Protein AF-0000000085033805 (afdb_homodimer)

InterPro domains:
  IPR002587 Myo-inositol-1-phosphate synthase [PIRSF015578] (3-345)
  IPR013021 Myo-inositol-1-phosphate synthase, GAPDH-like [PF01658] (187-290)
  IPR036291 NAD(P)-binding domain superfamily [SSF51735] (3-347)
  IPR052199 Myo-inositol 1-phosphate synthase [PTHR43125] (3-349)

Structure (mmCIF, N/CA/C/O backbone):
data_AF-0000000085033805-model_v1
#
loop_
_entity.id
_entity.type
_entity.pdbx_description
1 polymer 'Myo-inositol-1-phosphate synthase'
#
loop_
_atom_site.group_PDB
_atom_site.id
_atom_site.type_symbol
_atom_site.label_atom_id
_atom_site.label_alt_id
_atom_site.label_comp_id
_atom_site.label_asym_id
_atom_site.label_entity_id
_atom_site.label_seq_id
_atom_site.pdbx_PDB_ins_code
_atom_site.Cartn_x
_atom_site.Cartn_y
_atom_site.Cartn_z
_atom_site.occupancy
_atom_site.B_iso_or_equiv
_atom_site.auth_seq_id
_atom_site.auth_comp_id
_atom_site.auth_asym_id
_atom_site.auth_atom_id
_atom_site.pdbx_PDB_model_num
ATOM 1 N N . MET A 1 1 ? 18.859 -31.297 -1.291 1 84.75 1 MET A N 1
ATOM 2 C CA . MET A 1 1 ? 17.797 -32.062 -1.932 1 84.75 1 MET A CA 1
ATOM 3 C C . MET A 1 1 ? 16.859 -31.172 -2.734 1 84.75 1 MET A C 1
ATOM 5 O O . MET A 1 1 ? 16.625 -30.031 -2.357 1 84.75 1 MET A O 1
ATOM 9 N N . PRO A 1 2 ? 16.422 -31.609 -3.971 1 95.62 2 PRO A N 1
ATOM 10 C CA . PRO A 1 2 ? 15.578 -30.812 -4.863 1 95.62 2 PRO A CA 1
ATOM 11 C C . PRO A 1 2 ? 14.125 -30.75 -4.406 1 95.62 2 PRO A C 1
ATOM 13 O O . PRO A 1 2 ? 13.727 -31.5 -3.514 1 95.62 2 PRO A O 1
ATOM 16 N N . VAL A 1 3 ? 13.406 -29.828 -4.781 1 98.5 3 VAL A N 1
ATOM 17 C CA . VAL A 1 3 ? 11.945 -29.766 -4.688 1 98.5 3 VAL A CA 1
ATOM 18 C C . VAL A 1 3 ? 11.32 -30.375 -5.945 1 98.5 3 VAL A C 1
ATOM 20 O O . VAL A 1 3 ? 11.391 -29.781 -7.023 1 98.5 3 VAL A O 1
ATOM 23 N N . ARG A 1 4 ? 10.773 -31.531 -5.84 1 98.88 4 ARG A N 1
ATOM 24 C CA . ARG A 1 4 ? 10.219 -32.25 -6.984 1 98.88 4 ARG A CA 1
ATOM 25 C C . ARG A 1 4 ? 8.773 -31.859 -7.238 1 98.88 4 ARG A C 1
ATOM 27 O O . ARG A 1 4 ? 7.887 -32.156 -6.434 1 98.88 4 ARG A O 1
ATOM 34 N N . VAL A 1 5 ? 8.516 -31.25 -8.359 1 98.94 5 VAL A N 1
ATOM 35 C CA . VAL A 1 5 ? 7.246 -30.562 -8.586 1 98.94 5 VAL A CA 1
ATOM 36 C C . VAL A 1 5 ? 6.523 -31.188 -9.781 1 98.94 5 VAL A C 1
ATOM 38 O O . VAL A 1 5 ? 7.145 -31.469 -10.805 1 98.94 5 VAL A O 1
ATOM 41 N N . GLY A 1 6 ? 5.246 -31.5 -9.609 1 98.94 6 GLY A N 1
ATOM 42 C CA . GLY A 1 6 ? 4.348 -31.859 -10.703 1 98.94 6 GLY A CA 1
ATOM 43 C C . GLY A 1 6 ? 3.439 -30.719 -11.117 1 98.94 6 GLY A C 1
ATOM 44 O O . GLY A 1 6 ? 3.107 -29.844 -10.305 1 98.94 6 GLY A O 1
ATOM 45 N N . ILE A 1 7 ? 2.979 -30.703 -12.383 1 98.88 7 ILE A N 1
ATOM 46 C CA . ILE A 1 7 ? 2.152 -29.625 -12.914 1 98.88 7 ILE A CA 1
ATOM 47 C C . ILE A 1 7 ? 0.864 -30.203 -13.492 1 98.88 7 ILE A C 1
ATOM 49 O O . ILE A 1 7 ? 0.901 -31.156 -14.289 1 98.88 7 ILE A O 1
ATOM 53 N N . VAL A 1 8 ? -0.209 -29.672 -13.062 1 98.81 8 VAL A N 1
ATOM 54 C CA . VAL A 1 8 ? -1.509 -29.953 -13.656 1 98.81 8 VAL A CA 1
ATOM 55 C C . VAL A 1 8 ? -1.957 -28.781 -14.516 1 98.81 8 VAL A C 1
ATOM 57 O O . VAL A 1 8 ? -2.1 -27.656 -14.023 1 98.81 8 VAL A O 1
ATOM 60 N N . GLY A 1 9 ? -2.281 -29.031 -15.758 1 98.12 9 GLY A N 1
ATOM 61 C CA . GLY A 1 9 ? -2.578 -27.938 -16.672 1 98.12 9 GLY A CA 1
ATOM 62 C C . GLY A 1 9 ? -1.336 -27.25 -17.203 1 98.12 9 GLY A C 1
ATOM 63 O O . GLY A 1 9 ? -0.811 -26.344 -16.547 1 98.12 9 GLY A O 1
ATOM 64 N N . VAL A 1 10 ? -0.928 -27.641 -18.391 1 98.38 10 VAL A N 1
ATOM 65 C CA . VAL A 1 10 ? 0.294 -27.094 -18.984 1 98.38 10 VAL A CA 1
ATOM 66 C C . VAL A 1 10 ? -0.042 -25.891 -19.859 1 98.38 10 VAL A C 1
ATOM 68 O O . VAL A 1 10 ? 0.216 -25.906 -21.062 1 98.38 10 VAL A O 1
ATOM 71 N N . GLY A 1 11 ? -0.563 -24.859 -19.219 1 96.75 11 GLY A N 1
ATOM 72 C CA . GLY A 1 11 ? -0.929 -23.625 -19.891 1 96.75 11 GLY A CA 1
ATOM 73 C C . GLY A 1 11 ? 0.124 -22.547 -19.75 1 96.75 11 GLY A C 1
ATOM 74 O O . GLY A 1 11 ? 1.315 -22.844 -19.641 1 96.75 11 GLY A O 1
ATOM 75 N N . ASN A 1 12 ? -0.287 -21.297 -19.859 1 96.5 12 ASN A N 1
ATOM 76 C CA . ASN A 1 12 ? 0.611 -20.141 -19.859 1 96.5 12 ASN A CA 1
ATOM 77 C C . ASN A 1 12 ? 1.36 -20.016 -18.531 1 96.5 12 ASN A C 1
ATOM 79 O O . ASN A 1 12 ? 2.555 -19.703 -18.516 1 96.5 12 ASN A O 1
ATOM 83 N N . CYS A 1 13 ? 0.647 -20.172 -17.422 1 97.06 13 CYS A N 1
ATOM 84 C CA . CYS A 1 13 ? 1.299 -20.062 -16.125 1 97.06 13 CYS A CA 1
ATOM 85 C C . CYS A 1 13 ? 2.363 -21.141 -15.961 1 97.06 13 CYS A C 1
ATOM 87 O O . CYS A 1 13 ? 3.438 -20.875 -15.414 1 97.06 13 CYS A O 1
ATOM 89 N N . ALA A 1 14 ? 2.01 -22.328 -16.391 1 98.38 14 ALA A N 1
ATOM 90 C CA . ALA A 1 14 ? 3.002 -23.406 -16.391 1 98.38 14 ALA A CA 1
ATOM 91 C C . ALA A 1 14 ? 4.199 -23.047 -17.266 1 98.38 14 ALA A C 1
ATOM 93 O O . ALA A 1 14 ? 5.348 -23.297 -16.891 1 98.38 14 ALA A O 1
ATOM 94 N N . SER A 1 15 ? 3.889 -22.516 -18.422 1 98.44 15 SER A N 1
ATOM 95 C CA . SER A 1 15 ? 4.949 -22.125 -19.344 1 98.44 15 SER A CA 1
ATOM 96 C C . SER A 1 15 ? 5.914 -21.141 -18.688 1 98.44 15 SER A C 1
ATOM 98 O O . SER A 1 15 ? 7.129 -21.328 -18.734 1 98.44 15 SER A O 1
ATOM 100 N N . ALA A 1 16 ? 5.375 -20.109 -18.094 1 98 16 ALA A N 1
ATOM 101 C CA . ALA A 1 16 ? 6.195 -19.094 -17.438 1 98 16 ALA A CA 1
ATOM 102 C C . ALA A 1 16 ? 7.02 -19.703 -16.297 1 98 16 ALA A C 1
ATOM 104 O O . ALA A 1 16 ? 8.203 -19.391 -16.156 1 98 16 ALA A O 1
ATOM 105 N N . LEU A 1 17 ? 6.414 -20.578 -15.484 1 98.62 17 LEU A N 1
ATOM 106 C CA . LEU A 1 17 ? 7.094 -21.203 -14.359 1 98.62 17 LEU A CA 1
ATOM 107 C C . LEU A 1 17 ? 8.266 -22.047 -14.844 1 98.62 17 LEU A C 1
ATOM 109 O O . LEU A 1 17 ? 9.383 -21.922 -14.328 1 98.62 17 LEU A O 1
ATOM 113 N N . VAL A 1 18 ? 8.023 -22.906 -15.82 1 98.81 18 VAL A N 1
ATOM 114 C CA . VAL A 1 18 ? 9.039 -23.828 -16.328 1 98.81 18 VAL A CA 1
ATOM 115 C C . VAL A 1 18 ? 10.172 -23.047 -16.984 1 98.81 18 VAL A C 1
ATOM 117 O O . VAL A 1 18 ? 11.352 -23.297 -16.719 1 98.81 18 VAL A O 1
ATOM 120 N N . GLN A 1 19 ? 9.812 -22.109 -17.906 1 98.62 19 GLN A N 1
ATOM 121 C CA . GLN A 1 19 ? 10.836 -21.25 -18.516 1 98.62 19 GLN A CA 1
ATOM 122 C C . GLN A 1 19 ? 11.703 -20.594 -17.453 1 98.62 19 GLN A C 1
ATOM 124 O O . GLN A 1 19 ? 12.938 -20.625 -17.547 1 98.62 19 GLN A O 1
ATOM 129 N N . GLY A 1 20 ? 11.055 -19.984 -16.484 1 98.44 20 GLY A N 1
ATOM 130 C CA . GLY A 1 20 ? 11.758 -19.203 -15.477 1 98.44 20 GLY A CA 1
ATOM 131 C C . GLY A 1 20 ? 12.703 -20.031 -14.633 1 98.44 20 GLY A C 1
ATOM 132 O O . GLY A 1 20 ? 13.867 -19.672 -14.453 1 98.44 20 GLY A O 1
ATOM 133 N N . ILE A 1 21 ? 12.227 -21.125 -14.094 1 98.56 21 ILE A N 1
ATOM 134 C CA . ILE A 1 21 ? 13.039 -21.984 -13.234 1 98.56 21 ILE A CA 1
ATOM 135 C C . ILE A 1 21 ? 14.25 -22.484 -14.016 1 98.56 21 ILE A C 1
ATOM 137 O O . ILE A 1 21 ? 15.375 -22.438 -13.516 1 98.56 21 ILE A O 1
ATOM 141 N N . GLU A 1 22 ? 14.039 -22.969 -15.227 1 98.5 22 GLU A N 1
ATOM 142 C CA . GLU A 1 22 ? 15.133 -23.5 -16.031 1 98.5 22 GLU A CA 1
ATOM 143 C C . GLU A 1 22 ? 16.109 -22.391 -16.422 1 98.5 22 GLU A C 1
ATOM 145 O O . GLU A 1 22 ? 17.312 -22.625 -16.516 1 98.5 22 GLU A O 1
ATOM 150 N N . MET A 1 23 ? 15.609 -21.188 -16.719 1 98.31 23 MET A N 1
ATOM 151 C CA . MET A 1 23 ? 16.469 -20.047 -17.016 1 98.31 23 MET A CA 1
ATOM 152 C C . MET A 1 23 ? 17.406 -19.75 -15.852 1 98.31 23 MET A C 1
ATOM 154 O O . MET A 1 23 ? 18.609 -19.594 -16.047 1 98.31 23 MET A O 1
ATOM 158 N N . TYR A 1 24 ? 16.875 -19.719 -14.641 1 97.62 24 TYR A N 1
ATOM 159 C CA . TYR A 1 24 ? 17.688 -19.391 -13.469 1 97.62 24 TYR A CA 1
ATOM 160 C C . TYR A 1 24 ? 18.656 -20.516 -13.148 1 97.62 24 TYR A C 1
ATOM 162 O O . TYR A 1 24 ? 19.766 -20.266 -12.656 1 97.62 24 TYR A O 1
ATOM 170 N N . LYS A 1 25 ? 18.328 -21.766 -13.453 1 96.75 25 LYS A N 1
ATOM 171 C CA . LYS A 1 25 ? 19.219 -22.891 -13.258 1 96.75 25 LYS A CA 1
ATOM 172 C C . LYS A 1 25 ? 20.406 -22.828 -14.211 1 96.75 25 LYS A C 1
ATOM 174 O O . LYS A 1 25 ? 21.547 -23.109 -13.82 1 96.75 25 LYS A O 1
ATOM 179 N N . GLN A 1 26 ? 20.125 -22.516 -15.375 1 96.38 26 GLN A N 1
ATOM 180 C CA . GLN A 1 26 ? 21.141 -22.562 -16.422 1 96.38 26 GLN A CA 1
ATOM 181 C C . GLN A 1 26 ? 21.969 -21.281 -16.453 1 96.38 26 GLN A C 1
ATOM 183 O O . GLN A 1 26 ? 23.016 -21.219 -17.109 1 96.38 26 GLN A O 1
ATOM 188 N N . ASN A 1 27 ? 21.547 -20.234 -15.75 1 96.06 27 ASN A N 1
ATOM 189 C CA . ASN A 1 27 ? 22.266 -18.969 -15.648 1 96.06 27 ASN A CA 1
ATOM 190 C C . ASN A 1 27 ? 22.5 -18.562 -14.195 1 96.06 27 ASN A C 1
ATOM 192 O O . ASN A 1 27 ? 21.828 -17.672 -13.672 1 96.06 27 ASN A O 1
ATOM 196 N N . PRO A 1 28 ? 23.5 -19.094 -13.641 1 92.56 28 PRO A N 1
ATOM 197 C CA . PRO A 1 28 ? 23.719 -18.875 -12.203 1 92.56 28 PRO A CA 1
ATOM 198 C C . PRO A 1 28 ? 24 -17.422 -11.859 1 92.56 28 PRO A C 1
ATOM 200 O O . PRO A 1 28 ? 23.797 -17 -10.711 1 92.56 28 PRO A O 1
ATOM 203 N N . ASP A 1 29 ? 24.391 -16.625 -12.828 1 94.19 29 ASP A N 1
ATOM 204 C CA . ASP A 1 29 ? 24.719 -15.234 -12.562 1 94.19 29 ASP A CA 1
ATOM 205 C C . ASP A 1 29 ? 23.453 -14.383 -12.5 1 94.19 29 ASP A C 1
ATOM 207 O O . ASP A 1 29 ? 23.484 -13.25 -12.008 1 94.19 29 ASP A O 1
ATOM 211 N N . LEU A 1 30 ? 22.406 -14.914 -12.969 1 94.81 30 LEU A N 1
ATOM 212 C CA . LEU A 1 30 ? 21.125 -14.195 -12.938 1 94.81 30 LEU A CA 1
ATOM 213 C C . LEU A 1 30 ? 20.422 -14.414 -11.602 1 94.81 30 LEU A C 1
ATOM 215 O O . LEU A 1 30 ? 20.078 -15.547 -11.258 1 94.81 30 LEU A O 1
ATOM 219 N N . GLU A 1 31 ? 20.234 -13.352 -10.922 1 94.75 31 GLU A N 1
ATOM 220 C CA . GLU A 1 31 ? 19.531 -13.477 -9.641 1 94.75 31 GLU A CA 1
ATOM 221 C C . GLU A 1 31 ? 18.031 -13.594 -9.852 1 94.75 31 GLU A C 1
ATOM 223 O O . GLU A 1 31 ? 17.406 -12.75 -10.508 1 94.75 31 GLU A O 1
ATOM 228 N N . PRO A 1 32 ? 17.438 -14.656 -9.336 1 96.88 32 PRO A N 1
ATOM 229 C CA . PRO A 1 32 ? 15.977 -14.773 -9.469 1 96.88 32 PRO A CA 1
ATOM 230 C C . PRO A 1 32 ? 15.227 -13.609 -8.82 1 96.88 32 PRO A C 1
ATOM 232 O O . PRO A 1 32 ? 15.586 -13.18 -7.719 1 96.88 32 PRO A O 1
ATOM 235 N N . ILE A 1 33 ? 14.273 -13.07 -9.492 1 97 33 ILE A N 1
ATOM 236 C CA . ILE A 1 33 ? 13.453 -11.977 -8.977 1 97 33 ILE A CA 1
ATOM 237 C C . ILE A 1 33 ? 12.242 -12.547 -8.242 1 97 33 ILE A C 1
ATOM 239 O O . ILE A 1 33 ? 11.18 -12.742 -8.828 1 97 33 ILE A O 1
ATOM 243 N N . VAL A 1 34 ? 12.398 -12.852 -6.969 1 97.12 34 VAL A N 1
ATOM 244 C CA . VAL A 1 34 ? 11.406 -13.43 -6.074 1 97.12 34 VAL A CA 1
ATOM 245 C C . VAL A 1 34 ? 11.453 -12.727 -4.723 1 97.12 34 VAL A C 1
ATOM 247 O O . VAL A 1 34 ? 12.422 -12.023 -4.41 1 97.12 34 VAL A O 1
ATOM 250 N N . ALA A 1 35 ? 10.43 -12.859 -3.98 1 95.81 35 ALA A N 1
ATOM 251 C CA . ALA A 1 35 ? 10.367 -12.242 -2.658 1 95.81 35 ALA A CA 1
ATOM 252 C C . ALA A 1 35 ? 11.367 -12.891 -1.706 1 95.81 35 ALA A C 1
ATOM 254 O O . ALA A 1 35 ? 11.945 -12.211 -0.852 1 95.81 35 ALA A O 1
ATOM 255 N N . PHE A 1 36 ? 11.516 -14.203 -1.881 1 97 36 PHE A N 1
ATOM 256 C CA . PHE A 1 36 ? 12.398 -14.961 -0.999 1 97 36 PHE A CA 1
ATOM 257 C C . PHE A 1 36 ? 13.453 -15.711 -1.802 1 97 36 PHE A C 1
ATOM 259 O O . PHE A 1 36 ? 13.141 -16.703 -2.457 1 97 36 PHE A O 1
ATOM 266 N N . LYS A 1 37 ? 14.609 -15.25 -1.635 1 95.44 37 LYS A N 1
ATOM 267 C CA . LYS A 1 37 ? 15.695 -15.898 -2.363 1 95.44 37 LYS A CA 1
ATOM 268 C C . LYS A 1 37 ? 15.945 -17.312 -1.827 1 95.44 37 LYS A C 1
ATOM 270 O O . LYS A 1 37 ? 16.234 -18.234 -2.596 1 95.44 37 LYS A O 1
ATOM 275 N N . GLU A 1 38 ? 15.828 -17.344 -0.502 1 96.94 38 GLU A N 1
ATOM 276 C CA . GLU A 1 38 ? 15.992 -18.625 0.167 1 96.94 38 GLU A CA 1
ATOM 277 C C . GLU A 1 38 ? 14.82 -18.922 1.094 1 96.94 38 GLU A C 1
ATOM 279 O O . GLU A 1 38 ? 14.406 -18.062 1.874 1 96.94 38 GLU A O 1
ATOM 284 N N . ILE A 1 39 ? 14.25 -20.047 0.951 1 97.75 39 ILE A N 1
ATOM 285 C CA . ILE A 1 39 ? 13.25 -20.594 1.865 1 97.75 39 ILE A CA 1
ATOM 286 C C . ILE A 1 39 ? 13.758 -21.891 2.475 1 97.75 39 ILE A C 1
ATOM 288 O O . ILE A 1 39 ? 13.781 -22.922 1.811 1 97.75 39 ILE A O 1
ATOM 292 N N . GLY A 1 40 ? 14.148 -21.75 3.754 1 96 40 GLY A N 1
ATOM 293 C CA . GLY A 1 40 ? 14.945 -22.844 4.27 1 96 40 GLY A CA 1
ATOM 294 C C . GLY A 1 40 ? 16.234 -23.062 3.508 1 96 40 GLY A C 1
ATOM 295 O O . GLY A 1 40 ? 17.031 -22.125 3.354 1 96 40 GLY A O 1
ATOM 296 N N . LYS A 1 41 ? 16.484 -24.234 3.051 1 96.75 41 LYS A N 1
ATOM 297 C CA . LYS A 1 41 ? 17.688 -24.516 2.285 1 96.75 41 LYS A CA 1
ATOM 298 C C . LYS A 1 41 ? 17.406 -24.469 0.785 1 96.75 41 LYS A C 1
ATOM 300 O O . LYS A 1 41 ? 18.281 -24.781 -0.022 1 96.75 41 LYS A O 1
ATOM 305 N N . TYR A 1 42 ? 16.203 -24.078 0.384 1 98.31 42 TYR A N 1
ATOM 306 C CA . TYR A 1 42 ? 15.805 -24.203 -1.012 1 98.31 42 TYR A CA 1
ATOM 307 C C . TYR A 1 42 ? 15.852 -22.844 -1.717 1 98.31 42 TYR A C 1
ATOM 309 O O . TYR A 1 42 ? 15.328 -21.859 -1.206 1 98.31 42 TYR A O 1
ATOM 317 N N . THR A 1 43 ? 16.469 -22.766 -2.861 1 97.94 43 THR A N 1
ATOM 318 C CA . THR A 1 43 ? 16.406 -21.656 -3.805 1 97.94 43 THR A CA 1
ATOM 319 C C . THR A 1 43 ? 15.555 -22.031 -5.016 1 97.94 43 THR A C 1
ATOM 321 O O . THR A 1 43 ? 15.18 -23.188 -5.191 1 97.94 43 THR A O 1
ATOM 324 N N . PRO A 1 44 ? 15.172 -21.047 -5.867 1 98.06 44 PRO A N 1
ATOM 325 C CA . PRO A 1 44 ? 14.414 -21.391 -7.07 1 98.06 44 PRO A CA 1
ATOM 326 C C . PRO A 1 44 ? 15.117 -22.438 -7.941 1 98.06 44 PRO A C 1
ATOM 328 O O . PRO A 1 44 ? 14.461 -23.219 -8.617 1 98.06 44 PRO A O 1
ATOM 331 N N . ARG A 1 45 ? 16.391 -22.516 -7.812 1 97.88 45 ARG A N 1
ATOM 332 C CA . ARG A 1 45 ? 17.203 -23.406 -8.641 1 97.88 45 ARG A CA 1
ATOM 333 C C . ARG A 1 45 ? 17.094 -24.844 -8.18 1 97.88 45 ARG A C 1
ATOM 335 O O . ARG A 1 45 ? 17.469 -25.766 -8.898 1 97.88 45 ARG A O 1
ATOM 342 N N . ASP A 1 46 ? 16.531 -25.047 -7.07 1 98.31 46 ASP A N 1
ATOM 343 C CA . ASP A 1 46 ? 16.406 -26.391 -6.504 1 98.31 46 ASP A CA 1
ATOM 344 C C . ASP A 1 46 ? 15.102 -27.047 -6.949 1 98.31 46 ASP A C 1
ATOM 346 O O . ASP A 1 46 ? 14.859 -28.219 -6.652 1 98.31 46 ASP A O 1
ATOM 350 N N . ILE A 1 47 ? 14.289 -26.391 -7.703 1 98.69 47 ILE A N 1
ATOM 351 C CA . ILE A 1 47 ? 13.031 -26.953 -8.203 1 98.69 47 ILE A CA 1
ATOM 352 C C . ILE A 1 47 ? 13.305 -27.828 -9.414 1 98.69 47 ILE A C 1
ATOM 354 O O . ILE A 1 47 ? 14.016 -27.438 -10.336 1 98.69 47 ILE A O 1
ATOM 358 N N . VAL A 1 48 ? 12.82 -29 -9.344 1 98.69 48 VAL A N 1
ATOM 359 C CA . VAL A 1 48 ? 12.906 -29.953 -10.453 1 98.69 48 VAL A CA 1
ATOM 360 C C . VAL A 1 48 ? 11.5 -30.438 -10.82 1 98.69 48 VAL A C 1
ATOM 362 O O . VAL A 1 48 ? 10.75 -30.906 -9.961 1 98.69 48 VAL A O 1
ATOM 365 N N . PHE A 1 49 ? 11.188 -30.328 -12.086 1 98.88 49 PHE A N 1
ATOM 366 C CA . PHE A 1 49 ? 9.891 -30.812 -12.539 1 98.88 49 PHE A CA 1
ATOM 367 C C . PHE A 1 49 ? 9.93 -32.312 -12.781 1 98.88 49 PHE A C 1
ATOM 369 O O . PHE A 1 49 ? 10.852 -32.812 -13.438 1 98.88 49 PHE A O 1
ATOM 376 N N . THR A 1 50 ? 8.922 -33.031 -12.297 1 98.75 50 THR A N 1
ATOM 377 C CA . THR A 1 50 ? 9.031 -34.5 -12.32 1 98.75 50 THR A CA 1
ATOM 378 C C . THR A 1 50 ? 7.805 -35.125 -12.992 1 98.75 50 THR A C 1
ATOM 380 O O . THR A 1 50 ? 7.852 -36.25 -13.445 1 98.75 50 THR A O 1
ATOM 383 N N . SER A 1 51 ? 6.672 -34.406 -13.047 1 98.81 51 SER A N 1
ATOM 384 C CA . SER A 1 51 ? 5.461 -34.906 -13.695 1 98.81 51 SER A CA 1
ATOM 385 C C . SER A 1 51 ? 4.621 -33.75 -14.25 1 98.81 51 SER A C 1
ATOM 387 O O . SER A 1 51 ? 4.77 -32.625 -13.82 1 98.81 51 SER A O 1
ATOM 389 N N . ALA A 1 52 ? 3.809 -34.031 -15.234 1 98.94 52 ALA A N 1
ATOM 390 C CA . ALA A 1 52 ? 2.914 -33.031 -15.844 1 98.94 52 ALA A CA 1
ATOM 391 C C . ALA A 1 52 ? 1.685 -33.719 -16.438 1 98.94 52 ALA A C 1
ATOM 393 O O . ALA A 1 52 ? 1.784 -34.781 -17.016 1 98.94 52 ALA A O 1
ATOM 394 N N . PHE A 1 53 ? 0.567 -33.062 -16.297 1 98.88 53 PHE A N 1
ATOM 395 C CA . PHE A 1 53 ? -0.697 -33.625 -16.766 1 98.88 53 PHE A CA 1
ATOM 396 C C . PHE A 1 53 ? -1.463 -32.594 -17.609 1 98.88 53 PHE A C 1
ATOM 398 O O . PHE A 1 53 ? -1.459 -31.406 -17.297 1 98.88 53 PHE A O 1
ATOM 405 N N . GLU A 1 54 ? -2.068 -32.969 -18.609 1 98.31 54 GLU A N 1
ATOM 406 C CA . GLU A 1 54 ? -2.807 -32.156 -19.562 1 98.31 54 GLU A CA 1
ATOM 407 C C . GLU A 1 54 ? -3.863 -32.969 -20.297 1 98.31 54 GLU A C 1
ATOM 409 O O . GLU A 1 54 ? -3.842 -34.188 -20.25 1 98.31 54 GLU A O 1
ATOM 414 N N . ILE A 1 55 ? -4.816 -32.312 -20.891 1 98.12 55 ILE A N 1
ATOM 415 C CA . ILE A 1 55 ? -5.852 -33.031 -21.625 1 98.12 55 ILE A CA 1
ATOM 416 C C . ILE A 1 55 ? -5.773 -32.688 -23.109 1 98.12 55 ILE A C 1
ATOM 418 O O . ILE A 1 55 ? -6.402 -33.312 -23.938 1 98.12 55 ILE A O 1
ATOM 422 N N . ASP A 1 56 ? -5.055 -31.562 -23.453 1 97.69 56 ASP A N 1
ATOM 423 C CA . ASP A 1 56 ? -4.934 -31.125 -24.844 1 97.69 56 ASP A CA 1
ATOM 424 C C . ASP A 1 56 ? -4.043 -32.062 -25.641 1 97.69 56 ASP A C 1
ATOM 426 O O . ASP A 1 56 ? -2.848 -32.188 -25.359 1 97.69 56 ASP A O 1
ATOM 430 N N . ALA A 1 57 ? -4.488 -32.594 -26.672 1 97.69 57 ALA A N 1
ATOM 431 C CA . ALA A 1 57 ? -3.754 -33.562 -27.469 1 97.69 57 ALA A CA 1
ATOM 432 C C . ALA A 1 57 ? -2.482 -32.938 -28.062 1 97.69 57 ALA A C 1
ATOM 434 O O . ALA A 1 57 ? -1.527 -33.656 -28.359 1 97.69 57 ALA A O 1
ATOM 435 N N . ARG A 1 58 ? -2.475 -31.75 -28.297 1 97 58 ARG A N 1
ATOM 436 C CA . ARG A 1 58 ? -1.314 -31.062 -28.859 1 97 58 ARG A CA 1
ATOM 437 C C . ARG A 1 58 ? -0.134 -31.094 -27.891 1 97 58 ARG A C 1
ATOM 439 O O . ARG A 1 58 ? 1.018 -30.969 -28.312 1 97 58 ARG A O 1
ATOM 446 N N . LYS A 1 59 ? -0.452 -31.406 -26.562 1 98.69 59 LYS A N 1
ATOM 447 C CA . LYS A 1 59 ? 0.572 -31.297 -25.531 1 98.69 59 LYS A CA 1
ATOM 448 C C . LYS A 1 59 ? 0.881 -32.656 -24.922 1 98.69 59 LYS A C 1
ATOM 450 O O . LYS A 1 59 ? 2.027 -32.938 -24.562 1 98.69 59 LYS A O 1
ATOM 455 N N . VAL A 1 60 ? -0.122 -33.5 -24.859 1 98.56 60 VAL A N 1
ATOM 456 C CA . VAL A 1 60 ? 0.045 -34.812 -24.25 1 98.56 60 VAL A CA 1
ATOM 457 C C . VAL A 1 60 ? 1.049 -35.625 -25.062 1 98.56 60 VAL A C 1
ATOM 459 O O . VAL A 1 60 ? 0.982 -35.656 -26.297 1 98.56 60 VAL A O 1
ATOM 462 N N . GLY A 1 61 ? 1.989 -36.25 -24.359 1 98.5 61 GLY A N 1
ATOM 463 C CA . GLY A 1 61 ? 2.99 -37.062 -25.016 1 98.5 61 GLY A CA 1
ATOM 464 C C . GLY A 1 61 ? 4.285 -36.344 -25.297 1 98.5 61 GLY A C 1
ATOM 465 O O . GLY A 1 61 ? 5.328 -36.969 -25.516 1 98.5 61 GLY A O 1
ATOM 466 N N . LEU A 1 62 ? 4.277 -35.094 -25.281 1 98.69 62 LEU A N 1
ATOM 467 C CA . LEU A 1 62 ? 5.473 -34.281 -25.516 1 98.69 62 LEU A CA 1
ATOM 468 C C . LEU A 1 62 ? 6.277 -34.125 -24.219 1 98.69 62 LEU A C 1
ATOM 470 O O . LEU A 1 62 ? 5.75 -34.312 -23.125 1 98.69 62 LEU A O 1
ATOM 474 N N . ASP A 1 63 ? 7.531 -33.844 -24.422 1 98.88 63 ASP A N 1
ATOM 475 C CA . ASP A 1 63 ? 8.312 -33.375 -23.281 1 98.88 63 ASP A CA 1
ATOM 476 C C . ASP A 1 63 ? 7.766 -32.062 -22.75 1 98.88 63 ASP A C 1
ATOM 478 O O . ASP A 1 63 ? 7.379 -31.188 -23.531 1 98.88 63 ASP A O 1
ATOM 482 N N . LEU A 1 64 ? 7.785 -31.938 -21.484 1 98.88 64 LEU A N 1
ATOM 483 C CA . LEU A 1 64 ? 7.258 -30.734 -20.859 1 98.88 64 LEU A CA 1
ATOM 484 C C . LEU A 1 64 ? 7.898 -29.484 -21.469 1 98.88 64 LEU A C 1
ATOM 486 O O . LEU A 1 64 ? 7.227 -28.484 -21.672 1 98.88 64 LEU A O 1
ATOM 490 N N . ALA A 1 65 ? 9.172 -29.469 -21.766 1 98.62 65 ALA A N 1
ATOM 491 C CA . ALA A 1 65 ? 9.906 -28.344 -22.344 1 98.62 65 ALA A CA 1
ATOM 492 C C . ALA A 1 65 ? 9.305 -27.922 -23.672 1 98.62 65 ALA A C 1
ATOM 494 O O . ALA A 1 65 ? 9.367 -26.75 -24.047 1 98.62 65 ALA A O 1
ATOM 495 N N . ASP A 1 66 ? 8.711 -28.844 -24.391 1 98.62 66 ASP A N 1
ATOM 496 C CA . ASP A 1 66 ? 8.07 -28.547 -25.672 1 98.62 66 ASP A CA 1
ATOM 497 C C . ASP A 1 66 ? 6.598 -28.203 -25.484 1 98.62 66 ASP A C 1
ATOM 499 O O . ASP A 1 66 ? 6.074 -27.312 -26.156 1 98.62 66 ASP A O 1
ATOM 503 N N . ALA A 1 67 ? 6 -28.922 -24.625 1 98.81 67 ALA A N 1
ATOM 504 C CA . ALA A 1 67 ? 4.559 -28.797 -24.422 1 98.81 67 ALA A CA 1
ATOM 505 C C . ALA A 1 67 ? 4.176 -27.391 -24 1 98.81 67 ALA A C 1
ATOM 507 O O . ALA A 1 67 ? 3.115 -26.891 -24.375 1 98.81 67 ALA A O 1
ATOM 508 N N . ILE A 1 68 ? 4.996 -26.703 -23.234 1 98.56 68 ILE A N 1
ATOM 509 C CA . ILE A 1 68 ? 4.66 -25.422 -22.641 1 98.56 68 ILE A CA 1
ATOM 510 C C . ILE A 1 68 ? 4.578 -24.344 -23.719 1 98.56 68 ILE A C 1
ATOM 512 O O . ILE A 1 68 ? 4.09 -23.234 -23.484 1 98.56 68 ILE A O 1
ATOM 516 N N . PHE A 1 69 ? 4.98 -24.625 -24.922 1 98.19 69 PHE A N 1
ATOM 517 C CA . PHE A 1 69 ? 4.965 -23.641 -26 1 98.19 69 PHE A CA 1
ATOM 518 C C . PHE A 1 69 ? 3.859 -23.953 -27 1 98.19 69 PHE A C 1
ATOM 520 O O . PHE A 1 69 ? 3.65 -23.203 -27.953 1 98.19 69 PHE A O 1
ATOM 527 N N . GLN A 1 70 ? 3.15 -25.047 -26.766 1 97.69 70 GLN A N 1
ATOM 528 C CA . GLN A 1 70 ? 2.084 -25.406 -27.688 1 97.69 70 GLN A CA 1
ATOM 529 C C . GLN A 1 70 ? 0.881 -24.484 -27.531 1 97.69 70 GLN A C 1
ATOM 531 O O . GLN A 1 70 ? 0.565 -24.047 -26.422 1 97.69 70 GLN A O 1
ATOM 536 N N . PRO A 1 71 ? 0.177 -24.234 -28.562 1 94.12 71 PRO A N 1
ATOM 537 C CA . PRO A 1 71 ? -1.071 -23.469 -28.453 1 94.12 71 PRO A CA 1
ATOM 538 C C . PRO A 1 71 ? -2.072 -24.125 -27.5 1 94.12 71 PRO A C 1
ATOM 540 O O . PRO A 1 71 ? -2.043 -25.344 -27.312 1 94.12 71 PRO A O 1
ATOM 543 N N . PRO A 1 72 ? -2.857 -23.359 -26.953 1 93.69 72 PRO A N 1
ATOM 544 C CA . PRO A 1 72 ? -3.051 -21.922 -27.172 1 93.69 72 PRO A CA 1
ATOM 545 C C . PRO A 1 72 ? -2.137 -21.062 -26.297 1 93.69 72 PRO A C 1
ATOM 547 O O . PRO A 1 72 ? -2.416 -19.875 -26.078 1 93.69 72 PRO A O 1
ATOM 550 N N . ASN A 1 73 ? -1.111 -21.766 -25.688 1 95.31 73 ASN A N 1
ATOM 551 C CA . ASN A 1 73 ? -0.188 -21 -24.859 1 95.31 73 ASN A CA 1
ATOM 552 C C . ASN A 1 73 ? 0.415 -19.828 -25.625 1 95.31 73 ASN A C 1
ATOM 554 O O . ASN A 1 73 ? 0.772 -19.969 -26.797 1 95.31 73 ASN A O 1
ATOM 558 N N . ASN A 1 74 ? 0.424 -18.688 -25.016 1 94.62 74 ASN A N 1
ATOM 559 C CA . ASN A 1 74 ? 1.045 -17.516 -25.625 1 94.62 74 ASN A CA 1
ATOM 560 C C . ASN A 1 74 ? 1.796 -16.672 -24.594 1 94.62 74 ASN A C 1
ATOM 562 O O . ASN A 1 74 ? 1.901 -15.453 -24.734 1 94.62 74 ASN A O 1
ATOM 566 N N . ALA A 1 75 ? 2.164 -17.312 -23.484 1 95.44 75 ALA A N 1
ATOM 567 C CA . ALA A 1 75 ? 3.055 -16.625 -22.547 1 95.44 75 ALA A CA 1
ATOM 568 C C . ALA A 1 75 ? 4.32 -16.141 -23.234 1 95.44 75 ALA A C 1
ATOM 570 O O . ALA A 1 75 ? 4.84 -16.812 -24.141 1 95.44 75 ALA A O 1
ATOM 571 N N . THR A 1 76 ? 4.828 -15 -22.828 1 95.62 76 THR A N 1
ATOM 572 C CA . THR A 1 76 ? 6.043 -14.445 -23.422 1 95.62 76 THR A CA 1
ATOM 573 C C . THR A 1 76 ? 7.191 -15.445 -23.344 1 95.62 76 THR A C 1
ATOM 575 O O . THR A 1 76 ? 7.434 -16.031 -22.281 1 95.62 76 THR A O 1
ATOM 578 N N . VAL A 1 77 ? 7.855 -15.641 -24.438 1 97.12 77 VAL A N 1
ATOM 579 C CA . VAL A 1 77 ? 8.992 -16.547 -24.469 1 97.12 77 VAL A CA 1
ATOM 580 C C . VAL A 1 77 ? 10.258 -15.805 -24.047 1 97.12 77 VAL A C 1
ATOM 582 O O . VAL A 1 77 ? 10.719 -14.906 -24.75 1 97.12 77 VAL A O 1
ATOM 585 N N . VAL A 1 78 ? 10.82 -16.125 -22.922 1 97 78 VAL A N 1
ATOM 586 C CA . VAL A 1 78 ? 12.031 -15.5 -22.406 1 97 78 VAL A CA 1
ATOM 587 C C . VAL A 1 78 ? 13.195 -16.484 -22.484 1 97 78 VAL A C 1
ATOM 589 O O . VAL A 1 78 ? 14.344 -16.078 -22.672 1 97 78 VAL A O 1
ATOM 592 N N . PHE A 1 79 ? 12.867 -17.781 -22.344 1 97.88 79 PHE A N 1
ATOM 593 C CA . PHE A 1 79 ? 13.883 -18.828 -22.297 1 97.88 79 PHE A CA 1
ATOM 594 C C . PHE A 1 79 ? 13.328 -20.141 -22.812 1 97.88 79 PHE A C 1
ATOM 596 O O . PHE A 1 79 ? 12.203 -20.531 -22.484 1 97.88 79 PHE A O 1
ATOM 603 N N . LYS A 1 80 ? 14.023 -20.828 -23.625 1 97.88 80 LYS A N 1
ATOM 604 C CA . LYS A 1 80 ? 13.656 -22.156 -24.125 1 97.88 80 LYS A CA 1
ATOM 605 C C . LYS A 1 80 ? 14.492 -23.234 -23.438 1 97.88 80 LYS A C 1
ATOM 607 O O . LYS A 1 80 ? 15.656 -23.438 -23.797 1 97.88 80 LYS A O 1
ATOM 612 N N . PRO A 1 81 ? 13.844 -23.953 -22.547 1 97.81 81 PRO A N 1
ATOM 613 C CA . PRO A 1 81 ? 14.594 -24.984 -21.828 1 97.81 81 PRO A CA 1
ATOM 614 C C . PRO A 1 81 ? 15 -26.156 -22.719 1 97.81 81 PRO A C 1
ATOM 616 O O . PRO A 1 81 ? 14.352 -26.406 -23.734 1 97.81 81 PRO A O 1
ATOM 619 N N . ARG A 1 82 ? 16.109 -26.844 -22.266 1 96.25 82 ARG A N 1
ATOM 620 C CA . ARG A 1 82 ? 16.406 -28.141 -22.859 1 96.25 82 ARG A CA 1
ATOM 621 C C . ARG A 1 82 ? 15.383 -29.188 -22.406 1 96.25 82 ARG A C 1
ATOM 623 O O . ARG A 1 82 ? 14.578 -28.938 -21.5 1 96.25 82 ARG A O 1
ATOM 630 N N . LYS A 1 83 ? 15.422 -30.312 -23.109 1 97.81 83 LYS A N 1
ATOM 631 C CA . LYS A 1 83 ? 14.508 -31.375 -22.719 1 97.81 83 LYS A CA 1
ATOM 632 C C . LYS A 1 83 ? 14.656 -31.719 -21.25 1 97.81 83 LYS A C 1
ATOM 634 O O . LYS A 1 83 ? 15.773 -31.812 -20.734 1 97.81 83 LYS A O 1
ATOM 639 N N . LEU A 1 84 ? 13.539 -31.828 -20.594 1 97.88 84 LEU A N 1
ATOM 640 C CA . LEU A 1 84 ? 13.539 -32.031 -19.156 1 97.88 84 LEU A CA 1
ATOM 641 C C . LEU A 1 84 ? 13.43 -33.531 -18.828 1 97.88 84 LEU A C 1
ATOM 643 O O . LEU A 1 84 ? 13.695 -33.938 -17.688 1 97.88 84 LEU A O 1
ATOM 647 N N . GLY A 1 85 ? 13.008 -34.312 -19.828 1 98.19 85 GLY A N 1
ATOM 648 C CA . GLY A 1 85 ? 12.758 -35.719 -19.578 1 98.19 85 GLY A CA 1
ATOM 649 C C . GLY A 1 85 ? 11.438 -36 -18.875 1 98.19 85 GLY A C 1
ATOM 650 O O . GLY A 1 85 ? 11.273 -37.031 -18.219 1 98.19 85 GLY A O 1
ATOM 651 N N . VAL A 1 86 ? 10.555 -35.094 -18.906 1 98.69 86 VAL A N 1
ATOM 652 C CA . VAL A 1 86 ? 9.227 -35.219 -18.312 1 98.69 86 VAL A CA 1
ATOM 653 C C . VAL A 1 86 ? 8.172 -35.281 -19.406 1 98.69 86 VAL A C 1
ATOM 655 O O . VAL A 1 86 ? 7.891 -34.25 -20.062 1 98.69 86 VAL A O 1
ATOM 658 N N . THR A 1 87 ? 7.574 -36.406 -19.562 1 98.75 87 THR A N 1
ATOM 659 C CA . THR A 1 87 ? 6.52 -36.531 -20.562 1 98.75 87 THR A CA 1
ATOM 660 C C . THR A 1 87 ? 5.172 -36.094 -19.984 1 98.75 87 THR A C 1
ATOM 662 O O . THR A 1 87 ? 4.777 -36.531 -18.906 1 98.75 87 THR A O 1
ATOM 665 N N . VAL A 1 88 ? 4.484 -35.25 -20.75 1 98.88 88 VAL A N 1
ATOM 666 C CA . VAL A 1 88 ? 3.16 -34.812 -20.328 1 98.88 88 VAL A CA 1
ATOM 667 C C . VAL A 1 88 ? 2.164 -35.969 -20.484 1 98.88 88 VAL A C 1
ATOM 669 O O . VAL A 1 88 ? 1.994 -36.5 -21.562 1 98.88 88 VAL A O 1
ATOM 672 N N . ARG A 1 89 ? 1.519 -36.312 -19.406 1 98.81 89 ARG A N 1
ATOM 673 C CA . ARG A 1 89 ? 0.583 -37.438 -19.375 1 98.81 89 ARG A CA 1
ATOM 674 C C . ARG A 1 89 ? -0.861 -36.938 -19.375 1 98.81 89 ARG A C 1
ATOM 676 O O . ARG A 1 89 ? -1.145 -35.812 -18.922 1 98.81 89 ARG A O 1
ATOM 683 N N . PRO A 1 90 ? -1.746 -37.75 -19.953 1 98.5 90 PRO A N 1
ATOM 684 C CA . PRO A 1 90 ? -3.154 -37.344 -19.859 1 98.5 90 PRO A CA 1
ATOM 685 C C . PRO A 1 90 ? -3.711 -37.5 -18.438 1 98.5 90 PRO A C 1
ATOM 687 O O . PRO A 1 90 ? -3.354 -38.406 -17.719 1 98.5 90 PRO A O 1
ATOM 690 N N . GLY A 1 91 ? -4.473 -36.594 -17.969 1 97.56 91 GLY A N 1
ATOM 691 C CA . GLY A 1 91 ? -5.199 -36.625 -16.719 1 97.56 91 GLY A CA 1
ATOM 692 C C . GLY A 1 91 ? -6.703 -36.5 -16.891 1 97.56 91 GLY A C 1
ATOM 693 O O . GLY A 1 91 ? -7.199 -36.438 -18.016 1 97.56 91 GLY A O 1
ATOM 694 N N . PRO A 1 92 ? -7.422 -36.594 -15.828 1 97.88 92 PRO A N 1
ATOM 695 C CA . PRO A 1 92 ? -8.875 -36.469 -15.961 1 97.88 92 PRO A CA 1
ATOM 696 C C . PRO A 1 92 ? -9.328 -35.094 -1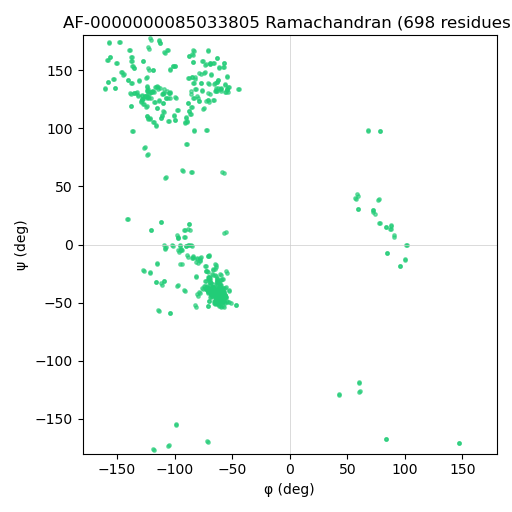6.469 1 97.88 92 PRO A C 1
ATOM 698 O O . PRO A 1 92 ? -8.898 -34.062 -15.945 1 97.88 92 PRO A O 1
ATOM 701 N N . ALA A 1 93 ? -10.195 -35.062 -17.453 1 96.56 93 ALA A N 1
ATOM 702 C CA . ALA A 1 93 ? -10.672 -33.781 -18.031 1 96.56 93 ALA A CA 1
ATOM 703 C C . ALA A 1 93 ? -11.805 -33.188 -17.188 1 96.56 93 ALA A C 1
ATOM 705 O O . ALA A 1 93 ? -11.742 -32.031 -16.797 1 96.56 93 ALA A O 1
ATOM 706 N N . LEU A 1 94 ? -12.852 -34.062 -16.938 1 96.19 94 LEU A N 1
ATOM 707 C CA . LEU A 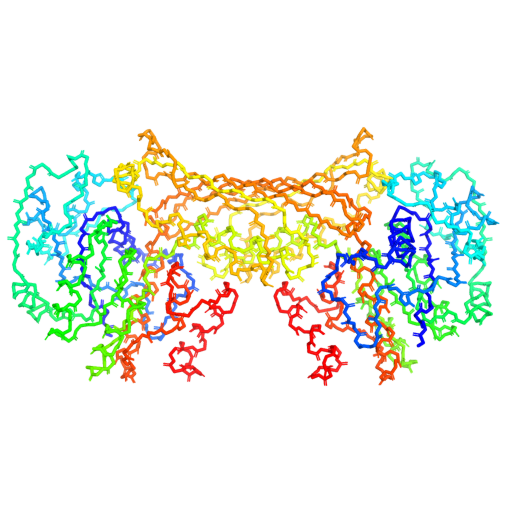1 94 ? -14.039 -33.625 -16.219 1 96.19 94 LEU A CA 1
ATOM 708 C C . LEU A 1 94 ? -14.492 -32.25 -16.688 1 96.19 94 LEU A C 1
ATOM 710 O O . LEU A 1 94 ? -14.703 -32.062 -17.891 1 96.19 94 LEU A O 1
ATOM 714 N N . ASP A 1 95 ? -14.727 -31.297 -15.867 1 94 95 ASP A N 1
ATOM 715 C CA . ASP A 1 95 ? -15.141 -29.969 -16.266 1 94 95 ASP A CA 1
ATOM 716 C C . ASP A 1 95 ? -13.93 -29.078 -16.562 1 94 95 ASP A C 1
ATOM 718 O O . ASP A 1 95 ? -14.047 -27.859 -16.578 1 94 95 ASP A O 1
ATOM 722 N N . GLY A 1 96 ? -12.805 -29.672 -16.766 1 92.94 96 GLY A N 1
ATOM 723 C CA . GLY A 1 96 ? -11.562 -28.938 -16.922 1 92.94 96 GLY A CA 1
ATOM 724 C C . GLY A 1 96 ? -11.328 -28.484 -18.359 1 92.94 96 GLY A C 1
ATOM 725 O O . GLY A 1 96 ? -10.312 -27.844 -18.656 1 92.94 96 GLY A O 1
ATOM 726 N N . VAL A 1 97 ? -12.25 -28.797 -19.281 1 91.25 97 VAL A N 1
ATOM 727 C CA . VAL A 1 97 ? -12.133 -28.344 -20.656 1 91.25 97 VAL A CA 1
ATOM 728 C C . VAL A 1 97 ? -12.5 -26.859 -20.75 1 91.25 97 VAL A C 1
ATOM 730 O O . VAL A 1 97 ? -13.633 -26.484 -20.438 1 91.25 97 VAL A O 1
ATOM 733 N N . PRO A 1 98 ? -11.531 -26.078 -21.141 1 87.31 98 PRO A N 1
ATOM 734 C CA . PRO A 1 98 ? -11.852 -24.656 -21.234 1 87.31 98 PRO A CA 1
ATOM 735 C C . PRO A 1 98 ? -12.883 -24.344 -22.312 1 87.31 98 PRO A C 1
ATOM 737 O O . PRO A 1 98 ? -13.016 -25.094 -23.281 1 87.31 98 PRO A O 1
ATOM 740 N N . GLU A 1 99 ? -13.562 -23.281 -22.188 1 81.81 99 GLU A N 1
ATOM 741 C CA . GLU A 1 99 ? -14.562 -22.844 -23.156 1 81.81 99 GLU A CA 1
ATOM 742 C C . GLU A 1 99 ? -13.914 -22.094 -24.312 1 81.81 99 GLU A C 1
ATOM 744 O O . GLU A 1 99 ? -12.727 -21.781 -24.266 1 81.81 99 GLU A O 1
ATOM 749 N N . GLY A 1 100 ? -14.617 -21.859 -25.391 1 80.69 100 GLY A N 1
ATOM 750 C CA . GLY A 1 100 ? -14.156 -21.047 -26.5 1 80.69 100 GLY A CA 1
ATOM 751 C C . GLY A 1 100 ? -13.43 -21.859 -27.562 1 80.69 100 GLY A C 1
ATOM 752 O O . GLY A 1 100 ? -12.781 -21.281 -28.438 1 80.69 100 GLY A O 1
ATOM 753 N N . GLY A 1 101 ? -13.461 -23.141 -27.422 1 83.81 101 GLY A N 1
ATOM 754 C CA . GLY A 1 101 ? -12.844 -23.984 -28.422 1 83.81 101 GLY A CA 1
ATOM 755 C C . GLY A 1 101 ? -11.328 -23.953 -28.391 1 83.81 101 GLY A C 1
ATOM 756 O O . GLY A 1 101 ? -10.672 -24.125 -29.422 1 83.81 101 GLY A O 1
ATOM 757 N N . LEU A 1 102 ? -10.82 -23.688 -27.234 1 87.5 102 LEU A N 1
ATOM 758 C CA . LEU A 1 102 ? -9.383 -23.531 -27.078 1 87.5 102 LEU A CA 1
ATOM 759 C C . LEU A 1 102 ? -8.672 -24.875 -27.219 1 87.5 102 LEU A C 1
ATOM 761 O O . LEU A 1 102 ? -7.496 -24.922 -27.594 1 87.5 102 LEU A O 1
ATOM 765 N N . VAL A 1 103 ? -9.414 -25.953 -26.859 1 91.81 103 VAL A N 1
ATOM 766 C CA . VAL A 1 103 ? -8.859 -27.297 -26.922 1 91.81 103 VAL A CA 1
ATOM 767 C C . VAL A 1 103 ? -9.633 -28.125 -27.953 1 91.81 103 VAL A C 1
ATOM 769 O O . VAL A 1 103 ? -10.68 -28.688 -27.641 1 91.81 103 VAL A O 1
ATOM 772 N N . PRO A 1 104 ? -9.086 -28.312 -29.094 1 91.19 104 PRO A N 1
ATOM 773 C CA . PRO A 1 104 ? -9.836 -28.953 -30.188 1 91.19 104 PRO A CA 1
ATOM 774 C C . PRO A 1 104 ? -9.984 -30.453 -29.984 1 91.19 104 PRO A C 1
ATOM 776 O O . PRO A 1 104 ? -10.984 -31.047 -30.422 1 91.19 104 PRO A O 1
ATOM 779 N N . LYS A 1 105 ? -8.992 -31.094 -29.438 1 94.88 105 LYS A N 1
ATOM 780 C CA . LYS A 1 105 ? -9.016 -32.531 -29.234 1 94.88 105 LYS A CA 1
ATOM 781 C C . LYS A 1 105 ? -8.57 -32.875 -27.812 1 94.88 105 LYS A C 1
ATOM 783 O O . LYS A 1 105 ? -7.504 -32.438 -27.359 1 94.88 105 LYS A O 1
ATOM 788 N N . ILE A 1 106 ? -9.391 -33.719 -27.219 1 96.06 106 ILE A N 1
ATOM 789 C CA . ILE A 1 106 ? -9.172 -34.031 -25.812 1 96.06 106 ILE A CA 1
ATOM 790 C C . ILE A 1 106 ? -8.656 -35.469 -25.688 1 96.06 106 ILE A C 1
ATOM 792 O O . ILE A 1 106 ? -9.148 -36.375 -26.375 1 96.06 106 ILE A O 1
ATOM 796 N N . VAL A 1 107 ? -7.652 -35.656 -24.922 1 96.75 107 VAL A N 1
ATOM 797 C CA . VAL A 1 107 ? -7.16 -36.969 -24.484 1 96.75 107 VAL A CA 1
ATOM 798 C C . VAL A 1 107 ? -7.172 -37.031 -22.953 1 96.75 107 VAL A C 1
ATOM 800 O O . VAL A 1 107 ? -6.668 -36.125 -22.297 1 96.75 107 VAL A O 1
ATOM 803 N N . GLU A 1 108 ? -7.809 -38.031 -22.422 1 95.25 108 GLU A N 1
ATOM 804 C CA . GLU A 1 108 ? -7.988 -38.031 -20.969 1 95.25 108 GLU A CA 1
ATOM 805 C C . GLU A 1 108 ? -7.395 -39.281 -20.312 1 95.25 108 GLU A C 1
ATOM 807 O O . GLU A 1 108 ? -7.188 -40.281 -20.984 1 95.25 108 GLU A O 1
ATOM 812 N N . GLY A 1 109 ? -6.961 -39.188 -19.141 1 96.88 109 GLY A N 1
ATOM 813 C CA . GLY A 1 109 ? -6.566 -40.25 -18.234 1 96.88 109 GLY A CA 1
ATOM 814 C C . GLY A 1 109 ? -7.414 -40.312 -16.969 1 96.88 109 GLY A C 1
ATOM 815 O O . GLY A 1 109 ? -8.422 -39.625 -16.859 1 96.88 109 GLY A O 1
ATOM 816 N N . THR A 1 110 ? -7.027 -41.25 -16.062 1 97.75 110 THR A N 1
ATOM 817 C CA . THR A 1 110 ? -7.801 -41.438 -14.836 1 97.75 110 THR A CA 1
ATOM 818 C C . THR A 1 110 ? -7.031 -40.906 -13.633 1 97.75 110 THR A C 1
ATOM 820 O O . THR A 1 110 ? -5.836 -40.625 -13.727 1 97.75 110 THR A O 1
ATOM 823 N N . VAL A 1 111 ? -7.762 -40.75 -12.547 1 98.38 111 VAL A N 1
ATOM 824 C CA . VAL A 1 111 ? -7.141 -40.375 -11.289 1 98.38 111 VAL A CA 1
ATOM 825 C C . VAL A 1 111 ? -6.074 -41.406 -10.898 1 98.38 111 VAL A C 1
ATOM 827 O O . VAL A 1 111 ? -5.008 -41.031 -10.406 1 98.38 111 VAL A O 1
ATOM 830 N N . ASP A 1 112 ? -6.336 -42.656 -11.172 1 98.5 112 ASP A N 1
ATOM 831 C CA . ASP A 1 112 ? -5.383 -43.719 -10.867 1 98.5 112 ASP A CA 1
ATOM 832 C C . ASP A 1 112 ? -4.098 -43.562 -11.672 1 98.5 112 ASP A C 1
ATOM 834 O O . ASP A 1 112 ? -3.004 -43.812 -11.172 1 98.5 112 ASP A O 1
ATOM 838 N N . ASP A 1 113 ? -4.262 -43.188 -12.914 1 98.38 113 ASP A N 1
ATOM 839 C CA . ASP A 1 113 ? -3.09 -42.938 -13.75 1 98.38 113 ASP A CA 1
ATOM 840 C C . ASP A 1 113 ? -2.234 -41.812 -13.164 1 98.38 113 ASP A C 1
ATOM 842 O O . ASP A 1 113 ? -1.004 -41.875 -13.188 1 98.38 113 ASP A O 1
ATOM 846 N N . VAL A 1 114 ? -2.902 -40.781 -12.688 1 98.81 114 VAL A N 1
ATOM 847 C CA . VAL A 1 114 ? -2.207 -39.625 -12.078 1 98.81 114 VAL A CA 1
ATOM 848 C C . VAL A 1 114 ? -1.456 -40.094 -10.836 1 98.81 114 VAL A C 1
ATOM 850 O O . VAL A 1 114 ? -0.283 -39.75 -10.648 1 98.81 114 VAL A O 1
ATOM 853 N N . VAL A 1 115 ? -2.131 -40.875 -9.953 1 98.81 115 VAL A N 1
ATOM 854 C CA . VAL A 1 115 ? -1.525 -41.375 -8.719 1 98.81 115 VAL A CA 1
ATOM 855 C C . VAL A 1 115 ? -0.282 -42.188 -9.055 1 98.81 115 VAL A C 1
ATOM 857 O O . VAL A 1 115 ? 0.77 -42.031 -8.438 1 98.81 115 VAL A O 1
ATOM 860 N N . LYS A 1 116 ? -0.378 -43.094 -10.023 1 98.69 116 LYS A N 1
ATOM 861 C CA . LYS A 1 116 ? 0.739 -43.938 -10.43 1 98.69 116 LYS A CA 1
ATOM 862 C C . LYS A 1 116 ? 1.921 -43.094 -10.906 1 98.69 116 LYS A C 1
ATOM 864 O O . LYS A 1 116 ? 3.07 -43.375 -10.555 1 98.69 116 LYS A O 1
ATOM 869 N N . GLU A 1 117 ? 1.625 -42.094 -11.711 1 98.75 117 GLU A N 1
ATOM 870 C CA . GLU A 1 117 ? 2.68 -41.25 -12.234 1 98.75 117 GLU A CA 1
ATOM 871 C C . GLU A 1 117 ? 3.357 -40.438 -11.117 1 98.75 117 GLU A C 1
ATOM 873 O O . GLU A 1 117 ? 4.586 -40.312 -11.102 1 98.75 117 GLU A O 1
ATOM 878 N N . LEU A 1 118 ? 2.566 -39.875 -10.188 1 98.81 118 LEU A N 1
ATOM 879 C CA . LEU A 1 118 ? 3.125 -39.125 -9.07 1 98.81 118 LEU A CA 1
ATOM 880 C C . LEU A 1 118 ? 4.055 -40 -8.234 1 98.81 118 LEU A C 1
ATOM 882 O O . LEU A 1 118 ? 5.133 -39.562 -7.832 1 98.81 118 LEU A O 1
ATOM 886 N N . ASN A 1 119 ? 3.66 -41.219 -8 1 98.69 119 ASN A N 1
ATOM 887 C CA . ASN A 1 119 ? 4.469 -42.156 -7.223 1 98.69 119 ASN A CA 1
ATOM 888 C C . ASN A 1 119 ? 5.742 -42.562 -7.961 1 98.69 119 ASN A C 1
ATOM 890 O O . ASN A 1 119 ? 6.832 -42.531 -7.387 1 98.69 119 ASN A O 1
ATOM 894 N N . SER A 1 120 ? 5.629 -42.875 -9.227 1 98.56 120 SER A N 1
ATOM 895 C CA . SER A 1 120 ? 6.762 -43.375 -10 1 98.56 120 SER A CA 1
ATOM 896 C C . SER A 1 120 ? 7.82 -42.312 -10.195 1 98.56 120 SER A C 1
ATOM 898 O O . SER A 1 120 ? 9.008 -42.625 -10.344 1 98.56 120 SER A O 1
ATOM 900 N N . THR A 1 121 ? 7.422 -41.094 -10.148 1 98.44 121 THR A N 1
ATOM 901 C CA . THR A 1 121 ? 8.352 -40 -10.391 1 98.44 121 THR A CA 1
ATOM 902 C C . THR A 1 121 ? 8.773 -39.344 -9.07 1 98.44 121 THR A C 1
ATOM 904 O O . THR A 1 121 ? 9.523 -38.375 -9.07 1 98.44 121 THR A O 1
ATOM 907 N N . ASN A 1 122 ? 8.289 -39.781 -7.965 1 98.38 122 ASN A N 1
ATOM 908 C CA . ASN A 1 122 ? 8.586 -39.25 -6.633 1 98.38 122 ASN A CA 1
ATOM 909 C C . ASN A 1 122 ? 8.258 -37.781 -6.52 1 98.38 122 ASN A C 1
ATOM 911 O O . ASN A 1 122 ? 9.039 -37 -5.965 1 98.38 122 ASN A O 1
ATOM 915 N N . THR A 1 123 ? 7.172 -37.406 -7.117 1 98.75 123 THR A N 1
ATOM 916 C CA . THR A 1 123 ? 6.711 -36.031 -7.008 1 98.75 123 THR A CA 1
ATOM 917 C C . THR A 1 123 ? 6.379 -35.688 -5.559 1 98.75 123 THR A C 1
ATOM 919 O O . THR A 1 123 ? 5.789 -36.5 -4.844 1 98.75 123 THR A O 1
ATOM 922 N N . GLU A 1 124 ? 6.738 -34.469 -5.121 1 98.81 124 GLU A N 1
ATOM 923 C CA . GLU A 1 124 ? 6.531 -34.062 -3.732 1 98.81 124 GLU A CA 1
ATOM 924 C C . GLU A 1 124 ? 5.461 -33 -3.621 1 98.81 124 GLU A C 1
ATOM 926 O O . GLU A 1 124 ? 4.773 -32.875 -2.604 1 98.81 124 GLU A O 1
ATOM 931 N N . VAL A 1 125 ? 5.355 -32.125 -4.578 1 98.94 125 VAL A N 1
ATOM 932 C CA . VAL A 1 125 ? 4.398 -31.016 -4.602 1 98.94 125 VAL A CA 1
ATOM 933 C C . VAL A 1 125 ? 3.691 -30.969 -5.953 1 98.94 125 VAL A C 1
ATOM 935 O O . VAL A 1 125 ? 4.344 -31 -7.004 1 98.94 125 VAL A O 1
ATOM 938 N N . LEU A 1 126 ? 2.395 -30.938 -5.977 1 98.94 126 LEU A N 1
ATOM 939 C CA . LEU A 1 126 ? 1.598 -30.859 -7.195 1 98.94 126 LEU A CA 1
ATOM 940 C C . LEU A 1 126 ? 0.927 -29.5 -7.32 1 98.94 126 LEU A C 1
ATOM 942 O O . LEU A 1 126 ? 0.193 -29.078 -6.422 1 98.94 126 LEU A O 1
ATOM 946 N N . VAL A 1 127 ? 1.205 -28.766 -8.43 1 98.94 127 VAL A N 1
ATOM 947 C CA . VAL A 1 127 ? 0.63 -27.453 -8.688 1 98.94 127 VAL A CA 1
ATOM 948 C C . VAL A 1 127 ? -0.542 -27.594 -9.656 1 98.94 127 VAL A C 1
ATOM 950 O O . VAL A 1 127 ? -0.395 -28.156 -10.75 1 98.94 127 VAL A O 1
ATOM 953 N N . ASN A 1 128 ? -1.647 -27.078 -9.273 1 98.81 128 ASN A N 1
ATOM 954 C CA . ASN A 1 128 ? -2.857 -27.141 -10.086 1 98.81 128 ASN A CA 1
ATOM 955 C C . ASN A 1 128 ? -3.104 -25.828 -10.828 1 98.81 128 ASN A C 1
ATOM 957 O O . ASN A 1 128 ? -3.494 -24.828 -10.219 1 98.81 128 ASN A O 1
ATOM 961 N N . TYR A 1 129 ? -2.967 -25.797 -12.148 1 97.88 129 TYR A N 1
ATOM 962 C CA . TYR A 1 129 ? -3.141 -24.625 -12.984 1 97.88 129 TYR A CA 1
ATOM 963 C C . TYR A 1 129 ? -4.379 -24.75 -13.867 1 97.88 129 TYR A C 1
ATOM 965 O O . TYR A 1 129 ? -4.484 -24.094 -14.906 1 97.88 129 TYR A O 1
ATOM 973 N N . LEU A 1 130 ? -5.266 -25.609 -13.516 1 96.5 130 LEU A N 1
ATOM 974 C CA . LEU A 1 130 ? -6.441 -25.828 -14.352 1 96.5 130 LEU A CA 1
ATOM 975 C C . LEU A 1 130 ? -7.207 -24.516 -14.562 1 96.5 130 LEU A C 1
ATOM 977 O O . LEU A 1 130 ? -7.066 -23.578 -13.773 1 96.5 130 LEU A O 1
ATOM 981 N N . PRO A 1 131 ? -7.969 -24.469 -15.648 1 91.81 131 PRO A N 1
ATOM 982 C CA . PRO A 1 131 ? -8.688 -23.234 -15.938 1 91.81 131 PRO A CA 1
ATOM 983 C C . PRO A 1 131 ? -9.812 -22.953 -14.945 1 91.81 131 PRO A C 1
ATOM 985 O O . PRO A 1 131 ? -10.344 -23.875 -14.328 1 91.81 131 PRO A O 1
ATOM 988 N N . THR A 1 132 ? -10.094 -21.719 -14.883 1 88.81 132 THR A N 1
ATOM 989 C CA . THR A 1 132 ? -11.211 -21.297 -14.047 1 88.81 132 THR A CA 1
ATOM 990 C C . THR A 1 132 ? -12.477 -22.062 -14.398 1 88.81 132 THR A C 1
ATOM 992 O O . THR A 1 132 ? -12.766 -22.297 -15.578 1 88.81 132 THR A O 1
ATOM 995 N N . GLY A 1 133 ? -13.18 -22.5 -13.414 1 88.62 133 GLY A N 1
ATOM 996 C CA . GLY A 1 133 ? -14.414 -23.234 -13.625 1 88.62 133 GLY A CA 1
ATOM 997 C C . GLY A 1 133 ? -14.25 -24.734 -13.492 1 88.62 133 GLY A C 1
ATOM 998 O O . GLY A 1 133 ? -15.234 -25.469 -13.352 1 88.62 133 GLY A O 1
ATOM 999 N N . ALA A 1 134 ? -13.039 -25.219 -13.469 1 93.38 134 ALA A N 1
ATOM 1000 C CA . ALA A 1 134 ? -12.75 -26.641 -13.43 1 93.38 134 ALA A CA 1
ATOM 1001 C C . ALA A 1 134 ? -12.766 -27.172 -12 1 93.38 134 ALA A C 1
ATOM 1003 O O . ALA A 1 134 ? -11.797 -27.781 -11.539 1 93.38 134 ALA A O 1
ATOM 1004 N N . LYS A 1 135 ? -13.852 -27.094 -11.359 1 95.31 135 LYS A N 1
ATOM 1005 C CA . LYS A 1 135 ? -13.953 -27.453 -9.945 1 95.31 135 LYS A CA 1
ATOM 1006 C C . LYS A 1 135 ? -13.812 -28.969 -9.758 1 95.31 135 LYS A C 1
ATOM 1008 O O . LYS A 1 135 ? -13.023 -29.422 -8.922 1 95.31 135 LYS A O 1
ATOM 1013 N N . LYS A 1 136 ? -14.547 -29.75 -10.539 1 97.62 136 LYS A N 1
ATOM 1014 C CA . LYS A 1 136 ? -14.508 -31.203 -10.406 1 97.62 136 LYS A CA 1
ATOM 1015 C C . LYS A 1 136 ? -13.125 -31.75 -10.742 1 97.62 136 LYS A C 1
ATOM 1017 O O . LYS A 1 136 ? -12.648 -32.688 -10.094 1 97.62 136 LYS A O 1
ATOM 1022 N N . ALA A 1 137 ? -12.594 -31.234 -11.758 1 98.06 137 ALA A N 1
ATOM 1023 C CA . ALA A 1 137 ? -11.242 -31.656 -12.117 1 98.06 137 ALA A CA 1
ATOM 1024 C C . ALA A 1 137 ? -10.242 -31.312 -11.008 1 98.06 137 ALA A C 1
ATOM 1026 O O . ALA A 1 137 ? -9.367 -32.125 -10.68 1 98.06 137 ALA A O 1
ATOM 1027 N N . ALA A 1 138 ? -10.336 -30.109 -10.445 1 98.19 138 ALA A N 1
ATOM 1028 C CA . ALA A 1 138 ? -9.461 -29.703 -9.344 1 98.19 138 ALA A CA 1
ATOM 1029 C C . ALA A 1 138 ? -9.578 -30.672 -8.172 1 98.19 138 ALA A C 1
ATOM 1031 O O . ALA A 1 138 ? -8.57 -31.047 -7.57 1 98.19 138 ALA A O 1
ATOM 1032 N N . GLU A 1 139 ? -10.773 -31.047 -7.859 1 98.62 139 GLU A N 1
ATOM 1033 C CA . GLU A 1 139 ? -11.016 -32 -6.77 1 98.62 139 GLU A CA 1
ATOM 1034 C C . GLU A 1 139 ? -10.406 -33.344 -7.07 1 98.62 139 GLU A C 1
ATOM 1036 O O . GLU A 1 139 ? -9.867 -34.031 -6.176 1 98.62 139 GLU A O 1
ATOM 1041 N N . ALA A 1 140 ? -10.523 -33.781 -8.281 1 98.75 140 ALA A N 1
ATOM 1042 C CA . ALA A 1 140 ? -9.945 -35.062 -8.688 1 98.75 140 ALA A CA 1
ATOM 1043 C C . ALA A 1 140 ? -8.43 -35.062 -8.5 1 98.75 140 ALA A C 1
ATOM 1045 O O . ALA A 1 140 ? -7.852 -36.031 -8.039 1 98.75 140 ALA A O 1
ATOM 1046 N N . TYR A 1 141 ? -7.809 -34 -8.898 1 98.81 141 TYR A N 1
ATOM 1047 C CA . TYR A 1 141 ? -6.359 -33.938 -8.75 1 98.81 141 TYR A CA 1
ATOM 1048 C C . TYR A 1 141 ? -5.961 -33.781 -7.289 1 98.81 141 TYR A C 1
ATOM 1050 O O . TYR A 1 141 ? -4.918 -34.281 -6.867 1 98.81 141 TYR A O 1
ATOM 1058 N N . ALA A 1 142 ? -6.746 -33.031 -6.484 1 98.81 142 ALA A N 1
ATOM 1059 C CA . ALA A 1 142 ? -6.508 -32.969 -5.043 1 98.81 142 ALA A CA 1
ATOM 1060 C C . ALA A 1 142 ? -6.562 -34.375 -4.434 1 98.81 142 ALA A C 1
ATOM 1062 O O . ALA A 1 142 ? -5.734 -34.719 -3.586 1 98.81 142 ALA A O 1
ATOM 1063 N N . GLU A 1 143 ? -7.52 -35.125 -4.859 1 98.69 143 GLU A N 1
ATOM 1064 C CA . GLU A 1 143 ? -7.637 -36.531 -4.406 1 98.69 143 GLU A CA 1
ATOM 1065 C C . GLU A 1 143 ? -6.414 -37.344 -4.809 1 98.69 143 GLU A C 1
ATOM 1067 O O . GLU A 1 143 ? -5.902 -38.125 -4.012 1 98.69 143 GLU A O 1
ATOM 1072 N N . ALA A 1 144 ? -6.031 -37.188 -6.039 1 98.81 144 ALA A N 1
ATOM 1073 C CA . ALA A 1 144 ? -4.844 -37.906 -6.508 1 98.81 144 ALA A CA 1
ATOM 1074 C C . ALA A 1 144 ? -3.627 -37.531 -5.66 1 98.81 144 ALA A C 1
ATOM 1076 O O . ALA A 1 144 ? -2.828 -38.406 -5.316 1 98.81 144 ALA A O 1
ATOM 1077 N N . ALA A 1 145 ? -3.447 -36.281 -5.375 1 98.81 145 ALA A N 1
ATOM 1078 C CA . ALA A 1 145 ? -2.34 -35.812 -4.535 1 98.81 145 ALA A CA 1
ATOM 1079 C C . ALA A 1 145 ? -2.402 -36.469 -3.154 1 98.81 145 ALA A C 1
ATOM 1081 O O . ALA A 1 145 ? -1.385 -36.938 -2.635 1 98.81 145 ALA A O 1
ATOM 1082 N N . LEU A 1 146 ? -3.539 -36.5 -2.598 1 98.56 146 LEU A N 1
ATOM 1083 C CA . LEU A 1 146 ? -3.744 -37.125 -1.287 1 98.56 146 LEU A CA 1
ATOM 1084 C C . LEU A 1 146 ? -3.336 -38.594 -1.302 1 98.56 146 LEU A C 1
ATOM 1086 O O . LEU A 1 146 ? -2.609 -39.062 -0.416 1 98.56 146 LEU A O 1
ATOM 1090 N N . ARG A 1 147 ? -3.826 -39.25 -2.256 1 98.56 147 ARG A N 1
ATOM 1091 C CA . ARG A 1 147 ? -3.564 -40.656 -2.367 1 98.56 147 ARG A CA 1
ATOM 1092 C C . ARG A 1 147 ? -2.078 -40.938 -2.566 1 98.56 147 ARG A C 1
ATOM 1094 O O . ARG A 1 147 ? -1.558 -41.969 -2.09 1 98.56 147 ARG A O 1
ATOM 1101 N N . ALA A 1 148 ? -1.428 -40.062 -3.252 1 98.75 148 ALA A N 1
ATOM 1102 C CA . ALA A 1 148 ? -0.018 -40.281 -3.584 1 98.75 148 ALA A CA 1
ATOM 1103 C C . ALA A 1 148 ? 0.885 -39.719 -2.482 1 98.75 148 ALA A C 1
ATOM 1105 O O . ALA A 1 148 ? 2.104 -39.906 -2.52 1 98.75 148 ALA A O 1
ATOM 1106 N N . GLY A 1 149 ? 0.325 -38.969 -1.511 1 98.5 149 GLY A N 1
ATOM 1107 C CA . GLY A 1 149 ? 1.129 -38.375 -0.452 1 98.5 149 GLY A CA 1
ATOM 1108 C C . GLY A 1 149 ? 1.906 -37.156 -0.903 1 98.5 149 GLY A C 1
ATOM 1109 O O . GLY A 1 149 ? 3.064 -37 -0.522 1 98.5 149 GLY A O 1
ATOM 1110 N N . VAL A 1 150 ? 1.318 -36.406 -1.69 1 98.62 150 VAL A N 1
ATOM 1111 C CA . VAL A 1 150 ? 1.947 -35.25 -2.318 1 98.62 150 VAL A CA 1
ATOM 1112 C C . VAL A 1 150 ? 1.282 -33.969 -1.822 1 98.62 150 VAL A C 1
ATOM 1114 O O . VAL A 1 150 ? 0.059 -33.906 -1.676 1 98.62 150 VAL A O 1
ATOM 1117 N N . ALA A 1 151 ? 2.072 -32.906 -1.469 1 98.88 151 ALA A N 1
ATOM 1118 C CA . ALA A 1 151 ? 1.513 -31.578 -1.159 1 98.88 151 ALA A CA 1
ATOM 1119 C C . ALA A 1 151 ? 0.771 -31 -2.361 1 98.88 151 ALA A C 1
ATOM 1121 O O . ALA A 1 151 ? 1.088 -31.328 -3.51 1 98.88 151 ALA A O 1
ATOM 1122 N N . PHE A 1 152 ? -0.193 -30.172 -2.076 1 98.94 152 PHE A N 1
ATOM 1123 C CA . PHE A 1 152 ? -1.043 -29.672 -3.148 1 98.94 152 PHE A CA 1
ATOM 1124 C C . PHE A 1 152 ? -1.111 -28.141 -3.115 1 98.94 152 PHE A C 1
ATOM 1126 O O . PHE A 1 152 ? -1.415 -27.547 -2.076 1 98.94 152 PHE A O 1
ATOM 1133 N N . VAL A 1 153 ? -0.794 -27.484 -4.23 1 98.88 153 VAL A N 1
ATOM 1134 C CA . VAL A 1 153 ? -0.906 -26.031 -4.426 1 98.88 153 VAL A CA 1
ATOM 1135 C C . VAL A 1 153 ? -2.008 -25.734 -5.438 1 98.88 153 VAL A C 1
ATOM 1137 O O . VAL A 1 153 ? -1.829 -25.938 -6.641 1 98.88 153 VAL A O 1
ATOM 1140 N N . ASN A 1 154 ? -3.051 -25.219 -4.953 1 98.75 154 ASN A N 1
ATOM 1141 C CA . ASN A 1 154 ? -4.172 -24.906 -5.832 1 98.75 154 ASN A CA 1
ATOM 1142 C C . ASN A 1 154 ? -4.086 -23.484 -6.375 1 98.75 154 ASN A C 1
ATOM 1144 O O . ASN A 1 154 ? -4.562 -22.547 -5.738 1 98.75 154 ASN A O 1
ATOM 1148 N N . ALA A 1 155 ? -3.721 -23.312 -7.617 1 97.69 155 ALA A N 1
ATOM 1149 C CA . ALA A 1 155 ? -3.445 -22 -8.203 1 97.69 155 ALA A CA 1
ATOM 1150 C C . ALA A 1 155 ? -4.656 -21.469 -8.961 1 97.69 155 ALA A C 1
ATOM 1152 O O . ALA A 1 155 ? -4.574 -20.438 -9.641 1 97.69 155 ALA A O 1
ATOM 1153 N N . MET A 1 156 ? -5.738 -22.156 -8.859 1 94 156 MET A N 1
ATOM 1154 C CA . MET A 1 156 ? -6.957 -21.734 -9.547 1 94 156 MET A CA 1
ATOM 1155 C C . MET A 1 156 ? -8.102 -21.547 -8.555 1 94 156 MET A C 1
ATOM 1157 O O . MET A 1 156 ? -7.984 -21.906 -7.387 1 94 156 MET A O 1
ATOM 1161 N N . PRO A 1 157 ? -9.242 -20.969 -8.969 1 91.38 157 PRO A N 1
ATOM 1162 C CA . PRO A 1 157 ? -10.219 -20.391 -8.031 1 91.38 157 PRO A CA 1
ATOM 1163 C C . PRO A 1 157 ? -11.086 -21.453 -7.359 1 91.38 157 PRO A C 1
ATOM 1165 O O . PRO A 1 157 ? -11.742 -21.172 -6.355 1 91.38 157 PRO A O 1
ATOM 1168 N N . ALA A 1 158 ? -11.133 -22.672 -7.801 1 93.94 158 ALA A N 1
ATOM 1169 C CA . ALA A 1 158 ? -11.969 -23.672 -7.156 1 93.94 158 ALA A CA 1
ATOM 1170 C C . ALA A 1 158 ? -11.625 -23.812 -5.676 1 93.94 158 ALA A C 1
ATOM 1172 O O . ALA A 1 158 ? -10.453 -23.781 -5.297 1 93.94 158 ALA A O 1
ATOM 1173 N N . PRO A 1 159 ? -12.664 -23.922 -4.82 1 95.62 159 PRO A N 1
ATOM 1174 C CA . PRO A 1 159 ? -12.406 -24 -3.381 1 95.62 159 PRO A CA 1
ATOM 1175 C C . PRO A 1 159 ? -11.82 -25.344 -2.949 1 95.62 159 PRO A C 1
ATOM 1177 O O . PRO A 1 159 ? -12.547 -26.328 -2.811 1 95.62 159 PRO A O 1
ATOM 1180 N N . ILE A 1 160 ? -10.562 -25.391 -2.801 1 98.06 160 ILE A N 1
ATOM 1181 C CA . ILE A 1 160 ? -9.875 -26.547 -2.262 1 98.06 160 ILE A CA 1
ATOM 1182 C C . ILE A 1 160 ? -9.25 -26.203 -0.911 1 98.06 160 ILE A C 1
ATOM 1184 O O . ILE A 1 160 ? -9.672 -26.719 0.127 1 98.06 160 ILE A O 1
ATOM 1188 N N . ALA A 1 161 ? -8.438 -25.219 -0.918 1 97.81 161 ALA A N 1
ATOM 1189 C CA . ALA A 1 161 ? -7.766 -24.812 0.313 1 97.81 161 ALA A CA 1
ATOM 1190 C C . ALA A 1 161 ? -8.734 -24.109 1.263 1 97.81 161 ALA A C 1
ATOM 1192 O O . ALA A 1 161 ? -8.508 -24.078 2.475 1 97.81 161 ALA A O 1
ATOM 1193 N N . THR A 1 162 ? -9.812 -23.562 0.729 1 96.25 162 THR A N 1
ATOM 1194 C CA . THR A 1 162 ? -10.789 -22.859 1.548 1 96.25 162 THR A CA 1
ATOM 1195 C C . THR A 1 162 ? -11.93 -23.781 1.953 1 96.25 162 THR A C 1
ATOM 1197 O O . THR A 1 162 ? -12.805 -23.391 2.732 1 96.25 162 THR A O 1
ATOM 1200 N N . SER A 1 163 ? -11.945 -24.984 1.474 1 97.38 163 SER A N 1
ATOM 1201 C CA . SER A 1 163 ? -12.93 -26 1.841 1 97.38 163 SER A CA 1
ATOM 1202 C C . SER A 1 163 ? -12.531 -26.719 3.127 1 97.38 163 SER A C 1
ATOM 1204 O O . SER A 1 163 ? -11.445 -27.297 3.213 1 97.38 163 SER A O 1
ATOM 1206 N N . GLU A 1 164 ? -13.43 -26.734 4.066 1 97.62 164 GLU A N 1
ATOM 1207 C CA . GLU A 1 164 ? -13.156 -27.422 5.328 1 97.62 164 GLU A CA 1
ATOM 1208 C C . GLU A 1 164 ? -12.883 -28.906 5.102 1 97.62 164 GLU A C 1
ATOM 1210 O O . GLU A 1 164 ? -12.055 -29.5 5.793 1 97.62 164 GLU A O 1
ATOM 1215 N N . LEU A 1 165 ? -13.609 -29.438 4.199 1 98.06 165 LEU A N 1
ATOM 1216 C CA . LEU A 1 165 ? -13.438 -30.844 3.867 1 98.06 165 LEU A CA 1
ATOM 1217 C C . LEU A 1 165 ? -12.008 -31.141 3.434 1 98.06 165 LEU A C 1
ATOM 1219 O O . LEU A 1 165 ? -11.367 -32.031 3.969 1 98.06 165 LEU A O 1
ATOM 1223 N N . TRP A 1 166 ? -11.516 -30.422 2.498 1 98.5 166 TRP A N 1
ATOM 1224 C CA . TRP A 1 166 ? -10.172 -30.656 1.968 1 98.5 166 TRP A CA 1
ATOM 1225 C C . TRP A 1 166 ? -9.109 -30.281 2.99 1 98.5 166 TRP A C 1
ATOM 1227 O O . TRP A 1 166 ? -8.055 -30.922 3.064 1 98.5 166 TRP A O 1
ATOM 1237 N N . GLN A 1 167 ? -9.375 -29.203 3.74 1 98.44 167 GLN A N 1
ATOM 1238 C CA . GLN A 1 167 ? -8.461 -28.875 4.828 1 98.44 167 GLN A CA 1
ATOM 1239 C C . GLN A 1 167 ? -8.273 -30.062 5.773 1 98.44 167 GLN A C 1
ATOM 1241 O O . GLN A 1 167 ? -7.145 -30.406 6.125 1 98.44 167 GLN A O 1
ATOM 1246 N N . ARG A 1 168 ? -9.352 -30.672 6.207 1 98.25 168 ARG A N 1
ATOM 1247 C CA . ARG A 1 168 ? -9.328 -31.812 7.121 1 98.25 168 ARG A CA 1
ATOM 1248 C C . ARG A 1 168 ? -8.602 -33 6.496 1 98.25 168 ARG A C 1
ATOM 1250 O O . ARG A 1 168 ? -7.789 -33.656 7.148 1 98.25 168 ARG A O 1
ATOM 1257 N N . LYS A 1 169 ? -8.922 -33.312 5.246 1 98.56 169 LYS A N 1
ATOM 1258 C CA . LYS A 1 169 ? -8.32 -34.438 4.562 1 98.56 169 LYS A CA 1
ATOM 1259 C C . LYS A 1 169 ? -6.797 -34.312 4.508 1 98.56 169 LYS A C 1
ATOM 1261 O O . LYS A 1 169 ? -6.07 -35.25 4.781 1 98.56 169 LYS A O 1
ATOM 1266 N N . PHE A 1 170 ? -6.328 -33.156 4.164 1 98.69 170 PHE A N 1
ATOM 1267 C CA . PHE A 1 170 ? -4.891 -32.969 4.051 1 98.69 170 PHE A CA 1
ATOM 1268 C C . PHE A 1 170 ? -4.234 -32.938 5.426 1 98.69 170 PHE A C 1
ATOM 1270 O O . PHE A 1 170 ? -3.104 -33.406 5.59 1 98.69 170 PHE A O 1
ATOM 1277 N N . ALA A 1 171 ? -4.93 -32.312 6.387 1 98.19 171 ALA A N 1
ATOM 1278 C CA . ALA A 1 171 ? -4.418 -32.312 7.754 1 98.19 171 ALA A CA 1
ATOM 1279 C C . ALA A 1 171 ? -4.27 -33.75 8.281 1 98.19 171 ALA A C 1
ATOM 1281 O O . ALA A 1 171 ? -3.264 -34.094 8.914 1 98.19 171 ALA A O 1
ATOM 1282 N N . GLU A 1 172 ? -5.281 -34.562 8.078 1 98.25 172 GLU A N 1
ATOM 1283 C CA . GLU A 1 172 ? -5.285 -35.938 8.562 1 98.25 172 GLU A CA 1
ATOM 1284 C C . GLU A 1 172 ? -4.125 -36.75 7.969 1 98.25 172 GLU A C 1
ATOM 1286 O O . GLU A 1 172 ? -3.572 -37.625 8.625 1 98.25 172 GLU A O 1
ATOM 1291 N N . ARG A 1 173 ? -3.74 -36.406 6.789 1 98.06 173 ARG A N 1
ATOM 1292 C CA . ARG A 1 173 ? -2.654 -37.125 6.117 1 98.06 173 ARG A CA 1
ATOM 1293 C C . ARG A 1 173 ? -1.323 -36.406 6.328 1 98.06 173 ARG A C 1
ATOM 1295 O O . ARG A 1 173 ? -0.292 -36.844 5.809 1 98.06 173 ARG A O 1
ATOM 1302 N N . ASN A 1 174 ? -1.361 -35.281 7.043 1 98.12 174 ASN A N 1
ATOM 1303 C CA . ASN A 1 174 ? -0.192 -34.469 7.34 1 98.12 174 ASN A CA 1
ATOM 1304 C C . ASN A 1 174 ? 0.501 -34 6.066 1 98.12 174 ASN A C 1
ATOM 1306 O O . ASN A 1 174 ? 1.718 -34.125 5.93 1 98.12 174 ASN A O 1
ATOM 1310 N N . LEU A 1 175 ? -0.299 -33.562 5.094 1 98.81 175 LEU A N 1
ATOM 1311 C CA . LEU A 1 175 ? 0.194 -33.031 3.822 1 98.81 175 LEU A CA 1
ATOM 1312 C C . LEU A 1 175 ? -0.137 -31.562 3.682 1 98.81 175 LEU A C 1
ATOM 1314 O O . LEU A 1 175 ? -1.247 -31.141 4.008 1 98.81 175 LEU A O 1
ATOM 1318 N N . PRO A 1 176 ? 0.817 -30.734 3.26 1 98.81 176 PRO A N 1
ATOM 1319 C CA . PRO A 1 176 ? 0.574 -29.312 3.084 1 98.81 176 PRO A CA 1
ATOM 1320 C C . PRO A 1 176 ? -0.435 -29.016 1.978 1 98.81 176 PRO A C 1
ATOM 1322 O O . PRO A 1 176 ? -0.425 -29.672 0.935 1 98.81 176 PRO A O 1
ATOM 1325 N N . LEU A 1 177 ? -1.268 -28.109 2.232 1 98.88 177 LEU A N 1
ATOM 1326 C CA . LEU A 1 177 ? -2.26 -27.594 1.296 1 98.88 177 LEU A CA 1
ATOM 1327 C C . LEU A 1 177 ? -2.18 -26.078 1.194 1 98.88 177 LEU A C 1
ATOM 1329 O O . LEU A 1 177 ? -2.275 -25.375 2.205 1 98.88 177 LEU A O 1
ATOM 1333 N N . LEU A 1 178 ? -1.926 -25.5 0.005 1 98.75 178 LEU A N 1
ATOM 1334 C CA . LEU A 1 178 ? -1.895 -24.062 -0.247 1 98.75 178 LEU A CA 1
ATOM 1335 C C . LEU A 1 178 ? -2.955 -23.672 -1.27 1 98.75 178 LEU A C 1
ATOM 1337 O O . LEU A 1 178 ? -3.215 -24.422 -2.219 1 98.75 178 LEU A O 1
ATOM 1341 N N . GLY A 1 179 ? -3.473 -22.453 -1.17 1 97.44 179 GLY A N 1
ATOM 1342 C CA . GLY A 1 179 ? -4.512 -21.969 -2.064 1 97.44 179 GLY A CA 1
ATOM 1343 C C . GLY A 1 179 ? -5.477 -21.016 -1.395 1 97.44 179 GLY A C 1
ATOM 1344 O O . GLY A 1 179 ? -5.234 -20.562 -0.272 1 97.44 179 GLY A O 1
ATOM 1345 N N . ASP A 1 180 ? -6.547 -20.688 -2.1 1 95.62 180 ASP A N 1
ATOM 1346 C CA . ASP A 1 180 ? -6.859 -20.969 -3.496 1 95.62 180 ASP A CA 1
ATOM 1347 C C . ASP A 1 180 ? -6.566 -19.766 -4.387 1 95.62 180 ASP A C 1
ATOM 1349 O O . ASP A 1 180 ? -6.66 -18.625 -3.941 1 95.62 180 ASP A O 1
ATOM 1353 N N . ASP A 1 181 ? -6.266 -19.922 -5.742 1 93 181 ASP A N 1
ATOM 1354 C CA . ASP A 1 181 ? -6.129 -18.891 -6.766 1 93 181 ASP A CA 1
ATOM 1355 C C . ASP A 1 181 ? -4.895 -18.016 -6.516 1 93 181 ASP A C 1
ATOM 1357 O O . ASP A 1 181 ? -4.969 -17.016 -5.801 1 93 181 ASP A O 1
ATOM 1361 N N . THR A 1 182 ? -3.881 -18.344 -7.191 1 94.94 182 THR A N 1
ATOM 1362 C CA . THR A 1 182 ? -2.59 -17.703 -6.977 1 94.94 182 THR A CA 1
ATOM 1363 C C . THR A 1 182 ? -2.686 -16.188 -7.234 1 94.94 182 THR A C 1
ATOM 1365 O O . THR A 1 182 ? -3.338 -15.766 -8.188 1 94.94 182 THR A O 1
ATOM 1368 N N . GLN A 1 183 ? -2.148 -15.508 -6.309 1 91.12 183 GLN A N 1
ATOM 1369 C CA . GLN A 1 183 ? -1.97 -14.07 -6.492 1 91.12 183 GLN A CA 1
ATOM 1370 C C . GLN A 1 183 ? -0.714 -13.766 -7.305 1 91.12 183 GLN A C 1
ATOM 1372 O O . GLN A 1 183 ? 0.3 -14.453 -7.164 1 91.12 183 GLN A O 1
ATOM 1377 N N . ASN A 1 184 ? -0.753 -12.797 -8.133 1 92.56 184 ASN A N 1
ATOM 1378 C CA . ASN A 1 184 ? 0.425 -12.375 -8.883 1 92.56 184 ASN A CA 1
ATOM 1379 C C . ASN A 1 184 ? 1.424 -11.641 -7.988 1 92.56 184 ASN A C 1
ATOM 1381 O O . ASN A 1 184 ? 1.055 -11.117 -6.941 1 92.56 184 ASN A O 1
ATOM 1385 N N . GLN A 1 185 ? 2.68 -11.711 -8.453 1 94.62 185 GLN A N 1
ATOM 1386 C CA . GLN A 1 185 ? 3.711 -10.914 -7.801 1 94.62 185 GLN A CA 1
ATOM 1387 C C . GLN A 1 185 ? 3.24 -9.477 -7.586 1 94.62 185 GLN A C 1
ATOM 1389 O O . GLN A 1 185 ? 3.285 -8.969 -6.465 1 94.62 185 GLN A O 1
ATOM 1394 N N . ILE A 1 186 ? 2.773 -8.867 -8.617 1 94.25 186 ILE A N 1
ATOM 1395 C CA . ILE A 1 186 ? 2.029 -7.613 -8.602 1 94.25 186 ILE A CA 1
ATOM 1396 C C . ILE A 1 186 ? 0.847 -7.699 -9.562 1 94.25 186 ILE A C 1
ATOM 1398 O O . ILE A 1 186 ? 1.001 -7.477 -10.766 1 94.25 186 ILE A O 1
ATOM 1402 N N . GLY A 1 187 ? -0.285 -7.98 -9.047 1 91.69 187 GLY A N 1
ATOM 1403 C CA . GLY A 1 187 ? -1.503 -8.047 -9.836 1 91.69 187 GLY A CA 1
ATOM 1404 C C . GLY A 1 187 ? -2.496 -6.953 -9.492 1 91.69 187 GLY A C 1
ATOM 1405 O O . GLY A 1 187 ? -2.254 -6.148 -8.586 1 91.69 187 GLY A O 1
ATOM 1406 N N . ALA A 1 188 ? -3.523 -6.934 -10.289 1 89.44 188 ALA A N 1
ATOM 1407 C CA . ALA A 1 188 ? -4.543 -5.898 -10.133 1 89.44 188 ALA A CA 1
ATOM 1408 C C . ALA A 1 188 ? -5.176 -5.961 -8.742 1 89.44 188 ALA A C 1
ATOM 1410 O O . ALA A 1 188 ? -5.426 -4.926 -8.125 1 89.44 188 ALA A O 1
ATOM 1411 N N . THR A 1 189 ? -5.379 -7.137 -8.266 1 84.56 189 THR A N 1
ATOM 1412 C CA . THR A 1 189 ? -6.074 -7.301 -6.996 1 84.56 189 THR A CA 1
ATOM 1413 C C . THR A 1 189 ? -5.191 -6.844 -5.836 1 84.56 189 THR A C 1
ATOM 1415 O O . THR A 1 189 ? -5.641 -6.086 -4.973 1 84.56 189 THR A O 1
ATOM 1418 N N . VAL A 1 190 ? -3.992 -7.355 -5.738 1 88.44 190 VAL A N 1
ATOM 1419 C CA . VAL A 1 190 ? -3.113 -6.984 -4.637 1 88.44 190 VAL A CA 1
ATOM 1420 C C . VAL A 1 190 ? -2.82 -5.484 -4.695 1 88.44 190 VAL A C 1
ATOM 1422 O O . VAL A 1 190 ? -2.682 -4.836 -3.656 1 88.44 190 VAL A O 1
ATOM 1425 N N . PHE A 1 191 ? -2.691 -4.957 -5.867 1 92.69 191 PHE A N 1
ATOM 1426 C CA . PHE A 1 191 ? -2.508 -3.525 -6.066 1 92.69 191 PHE A CA 1
ATOM 1427 C C . PHE A 1 191 ? -3.689 -2.746 -5.504 1 92.69 191 PHE A C 1
ATOM 1429 O O . PHE A 1 191 ? -3.508 -1.824 -4.703 1 92.69 191 PHE A O 1
ATOM 1436 N N . HIS A 1 192 ? -4.828 -3.111 -5.918 1 90.5 192 HIS A N 1
ATOM 1437 C CA . HIS A 1 192 ? -6.062 -2.473 -5.473 1 90.5 192 HIS A CA 1
ATOM 1438 C C . HIS A 1 192 ? -6.238 -2.602 -3.965 1 90.5 192 HIS A C 1
ATOM 1440 O O . HIS A 1 192 ? -6.598 -1.633 -3.291 1 90.5 192 HIS A O 1
ATOM 1446 N N . LYS A 1 193 ? -6 -3.781 -3.434 1 87.94 193 LYS A N 1
ATOM 1447 C CA . LYS A 1 193 ? -6.078 -4.02 -1.995 1 87.94 193 LYS A CA 1
ATOM 1448 C C . LYS A 1 193 ? -5.152 -3.076 -1.231 1 87.94 193 LYS A C 1
ATOM 1450 O O . LYS A 1 193 ? -5.52 -2.564 -0.171 1 87.94 193 LYS A O 1
ATOM 1455 N N . THR A 1 194 ? -4.031 -2.939 -1.737 1 92.25 194 THR A N 1
ATOM 1456 C CA . THR A 1 194 ? -3.025 -2.102 -1.094 1 92.25 194 THR A CA 1
ATOM 1457 C C . THR A 1 194 ? -3.502 -0.655 -1.003 1 92.25 194 THR A C 1
ATOM 1459 O O . THR A 1 194 ? -3.35 -0.011 0.037 1 92.25 194 THR A O 1
ATOM 1462 N N . LEU A 1 195 ? -4.031 -0.178 -2.059 1 94 195 LEU A N 1
ATOM 1463 C CA . LEU A 1 195 ? -4.52 1.196 -2.082 1 94 195 LEU A CA 1
ATOM 1464 C C . LEU A 1 195 ? -5.688 1.375 -1.118 1 94 195 LEU A C 1
ATOM 1466 O O . LEU A 1 195 ? -5.73 2.346 -0.359 1 94 195 LEU A O 1
ATOM 1470 N N . VAL A 1 196 ? -6.578 0.44 -1.157 1 92.25 196 VAL A N 1
ATOM 1471 C CA . VAL A 1 196 ? -7.746 0.503 -0.287 1 92.25 196 VAL A CA 1
ATOM 1472 C C . VAL A 1 196 ? -7.309 0.429 1.174 1 92.25 196 VAL A C 1
ATOM 1474 O O . VAL A 1 196 ? -7.828 1.159 2.021 1 92.25 196 VAL A O 1
ATOM 1477 N N . ARG A 1 197 ? -6.395 -0.431 1.446 1 91.25 197 ARG A N 1
ATOM 1478 C CA . ARG A 1 197 ? -5.863 -0.547 2.801 1 91.25 197 ARG A CA 1
ATOM 1479 C C . ARG A 1 197 ? -5.242 0.768 3.262 1 91.25 197 ARG A C 1
ATOM 1481 O O . ARG A 1 197 ? -5.461 1.2 4.395 1 91.25 197 ARG A O 1
ATOM 1488 N N . LEU A 1 198 ? -4.484 1.364 2.432 1 93.94 198 LEU A N 1
ATOM 1489 C CA . LEU A 1 198 ? -3.863 2.643 2.762 1 93.94 198 LEU A CA 1
ATOM 1490 C C . LEU A 1 198 ? -4.918 3.686 3.111 1 93.94 198 LEU A C 1
ATOM 1492 O O . LEU A 1 198 ? -4.801 4.379 4.125 1 93.94 198 LEU A O 1
ATOM 1496 N N . LEU A 1 199 ? -5.934 3.77 2.268 1 95.75 199 LEU A N 1
ATOM 1497 C CA . LEU A 1 199 ? -6.996 4.742 2.502 1 95.75 199 LEU A CA 1
ATOM 1498 C C . LEU A 1 199 ? -7.707 4.465 3.824 1 95.75 199 LEU A C 1
ATOM 1500 O O . LEU A 1 199 ? -7.996 5.391 4.586 1 95.75 199 LEU A O 1
ATOM 1504 N N . ALA A 1 200 ? -7.906 3.232 4.066 1 93.06 200 ALA A N 1
ATOM 1505 C CA . ALA A 1 200 ? -8.617 2.842 5.281 1 93.06 200 ALA A CA 1
ATOM 1506 C C . ALA A 1 200 ? -7.82 3.219 6.527 1 93.06 200 ALA A C 1
ATOM 1508 O O . ALA A 1 200 ? -8.359 3.838 7.449 1 93.06 200 ALA A O 1
ATOM 1509 N N . ILE A 1 201 ? -6.594 2.898 6.551 1 92.81 201 ILE A N 1
ATOM 1510 C CA . ILE A 1 201 ? -5.816 3.125 7.766 1 92.81 201 ILE A CA 1
ATOM 1511 C C . ILE A 1 201 ? -5.586 4.621 7.957 1 92.81 201 ILE A C 1
ATOM 1513 O O . ILE A 1 201 ? -5.402 5.09 9.086 1 92.81 201 ILE A O 1
ATOM 1517 N N . ARG A 1 202 ? -5.645 5.395 6.922 1 95.75 202 ARG A N 1
ATOM 1518 C CA . ARG A 1 202 ? -5.43 6.836 7.02 1 95.75 202 ARG A CA 1
ATOM 1519 C C . ARG A 1 202 ? -6.734 7.562 7.328 1 95.75 202 ARG A C 1
ATOM 1521 O O . ARG A 1 202 ? -6.766 8.797 7.391 1 95.75 202 ARG A O 1
ATOM 1528 N N . GLY A 1 203 ? -7.82 6.797 7.445 1 95 203 GLY A N 1
ATOM 1529 C CA . GLY A 1 203 ? -9.086 7.359 7.891 1 95 203 GLY A CA 1
ATOM 1530 C C . GLY A 1 203 ? -9.875 8.008 6.77 1 95 203 GLY A C 1
ATOM 1531 O O . GLY A 1 203 ? -10.734 8.852 7.02 1 95 203 GLY A O 1
ATOM 1532 N N . VAL A 1 204 ? -9.555 7.766 5.551 1 96.56 204 VAL A N 1
ATOM 1533 C CA . V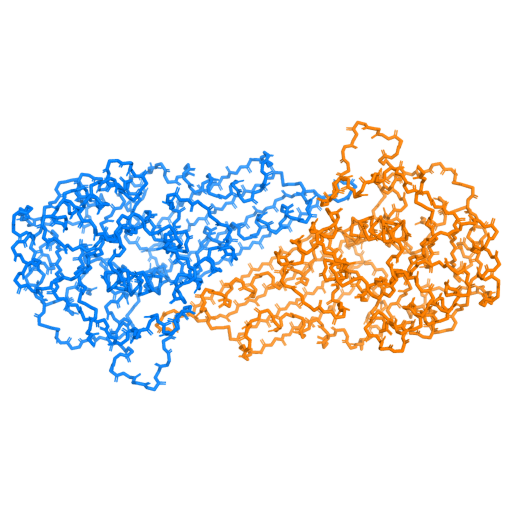AL A 1 204 ? -10.258 8.289 4.383 1 96.56 204 VAL A CA 1
ATOM 1534 C C . VAL A 1 204 ? -11.547 7.5 4.164 1 96.56 204 VAL A C 1
ATOM 1536 O O . VAL A 1 204 ? -11.578 6.285 4.363 1 96.56 204 VAL A O 1
ATOM 1539 N N . ARG A 1 205 ? -12.609 8.156 3.828 1 95.5 205 ARG A N 1
ATOM 1540 C CA . ARG A 1 205 ? -13.883 7.5 3.537 1 95.5 205 ARG A CA 1
ATOM 1541 C C . ARG A 1 205 ? -13.992 7.16 2.055 1 95.5 205 ARG A C 1
ATOM 1543 O O . ARG A 1 205 ? -14.219 8.039 1.224 1 95.5 205 ARG A O 1
ATOM 1550 N N . ILE A 1 206 ? -13.922 5.906 1.715 1 95.44 206 ILE A N 1
ATOM 1551 C CA . ILE A 1 206 ? -14.008 5.465 0.327 1 95.44 206 ILE A CA 1
ATOM 1552 C C . ILE A 1 206 ? -15.453 5.527 -0.148 1 95.44 206 ILE A C 1
ATOM 1554 O O . ILE A 1 206 ? -16.359 5.066 0.547 1 95.44 206 ILE A O 1
ATOM 1558 N N . LYS A 1 207 ? -15.727 6.078 -1.279 1 94 207 LYS A N 1
ATOM 1559 C CA . LYS A 1 207 ? -17.078 6.215 -1.813 1 94 207 LYS A CA 1
ATOM 1560 C C . LYS A 1 207 ? -17.328 5.199 -2.924 1 94 207 LYS A C 1
ATOM 1562 O O . LYS A 1 207 ? -18.312 4.441 -2.865 1 94 207 LYS A O 1
ATOM 1567 N N . HIS A 1 208 ? -16.484 5.309 -3.951 1 92.94 208 HIS A N 1
ATOM 1568 C CA . HIS A 1 208 ? -16.625 4.445 -5.121 1 92.94 208 HIS A CA 1
ATOM 1569 C C . HIS A 1 208 ? -15.258 3.994 -5.633 1 92.94 208 HIS A C 1
ATOM 1571 O O . HIS A 1 208 ? -14.281 4.746 -5.559 1 92.94 208 HIS A O 1
ATOM 1577 N N . THR A 1 209 ? -15.242 2.732 -6.062 1 93.5 209 THR A N 1
ATOM 1578 C CA . THR A 1 209 ? -14.023 2.268 -6.723 1 93.5 209 THR A CA 1
ATOM 1579 C C . THR A 1 209 ? -14.359 1.264 -7.82 1 93.5 209 THR A C 1
ATOM 1581 O O . THR A 1 209 ? -15.375 0.576 -7.754 1 93.5 209 THR A O 1
ATOM 1584 N N . TYR A 1 210 ? -13.656 1.178 -8.852 1 90.88 210 TYR A N 1
ATOM 1585 C CA . TYR A 1 210 ? -13.75 0.095 -9.82 1 90.88 210 TYR A CA 1
ATOM 1586 C C . TYR A 1 210 ? -12.367 -0.361 -10.266 1 90.88 210 TYR A C 1
ATOM 1588 O O . TYR A 1 210 ? -11.383 0.355 -10.07 1 90.88 210 TYR A O 1
ATOM 1596 N N . GLN A 1 211 ? -12.258 -1.456 -10.727 1 91.19 211 GLN A N 1
ATOM 1597 C CA . GLN A 1 211 ? -11.086 -2.084 -11.328 1 91.19 211 GLN A CA 1
ATOM 1598 C C . GLN A 1 211 ? -11.469 -2.867 -12.586 1 91.19 211 GLN A C 1
ATOM 1600 O O . GLN A 1 211 ? -12.266 -3.803 -12.516 1 91.19 211 GLN A O 1
ATOM 1605 N N . ILE A 1 212 ? -10.938 -2.527 -13.727 1 89.56 212 ILE A N 1
ATOM 1606 C CA . ILE A 1 212 ? -11.227 -3.178 -15 1 89.56 212 ILE A CA 1
ATOM 1607 C C . ILE A 1 212 ? -9.938 -3.744 -15.594 1 89.56 212 ILE A C 1
ATOM 1609 O O . ILE A 1 212 ? -8.93 -3.047 -15.672 1 89.56 212 ILE A O 1
ATOM 1613 N N . ASN A 1 213 ? -10 -5.004 -16.016 1 90.5 213 ASN A N 1
ATOM 1614 C CA . ASN A 1 213 ? -8.844 -5.688 -16.578 1 90.5 213 ASN A CA 1
ATOM 1615 C C . ASN A 1 213 ? -9.086 -6.07 -18.031 1 90.5 213 ASN A C 1
ATOM 1617 O O . ASN A 1 213 ? -10.164 -6.543 -18.391 1 90.5 213 ASN A O 1
ATOM 1621 N N . VAL A 1 214 ? -8.164 -5.852 -18.859 1 89.44 214 VAL A N 1
ATOM 1622 C CA . VAL A 1 214 ? -8.148 -6.348 -20.234 1 89.44 214 VAL A CA 1
ATOM 1623 C C . VAL A 1 214 ? -6.875 -7.148 -20.484 1 89.44 214 VAL A C 1
ATOM 1625 O O . VAL A 1 214 ? -5.844 -6.898 -19.844 1 89.44 214 VAL A O 1
ATOM 1628 N N . GLY A 1 215 ? -6.949 -8.18 -21.25 1 91.19 215 GLY A N 1
ATOM 1629 C CA . GLY A 1 215 ? -5.789 -9.008 -21.531 1 91.19 215 GLY A CA 1
ATOM 1630 C C . GLY A 1 215 ? -5.91 -9.797 -22.812 1 91.19 215 GLY A C 1
ATOM 1631 O O . GLY A 1 215 ? -6.949 -9.758 -23.484 1 91.19 215 GLY A O 1
ATOM 1632 N N . GLY A 1 216 ? -4.82 -10.445 -23.141 1 88.69 216 GLY A N 1
ATOM 1633 C CA . GLY A 1 216 ? -4.797 -11.172 -24.406 1 88.69 216 GLY A CA 1
ATOM 1634 C C . GLY A 1 216 ? -4.535 -12.656 -24.234 1 88.69 216 GLY A C 1
ATOM 1635 O O . GLY A 1 216 ? -4.293 -13.359 -25.219 1 88.69 216 GLY A O 1
ATOM 1636 N N . THR A 1 217 ? -4.602 -13.141 -23.062 1 87.31 217 THR A N 1
ATOM 1637 C CA . THR A 1 217 ? -4.324 -14.555 -22.828 1 87.31 217 THR A CA 1
ATOM 1638 C C . THR A 1 217 ? -5.59 -15.391 -23.016 1 87.31 217 THR A C 1
ATOM 1640 O O . THR A 1 217 ? -6.703 -14.867 -22.938 1 87.31 217 THR A O 1
ATOM 1643 N N . PRO A 1 218 ? -5.414 -16.703 -23.188 1 84 218 PRO A N 1
ATOM 1644 C CA . PRO A 1 218 ? -6.57 -17.594 -23.297 1 84 218 PRO A CA 1
ATOM 1645 C C . PRO A 1 218 ? -7.457 -17.578 -22.047 1 84 218 PRO A C 1
ATOM 1647 O O . PRO A 1 218 ? -8.656 -17.859 -22.141 1 84 218 PRO A O 1
ATOM 1650 N N . ASP A 1 219 ? -6.883 -17.266 -21.016 1 83.69 219 ASP A N 1
ATOM 1651 C CA . ASP A 1 219 ? -7.676 -17.156 -19.781 1 83.69 219 ASP A CA 1
ATOM 1652 C C . ASP A 1 219 ? -8.789 -16.125 -19.938 1 83.69 219 ASP A C 1
ATOM 1654 O O . ASP A 1 219 ? -9.898 -16.312 -19.438 1 83.69 219 ASP A O 1
ATOM 1658 N N . PHE A 1 220 ? -8.516 -15.062 -20.609 1 82.56 220 PHE A N 1
ATOM 1659 C CA . PHE A 1 220 ? -9.516 -14.031 -20.812 1 82.56 220 PHE A CA 1
ATOM 1660 C C . PHE A 1 220 ? -10.625 -14.523 -21.734 1 82.56 220 PHE A C 1
ATOM 1662 O O . PHE A 1 220 ? -11.789 -14.141 -21.578 1 82.56 220 PHE A O 1
ATOM 1669 N N . VAL A 1 221 ? -10.211 -15.359 -22.656 1 78.44 221 VAL A N 1
ATOM 1670 C CA . VAL A 1 221 ? -11.227 -15.984 -23.5 1 78.44 221 VAL A CA 1
ATOM 1671 C C . VAL A 1 221 ? -12.141 -16.859 -22.656 1 78.44 221 VAL A C 1
ATOM 1673 O O . VAL A 1 221 ? -13.367 -16.75 -22.734 1 78.44 221 VAL A O 1
ATOM 1676 N N . ASN A 1 222 ? -11.508 -17.656 -21.844 1 80.69 222 ASN A N 1
ATOM 1677 C CA . ASN A 1 222 ? -12.266 -18.547 -20.969 1 80.69 222 ASN A CA 1
ATOM 1678 C C . ASN A 1 222 ? -13.18 -17.75 -20.047 1 80.69 222 ASN A C 1
ATOM 1680 O O . ASN A 1 222 ? -14.328 -18.141 -19.797 1 80.69 222 ASN A O 1
ATOM 1684 N N . LEU A 1 223 ? -12.727 -16.672 -19.547 1 77.69 223 LEU A N 1
ATOM 1685 C CA . LEU A 1 223 ? -13.461 -15.867 -18.578 1 77.69 223 LEU A CA 1
ATOM 1686 C C . LEU A 1 223 ? -14.656 -15.195 -19.234 1 77.69 223 LEU A C 1
ATOM 1688 O O . LEU A 1 223 ? -15.633 -14.859 -18.547 1 77.69 223 LEU A O 1
ATOM 1692 N N . MET A 1 224 ? -14.531 -14.93 -20.484 1 74.62 224 MET A N 1
ATOM 1693 C CA . MET A 1 224 ? -15.664 -14.336 -21.188 1 74.62 224 MET A CA 1
ATOM 1694 C C . MET A 1 224 ? -16.844 -15.289 -21.219 1 74.62 224 MET A C 1
ATOM 1696 O O . MET A 1 224 ? -18 -14.852 -21.266 1 74.62 224 MET A O 1
ATOM 1700 N N . TYR A 1 225 ? -16.531 -16.547 -21.156 1 73.25 225 TYR A N 1
ATOM 1701 C CA . TYR A 1 225 ? -17.594 -17.547 -21.234 1 73.25 225 TYR A CA 1
ATOM 1702 C C . TYR A 1 225 ? -18.016 -18.016 -19.859 1 73.25 225 TYR A C 1
ATOM 1704 O O . TYR A 1 225 ? -19.141 -18.484 -19.672 1 73.25 225 TYR A O 1
ATOM 1712 N N . ARG A 1 226 ? -17.125 -18.062 -19.094 1 67.25 226 ARG A N 1
ATOM 1713 C CA . ARG A 1 226 ? -17.406 -18.516 -17.75 1 67.25 226 ARG A CA 1
ATOM 1714 C C . ARG A 1 226 ? -17.344 -17.359 -16.75 1 67.25 226 ARG A C 1
ATOM 1716 O O . ARG A 1 226 ? -16.469 -17.312 -15.898 1 67.25 226 ARG A O 1
ATOM 1723 N N . ARG A 1 227 ? -18.25 -16.266 -17.078 1 57.09 227 ARG A N 1
ATOM 1724 C CA . ARG A 1 227 ? -18.234 -15.086 -16.219 1 57.09 227 ARG A CA 1
ATOM 1725 C C . ARG A 1 227 ? -18.531 -15.445 -14.773 1 57.09 227 ARG A C 1
ATOM 1727 O O . ARG A 1 227 ? -19.609 -15.945 -14.469 1 57.09 227 ARG A O 1
ATOM 1734 N N . GLY A 1 228 ? -17.766 -16.219 -14.18 1 53.97 228 GLY A N 1
ATOM 1735 C CA . GLY A 1 228 ? -18.078 -16.812 -12.883 1 53.97 228 GLY A CA 1
ATOM 1736 C C . GLY A 1 228 ? -18.031 -15.805 -11.75 1 53.97 228 GLY A C 1
ATOM 1737 O O . GLY A 1 228 ? -18.078 -14.594 -11.984 1 53.97 228 GLY A O 1
ATOM 1738 N N . ASP A 1 229 ? -18.109 -16.312 -10.453 1 55.69 229 ASP A N 1
ATOM 1739 C CA . ASP A 1 229 ? -18.062 -15.852 -9.07 1 55.69 229 ASP A CA 1
ATOM 1740 C C . ASP A 1 229 ? -16.781 -15.07 -8.781 1 55.69 229 ASP A C 1
ATOM 1742 O O . ASP A 1 229 ? -16.5 -14.734 -7.633 1 55.69 229 ASP A O 1
ATOM 1746 N N . LYS A 1 230 ? -16.078 -14.766 -9.953 1 59.31 230 LYS A N 1
ATOM 1747 C CA . LYS A 1 230 ? -14.789 -14.133 -9.711 1 59.31 230 LYS A CA 1
ATOM 1748 C C . LYS A 1 230 ? -14.961 -12.688 -9.266 1 59.31 230 LYS A C 1
ATOM 1750 O O . LYS A 1 230 ? -14.211 -12.195 -8.414 1 59.31 230 LYS A O 1
ATOM 1755 N N . GLU A 1 231 ? -16.062 -12.188 -9.828 1 67.19 231 GLU A N 1
ATOM 1756 C CA . GLU A 1 231 ? -16.312 -10.797 -9.469 1 67.19 231 GLU A CA 1
ATOM 1757 C C . GLU A 1 231 ? -16.609 -10.664 -7.977 1 67.19 231 GLU A C 1
ATOM 1759 O O . GLU A 1 231 ? -16.125 -9.742 -7.32 1 67.19 231 GLU A O 1
ATOM 1764 N N . LYS A 1 232 ? -17.266 -11.594 -7.492 1 66.31 232 LYS A N 1
ATOM 1765 C CA . LYS A 1 232 ? -17.672 -11.531 -6.09 1 66.31 232 LYS A CA 1
ATOM 1766 C C . LYS A 1 232 ? -16.484 -11.719 -5.164 1 66.31 232 LYS A C 1
ATOM 1768 O O . LYS A 1 232 ? -16.328 -11 -4.172 1 66.31 232 LYS A O 1
ATOM 1773 N N . THR A 1 233 ? -15.625 -12.656 -5.547 1 66.69 233 THR A N 1
ATOM 1774 C CA . THR A 1 233 ? -14.492 -12.969 -4.676 1 66.69 233 THR A CA 1
ATOM 1775 C C . THR A 1 233 ? -13.477 -11.828 -4.676 1 66.69 233 THR A C 1
ATOM 1777 O O . THR A 1 233 ? -12.969 -11.445 -3.623 1 66.69 233 THR A O 1
ATOM 1780 N N . LYS A 1 234 ? -13.266 -11.266 -5.852 1 73.62 234 LYS A N 1
ATOM 1781 C CA . LYS A 1 234 ? -12.32 -10.156 -5.965 1 73.62 234 LYS A CA 1
ATOM 1782 C C . LYS A 1 234 ? -12.828 -8.922 -5.238 1 73.62 234 LYS A C 1
ATOM 1784 O O . LYS A 1 234 ? -12.062 -8.227 -4.562 1 73.62 234 LYS A O 1
ATOM 1789 N N . THR A 1 235 ? -14.109 -8.758 -5.391 1 75.44 235 THR A N 1
ATOM 1790 C CA . THR A 1 235 ? -14.719 -7.605 -4.734 1 75.44 235 THR A CA 1
ATOM 1791 C C . THR A 1 235 ? -14.648 -7.746 -3.219 1 75.44 235 THR A C 1
ATOM 1793 O O . THR A 1 235 ? -14.328 -6.781 -2.516 1 75.44 235 THR A O 1
ATOM 1796 N N . ALA A 1 236 ? -14.844 -8.945 -2.797 1 75.25 236 ALA A N 1
ATOM 1797 C CA . ALA A 1 236 ? -14.805 -9.195 -1.358 1 75.25 236 ALA A CA 1
ATOM 1798 C C . ALA A 1 236 ? -13.398 -8.992 -0.803 1 75.25 236 ALA A C 1
ATOM 1800 O O . ALA A 1 236 ? -13.234 -8.43 0.283 1 75.25 236 ALA A O 1
ATOM 1801 N N . ALA A 1 237 ? -12.477 -9.414 -1.52 1 75.56 237 ALA A N 1
ATOM 1802 C CA . ALA A 1 237 ? -11.094 -9.297 -1.073 1 75.56 237 ALA A CA 1
ATOM 1803 C C . ALA A 1 237 ? -10.688 -7.832 -0.924 1 75.56 237 ALA A C 1
ATOM 1805 O O . ALA A 1 237 ? -10.016 -7.465 0.045 1 75.56 237 ALA A O 1
ATOM 1806 N N . VAL A 1 238 ? -11.109 -7.031 -1.809 1 78.19 238 VAL A N 1
ATOM 1807 C CA . VAL A 1 238 ? -10.773 -5.613 -1.783 1 78.19 238 VAL A CA 1
ATOM 1808 C C . VAL A 1 238 ? -11.531 -4.926 -0.646 1 78.19 238 VAL A C 1
ATOM 1810 O O . VAL A 1 238 ? -10.953 -4.121 0.091 1 78.19 238 VAL A O 1
ATOM 1813 N N . LYS A 1 239 ? -12.711 -5.277 -0.411 1 79.31 239 LYS A N 1
ATOM 1814 C CA . LYS A 1 239 ? -13.539 -4.652 0.616 1 79.31 239 LYS A CA 1
ATOM 1815 C C . LYS A 1 239 ? -13.039 -5.004 2.016 1 79.31 239 LYS A C 1
ATOM 1817 O O . LYS A 1 239 ? -13.148 -4.195 2.939 1 79.31 239 LYS A O 1
ATOM 1822 N N . MET A 1 240 ? -12.469 -6.117 2.113 1 76.06 240 MET A N 1
ATOM 1823 C CA . MET A 1 240 ? -11.961 -6.551 3.412 1 76.06 240 MET A CA 1
ATOM 1824 C C . MET A 1 240 ? -10.812 -5.664 3.873 1 76.06 240 MET A C 1
ATOM 1826 O O . MET A 1 240 ? -10.562 -5.531 5.074 1 76.06 240 MET A O 1
ATOM 1830 N N . MET A 1 241 ? -10.195 -5.004 2.957 1 81.19 241 MET A N 1
ATOM 1831 C CA . MET A 1 241 ? -9.055 -4.16 3.289 1 81.19 241 MET A CA 1
ATOM 1832 C C . MET A 1 241 ? -9.508 -2.814 3.842 1 81.19 241 MET A C 1
ATOM 1834 O O . MET A 1 241 ? -8.711 -2.07 4.414 1 81.19 241 MET A O 1
ATOM 1838 N N . ALA A 1 242 ? -10.773 -2.506 3.721 1 80.94 242 ALA A N 1
ATOM 1839 C CA . ALA A 1 242 ? -11.281 -1.176 4.062 1 80.94 242 ALA A CA 1
ATOM 1840 C C . ALA A 1 242 ? -11.742 -1.123 5.516 1 80.94 242 ALA A C 1
ATOM 1842 O O . ALA A 1 242 ? -12.406 -0.168 5.926 1 80.94 242 ALA A O 1
ATOM 1843 N N . GLY A 1 243 ? -11.445 -2.104 6.375 1 74.25 243 GLY A N 1
ATOM 1844 C CA . GLY A 1 243 ? -11.727 -2.066 7.797 1 74.25 243 GLY A CA 1
ATOM 1845 C C . GLY A 1 243 ? -13.211 -1.911 8.109 1 74.25 243 GLY A C 1
ATOM 1846 O O . GLY A 1 243 ? -13.586 -1.144 8.992 1 74.25 243 GLY A O 1
ATOM 1847 N N . GLY A 1 244 ? -14.031 -2.395 7.293 1 77.31 244 GLY A N 1
ATOM 1848 C CA . GLY A 1 244 ? -15.453 -2.412 7.602 1 77.31 244 GLY A CA 1
ATOM 1849 C C . GLY A 1 244 ? -16.234 -1.314 6.898 1 77.31 244 GLY A C 1
ATOM 1850 O O . GLY A 1 244 ? -17.453 -1.209 7.059 1 77.31 244 GLY A O 1
ATOM 1851 N N . GLN A 1 245 ? -15.602 -0.496 6.137 1 84.38 245 GLN A N 1
ATOM 1852 C CA . GLN A 1 245 ? -16.312 0.539 5.395 1 84.38 245 GLN A CA 1
ATOM 1853 C C . GLN A 1 245 ? -17.188 -0.071 4.301 1 84.38 245 GLN A C 1
ATOM 1855 O O . GLN A 1 245 ? -16.812 -1.081 3.699 1 84.38 245 GLN A O 1
ATOM 1860 N N . GLU A 1 246 ? -18.297 0.582 4.09 1 81.81 246 GLU A N 1
ATOM 1861 C CA . GLU A 1 246 ? -19.156 0.201 2.977 1 81.81 246 GLU A CA 1
ATOM 1862 C C . GLU A 1 246 ? -19.047 1.197 1.825 1 81.81 246 GLU A C 1
ATOM 1864 O O . GLU A 1 246 ? -19.047 2.41 2.045 1 81.81 246 GLU A O 1
ATOM 1869 N N . PHE A 1 247 ? -18.844 0.674 0.676 1 83.56 247 PHE A N 1
ATOM 1870 C CA . PHE A 1 247 ? -18.75 1.517 -0.509 1 83.56 247 PHE A CA 1
ATOM 1871 C C . PHE A 1 247 ? -19.047 0.712 -1.771 1 83.56 247 PHE A C 1
ATOM 1873 O O . PHE A 1 247 ? -19.094 -0.52 -1.729 1 83.56 247 PHE A O 1
ATOM 1880 N N . GLY A 1 248 ? -19.422 1.415 -2.854 1 80.88 248 GLY A N 1
ATOM 1881 C CA . GLY A 1 248 ? -19.641 0.755 -4.133 1 80.88 248 GLY A CA 1
ATOM 1882 C C . GLY A 1 248 ? -18.344 0.275 -4.77 1 80.88 248 GLY A C 1
ATOM 1883 O O . GLY A 1 248 ? -17.344 1 -4.789 1 80.88 248 GLY A O 1
ATOM 1884 N N . ALA A 1 249 ? -18.25 -0.95 -5.199 1 81.56 249 ALA A N 1
ATOM 1885 C CA . ALA A 1 249 ? -17.078 -1.511 -5.859 1 81.56 249 ALA A CA 1
ATOM 1886 C C . ALA A 1 249 ? -17.484 -2.328 -7.086 1 81.56 249 ALA A C 1
ATOM 1888 O O . ALA A 1 249 ? -18.484 -3.051 -7.062 1 81.56 249 ALA A O 1
ATOM 1889 N N . TYR A 1 250 ? -16.875 -2.107 -8.234 1 78.38 250 TYR A N 1
ATOM 1890 C CA . TYR A 1 250 ? -17.016 -2.885 -9.461 1 78.38 250 TYR A CA 1
ATOM 1891 C C . TYR A 1 250 ? -15.664 -3.445 -9.906 1 78.38 250 TYR A C 1
ATOM 1893 O O . TYR A 1 250 ? -14.766 -2.691 -10.289 1 78.38 250 TYR A O 1
ATOM 1901 N N . ILE A 1 251 ? -15.461 -4.703 -9.789 1 79.06 251 ILE A N 1
ATOM 1902 C CA . ILE A 1 251 ? -14.211 -5.355 -10.18 1 79.06 251 ILE A CA 1
ATOM 1903 C C . ILE A 1 251 ? -14.5 -6.477 -11.172 1 79.06 251 ILE A C 1
ATOM 1905 O O . ILE A 1 251 ? -15.234 -7.422 -10.852 1 79.06 251 ILE A O 1
ATOM 1909 N N . SER A 1 252 ? -13.953 -6.402 -12.469 1 75.56 252 SER A N 1
ATOM 1910 C CA . SER A 1 252 ? -14.305 -7.418 -13.453 1 75.56 252 SER A CA 1
ATOM 1911 C C . SER A 1 252 ? -13.289 -7.457 -14.594 1 75.56 252 SER A C 1
ATOM 1913 O O . SER A 1 252 ? -12.773 -6.418 -15.008 1 75.56 252 SER A O 1
ATOM 1915 N N . PRO A 1 253 ? -12.883 -8.742 -14.922 1 75.31 253 PRO A N 1
ATOM 1916 C CA . PRO A 1 253 ? -12.289 -8.812 -16.266 1 75.31 253 PRO A CA 1
ATOM 1917 C C . PRO A 1 253 ? -13.273 -8.438 -17.359 1 75.31 253 PRO A C 1
ATOM 1919 O O . PRO A 1 253 ? -14.398 -8.938 -17.375 1 75.31 253 PRO A O 1
ATOM 1922 N N . VAL A 1 254 ? -12.859 -7.625 -18.297 1 69.31 254 VAL A N 1
ATOM 1923 C CA . VAL A 1 254 ? -13.914 -7.062 -19.125 1 69.31 254 VAL A CA 1
ATOM 1924 C C . VAL A 1 254 ? -13.68 -7.434 -20.594 1 69.31 254 VAL A C 1
ATOM 1926 O O . VAL A 1 254 ? -14.617 -7.469 -21.391 1 69.31 254 VAL A O 1
ATOM 1929 N N . ALA A 1 255 ? -12.477 -7.695 -20.922 1 76 255 ALA A N 1
ATOM 1930 C CA . ALA A 1 255 ? -12.328 -7.887 -22.359 1 76 255 ALA A CA 1
ATOM 1931 C C . ALA A 1 255 ? -11.078 -8.695 -22.688 1 76 255 ALA A C 1
ATOM 1933 O O . ALA A 1 255 ? -10.039 -8.539 -22.047 1 76 255 ALA A O 1
ATOM 1934 N N . TYR A 1 256 ? -11.242 -9.602 -23.688 1 83.81 256 TYR A N 1
ATOM 1935 C CA . TYR A 1 256 ? -10.117 -10.234 -24.375 1 83.81 256 TYR A CA 1
ATOM 1936 C C . TYR A 1 256 ? -9.672 -9.398 -25.562 1 83.81 256 TYR A C 1
ATOM 1938 O O . TYR A 1 256 ? -10.484 -9.078 -26.438 1 83.81 256 TYR A O 1
ATOM 1946 N N . ILE A 1 257 ? -8.461 -8.984 -25.609 1 85.94 257 ILE A N 1
ATOM 1947 C CA . ILE A 1 257 ? -7.863 -8.211 -26.703 1 85.94 257 ILE A CA 1
ATOM 1948 C C . ILE A 1 257 ? -6.641 -8.945 -27.234 1 85.94 257 ILE A C 1
ATOM 1950 O O . ILE A 1 257 ? -5.566 -8.922 -26.625 1 85.94 257 ILE A O 1
ATOM 1954 N N . GLU A 1 258 ? -6.691 -9.461 -28.328 1 84.12 258 GLU A N 1
ATOM 1955 C CA . GLU A 1 258 ? -5.75 -10.438 -28.875 1 84.12 258 GLU A CA 1
ATOM 1956 C C . GLU A 1 258 ? -4.352 -9.844 -29 1 84.12 258 GLU A C 1
ATOM 1958 O O . GLU A 1 258 ? -3.359 -10.508 -28.688 1 84.12 258 GLU A O 1
ATOM 1963 N N . PHE A 1 259 ? -4.215 -8.688 -29.438 1 86.88 259 PHE A N 1
ATOM 1964 C CA . PHE A 1 259 ? -2.9 -8.141 -29.75 1 86.88 259 PHE A CA 1
ATOM 1965 C C . PHE A 1 259 ? -2.113 -7.863 -28.469 1 86.88 259 PHE A C 1
ATOM 1967 O O . PHE A 1 259 ? -0.908 -7.605 -28.516 1 86.88 259 PHE A O 1
ATOM 1974 N N . LEU A 1 260 ? -2.727 -7.945 -27.297 1 90.12 260 LEU A N 1
ATOM 1975 C CA . LEU A 1 260 ? -2.016 -7.758 -26.047 1 90.12 260 LEU A CA 1
ATOM 1976 C C . LEU A 1 260 ? -1.14 -8.969 -25.734 1 90.12 260 LEU A C 1
ATOM 1978 O O . LEU A 1 260 ? -0.24 -8.883 -24.891 1 90.12 260 LEU A O 1
ATOM 1982 N N . GLY A 1 261 ? -1.462 -10.086 -26.406 1 88.44 261 GLY A N 1
ATOM 1983 C CA . GLY A 1 261 ? -0.674 -11.273 -26.109 1 88.44 261 GLY A CA 1
ATOM 1984 C C . GLY A 1 261 ? -0.749 -11.695 -24.656 1 88.44 261 GLY A C 1
ATOM 1985 O O . GLY A 1 261 ? -1.84 -11.867 -24.109 1 88.44 261 GLY A O 1
ATOM 1986 N N . ASP A 1 262 ? 0.382 -11.711 -23.984 1 89.94 262 ASP A N 1
ATOM 1987 C CA . ASP A 1 262 ? 0.459 -12.156 -22.594 1 89.94 262 ASP A CA 1
ATOM 1988 C C . ASP A 1 262 ? 0.26 -10.992 -21.625 1 89.94 262 ASP A C 1
ATOM 1990 O O . ASP A 1 262 ? 0.357 -11.172 -20.406 1 89.94 262 ASP A O 1
ATOM 1994 N N . ARG A 1 263 ? -0.051 -9.891 -22.156 1 91.25 263 ARG A N 1
ATOM 1995 C CA . ARG A 1 263 ? -0.145 -8.703 -21.312 1 91.25 263 ARG A CA 1
ATOM 1996 C C . ARG A 1 263 ? -1.546 -8.555 -20.734 1 91.25 263 ARG A C 1
ATOM 1998 O O . ARG A 1 263 ? -2.529 -8.977 -21.344 1 91.25 263 ARG A O 1
ATOM 2005 N N . LYS A 1 264 ? -1.562 -8.109 -19.578 1 93.19 264 LYS A N 1
ATOM 2006 C CA . LYS A 1 264 ? -2.77 -7.707 -18.859 1 93.19 264 LYS A CA 1
ATOM 2007 C C . LYS A 1 264 ? -2.674 -6.262 -18.375 1 93.19 264 LYS A C 1
ATOM 2009 O O . LYS A 1 264 ? -1.662 -5.863 -17.797 1 93.19 264 LYS A O 1
ATOM 2014 N N . ILE A 1 265 ? -3.67 -5.445 -18.719 1 94.62 265 ILE A N 1
ATOM 2015 C CA . ILE A 1 265 ? -3.727 -4.059 -18.266 1 94.62 265 ILE A CA 1
ATOM 2016 C C . ILE A 1 265 ? -4.914 -3.869 -17.328 1 94.62 265 ILE A C 1
ATOM 2018 O O . ILE A 1 265 ? -6.047 -4.207 -17.672 1 94.62 265 ILE A O 1
ATOM 2022 N N . ALA A 1 266 ? -4.621 -3.4 -16.172 1 95.06 266 ALA A N 1
ATOM 2023 C CA . ALA A 1 266 ? -5.664 -3.125 -15.18 1 95.06 266 ALA A CA 1
ATOM 2024 C C . ALA A 1 266 ? -5.832 -1.624 -14.961 1 95.06 266 ALA A C 1
ATOM 2026 O O . ALA A 1 266 ? -4.848 -0.904 -14.781 1 95.06 266 ALA A O 1
ATOM 2027 N N . HIS A 1 267 ? -7.051 -1.158 -15.039 1 94.56 267 HIS A N 1
ATOM 2028 C CA . HIS A 1 267 ? -7.41 0.225 -14.742 1 94.56 267 HIS A CA 1
ATOM 2029 C C . HIS A 1 267 ? -8.172 0.332 -13.43 1 94.56 267 HIS A C 1
ATOM 2031 O O . HIS A 1 267 ? -9.203 -0.323 -13.242 1 94.56 267 HIS A O 1
ATOM 2037 N N . THR A 1 268 ? -7.691 1.161 -12.547 1 95.56 268 THR A N 1
ATOM 2038 C CA . THR A 1 268 ? -8.305 1.313 -11.234 1 95.56 268 THR A CA 1
ATOM 2039 C C . THR A 1 268 ? -8.703 2.768 -10.992 1 95.56 268 THR A C 1
ATOM 2041 O O . THR A 1 268 ? -7.941 3.684 -11.305 1 95.56 268 THR A O 1
ATOM 2044 N N . LEU A 1 269 ? -9.883 2.973 -10.516 1 95.75 269 LEU A N 1
ATOM 2045 C CA . LEU A 1 269 ? -10.367 4.266 -10.047 1 95.75 269 LEU A CA 1
ATOM 2046 C C . LEU A 1 269 ? -10.859 4.172 -8.602 1 95.75 269 LEU A C 1
ATOM 2048 O O . LEU A 1 269 ? -11.562 3.225 -8.242 1 95.75 269 LEU A O 1
ATOM 2052 N N . ILE A 1 270 ? -10.453 5.062 -7.762 1 96.44 270 ILE A N 1
ATOM 2053 C CA . ILE A 1 270 ? -10.984 5.188 -6.406 1 96.44 270 ILE A CA 1
ATOM 2054 C C . ILE A 1 270 ? -11.406 6.633 -6.152 1 96.44 270 ILE A C 1
ATOM 2056 O O . ILE A 1 270 ? -10.617 7.559 -6.344 1 96.44 270 ILE A O 1
ATOM 2060 N N . GLU A 1 271 ? -12.578 6.859 -5.777 1 96.44 271 GLU A N 1
ATOM 2061 C CA . GLU A 1 271 ? -13.102 8.133 -5.285 1 96.44 271 GLU A CA 1
ATOM 2062 C C . GLU A 1 271 ? -13.398 8.062 -3.791 1 96.44 271 GLU A C 1
ATOM 2064 O O . GLU A 1 271 ? -14.008 7.105 -3.316 1 96.44 271 GLU A O 1
ATOM 2069 N N . ALA A 1 272 ? -12.914 9.023 -3.104 1 96.81 272 ALA A N 1
ATOM 2070 C CA . ALA A 1 272 ? -13.016 9 -1.647 1 96.81 272 ALA A CA 1
ATOM 2071 C C . ALA A 1 272 ? -13.148 10.414 -1.086 1 96.81 272 ALA A C 1
ATOM 2073 O O . ALA A 1 272 ? -13.172 11.391 -1.841 1 96.81 272 ALA A O 1
ATOM 2074 N N . GLU A 1 273 ? -13.367 10.492 0.21 1 96.94 273 GLU A N 1
ATOM 2075 C CA . GLU A 1 273 ? -13.469 11.766 0.906 1 96.94 273 GLU A CA 1
ATOM 2076 C C . GLU A 1 273 ? -12.469 11.859 2.057 1 96.94 273 GLU A C 1
ATOM 2078 O O . GLU A 1 273 ? -12.25 10.875 2.771 1 96.94 273 GLU A O 1
ATOM 2083 N N . ILE A 1 274 ? -11.844 12.977 2.143 1 97.06 274 ILE A N 1
ATOM 2084 C CA . ILE A 1 274 ? -10.891 13.227 3.217 1 97.06 274 ILE A CA 1
ATOM 2085 C C . ILE A 1 274 ? -11.508 14.172 4.246 1 97.06 274 ILE A C 1
ATOM 2087 O O . ILE A 1 274 ? -12.719 14.406 4.238 1 97.06 274 ILE A O 1
ATOM 2091 N N . PHE A 1 275 ? -10.688 14.625 5.227 1 97.56 275 PHE A N 1
ATOM 2092 C CA . PHE A 1 275 ? -11.078 15.57 6.266 1 97.56 275 PHE A CA 1
ATOM 2093 C C . PHE A 1 275 ? -11.875 16.734 5.672 1 97.56 275 PHE A C 1
ATOM 2095 O O . PHE A 1 275 ? -11.523 17.25 4.609 1 97.56 275 PHE A O 1
ATOM 2102 N N . GLY A 1 276 ? -13.031 17.109 6.32 1 96.31 276 GLY A N 1
ATOM 2103 C CA . GLY A 1 276 ? -13.859 18.203 5.84 1 96.31 276 GLY A CA 1
ATOM 2104 C C . GLY A 1 276 ? -14.836 17.781 4.762 1 96.31 276 GLY A C 1
ATOM 2105 O O . GLY A 1 276 ? -15.688 18.562 4.336 1 96.31 276 GLY A O 1
ATOM 2106 N N . GLY A 1 277 ? -14.719 16.5 4.266 1 95.94 277 GLY A N 1
ATOM 2107 C CA . GLY A 1 277 ? -15.641 15.969 3.271 1 95.94 277 GLY A CA 1
ATOM 2108 C C . GLY A 1 277 ? -15.219 16.266 1.846 1 95.94 277 GLY A C 1
ATOM 2109 O O . GLY A 1 277 ? -16.031 16.172 0.92 1 95.94 277 GLY A O 1
ATOM 2110 N N . LEU A 1 278 ? -14.031 16.688 1.684 1 96.25 278 LEU A N 1
ATOM 2111 C CA . LEU A 1 278 ? -13.555 17.016 0.342 1 96.25 278 LEU A CA 1
ATOM 2112 C C . LEU A 1 278 ? -13.188 15.742 -0.422 1 96.25 278 LEU A C 1
ATOM 2114 O O . LEU A 1 278 ? -12.656 14.797 0.159 1 96.25 278 LEU A O 1
ATOM 2118 N N . SER A 1 279 ? -13.391 15.781 -1.72 1 94.38 279 SER A N 1
ATOM 2119 C CA . SER A 1 279 ? -13.195 14.594 -2.551 1 94.38 279 SER A CA 1
ATOM 2120 C C . SER A 1 279 ? -11.734 14.445 -2.967 1 94.38 279 SER A C 1
ATOM 2122 O O . SER A 1 279 ? -11.039 15.445 -3.182 1 94.38 279 SER A O 1
ATOM 2124 N N . ILE A 1 280 ? -11.305 13.25 -3.029 1 95.69 280 ILE A N 1
ATOM 2125 C CA . ILE A 1 280 ? -10.039 12.93 -3.674 1 95.69 280 ILE A CA 1
ATOM 2126 C C . ILE A 1 280 ? -10.25 11.836 -4.715 1 95.69 280 ILE A C 1
ATOM 2128 O O . ILE A 1 280 ? -11.242 11.094 -4.652 1 95.69 280 ILE A O 1
ATOM 2132 N N . ARG A 1 281 ? -9.328 11.789 -5.629 1 96.62 281 ARG A N 1
ATOM 2133 C CA . ARG A 1 281 ? -9.445 10.844 -6.73 1 96.62 281 ARG A CA 1
ATOM 2134 C C . ARG A 1 281 ? -8.102 10.195 -7.039 1 96.62 281 ARG A C 1
ATOM 2136 O O . ARG A 1 281 ? -7.078 10.883 -7.129 1 96.62 281 ARG A O 1
ATOM 2143 N N . ILE A 1 282 ? -8.055 8.852 -7.137 1 97.69 282 ILE A N 1
ATOM 2144 C CA . ILE A 1 282 ? -6.891 8.078 -7.551 1 97.69 282 ILE A CA 1
ATOM 2145 C C . ILE A 1 282 ? -7.203 7.316 -8.836 1 97.69 282 ILE A C 1
ATOM 2147 O O . ILE A 1 282 ? -8.188 6.574 -8.898 1 97.69 282 ILE A O 1
ATOM 2151 N N . GLU A 1 283 ? -6.465 7.523 -9.836 1 97.31 283 GLU A N 1
ATOM 2152 C CA . GLU A 1 283 ? -6.496 6.734 -11.07 1 97.31 283 GLU A CA 1
ATOM 2153 C C . GLU A 1 283 ? -5.156 6.047 -11.32 1 97.31 283 GLU A C 1
ATOM 2155 O O . GLU A 1 283 ? -4.102 6.672 -11.203 1 97.31 283 GLU A O 1
ATOM 2160 N N . ALA A 1 284 ? -5.25 4.762 -11.617 1 97.44 284 ALA A N 1
ATOM 2161 C CA . ALA A 1 284 ? -3.994 4.039 -11.82 1 97.44 284 ALA A CA 1
ATOM 2162 C C . ALA A 1 284 ? -4.141 2.984 -12.914 1 97.44 284 ALA A C 1
ATOM 2164 O O . ALA A 1 284 ? -5.219 2.412 -13.094 1 97.44 284 ALA A O 1
ATOM 2165 N N . THR A 1 285 ? -3.088 2.795 -13.625 1 97.06 285 THR A N 1
ATOM 2166 C CA . THR A 1 285 ? -2.969 1.735 -14.617 1 97.06 285 THR A CA 1
ATOM 2167 C C . THR A 1 285 ? -1.782 0.828 -14.305 1 97.06 285 THR A C 1
ATOM 2169 O O . THR A 1 285 ? -0.696 1.31 -13.977 1 97.06 285 THR A O 1
ATOM 2172 N N . LEU A 1 286 ? -2.021 -0.434 -14.297 1 97 286 LEU A N 1
ATOM 2173 C CA . LEU A 1 286 ? -1.009 -1.467 -14.109 1 97 286 LEU A CA 1
ATOM 2174 C C . LEU A 1 286 ? -0.874 -2.33 -15.359 1 97 286 LEU A C 1
ATOM 2176 O O . LEU A 1 286 ? -1.85 -2.936 -15.812 1 97 286 LEU A O 1
ATOM 2180 N N . ASP A 1 287 ? 0.292 -2.326 -15.992 1 96.31 287 ASP A N 1
ATOM 2181 C CA . ASP A 1 287 ? 0.618 -3.125 -17.172 1 96.31 287 ASP A CA 1
ATOM 2182 C C . ASP A 1 287 ? 1.611 -4.234 -16.828 1 96.31 287 ASP A C 1
ATOM 2184 O O . ASP A 1 287 ? 2.764 -3.955 -16.484 1 96.31 287 ASP A O 1
ATOM 2188 N N . VAL A 1 288 ? 1.16 -5.508 -16.938 1 95 288 VAL A N 1
ATOM 2189 C CA . VAL A 1 288 ? 1.983 -6.617 -16.469 1 95 288 VAL A CA 1
ATOM 2190 C C . VAL A 1 288 ? 1.904 -7.773 -17.469 1 95 288 VAL A C 1
ATOM 2192 O O . VAL A 1 288 ? 1.099 -7.746 -18.391 1 95 288 VAL A O 1
ATOM 2195 N N . HIS A 1 289 ? 2.791 -8.727 -17.297 1 94.62 289 HIS A N 1
ATOM 2196 C CA . HIS A 1 289 ? 2.721 -10.023 -17.953 1 94.62 289 HIS A CA 1
ATOM 2197 C C . HIS A 1 289 ? 2.139 -11.078 -17.016 1 94.62 289 HIS A C 1
ATOM 2199 O O . HIS A 1 289 ? 2.834 -11.586 -16.125 1 94.62 289 HIS A O 1
ATOM 2205 N N . ASP A 1 290 ? 0.981 -11.445 -17.281 1 90 290 ASP A N 1
ATOM 2206 C CA . ASP A 1 290 ? 0.139 -12.164 -16.344 1 90 290 ASP A CA 1
ATOM 2207 C C . ASP A 1 290 ? 0.759 -13.508 -15.953 1 90 290 ASP A C 1
ATOM 2209 O O . ASP A 1 290 ? 0.896 -13.82 -14.773 1 90 290 ASP A O 1
ATOM 2213 N N . ALA A 1 291 ? 1.109 -14.289 -16.922 1 93.69 291 ALA A N 1
ATOM 2214 C CA . ALA A 1 291 ? 1.62 -15.633 -16.672 1 93.69 291 ALA A CA 1
ATOM 2215 C C . ALA A 1 291 ? 2.908 -15.578 -15.852 1 93.69 291 ALA A C 1
ATOM 2217 O O . ALA A 1 291 ? 3.072 -16.344 -14.891 1 93.69 291 ALA A O 1
ATOM 2218 N N . TRP A 1 292 ? 3.797 -14.719 -16.203 1 95.75 292 TRP A N 1
ATOM 2219 C CA . TRP A 1 292 ? 5.078 -14.594 -15.516 1 95.75 292 TRP A CA 1
ATOM 2220 C C . TRP A 1 292 ? 4.895 -14.023 -14.109 1 95.75 292 TRP A C 1
ATOM 2222 O O . TRP A 1 292 ? 5.648 -14.352 -13.195 1 95.75 292 TRP A O 1
ATOM 2232 N N . ASN A 1 293 ? 3.924 -13.211 -14.016 1 93.38 293 ASN A N 1
ATOM 2233 C CA . ASN A 1 293 ? 3.604 -12.609 -12.727 1 93.38 293 ASN A CA 1
ATOM 2234 C C . ASN A 1 293 ? 3.189 -13.664 -11.695 1 93.38 293 ASN A C 1
ATOM 2236 O O . ASN A 1 293 ? 3.436 -13.5 -10.5 1 93.38 293 ASN A O 1
ATOM 2240 N N . SER A 1 294 ? 2.619 -14.672 -12.133 1 94.12 294 SER A N 1
ATOM 2241 C CA . SER A 1 294 ? 2.18 -15.742 -11.25 1 94.12 294 SER A CA 1
ATOM 2242 C C . SER A 1 294 ? 3.33 -16.688 -10.906 1 94.12 294 SER A C 1
ATOM 2244 O O . SER A 1 294 ? 3.326 -17.328 -9.852 1 94.12 294 SER A O 1
ATOM 2246 N N . ALA A 1 295 ? 4.277 -16.797 -11.773 1 97.44 295 ALA A N 1
ATOM 2247 C CA . ALA A 1 295 ? 5.355 -17.781 -11.656 1 97.44 295 ALA A CA 1
ATOM 2248 C C . ALA A 1 295 ? 6.191 -17.531 -10.398 1 97.44 295 ALA A C 1
ATOM 2250 O O . ALA A 1 295 ? 6.629 -18.469 -9.742 1 97.44 295 ALA A O 1
ATOM 2251 N N . ALA A 1 296 ? 6.422 -16.297 -10.078 1 96.19 296 ALA A N 1
ATOM 2252 C CA . ALA A 1 296 ? 7.207 -15.961 -8.891 1 96.19 296 ALA A CA 1
ATOM 2253 C C . ALA A 1 296 ? 6.543 -16.5 -7.629 1 96.19 296 ALA A C 1
ATOM 2255 O O . ALA A 1 296 ? 7.211 -17.062 -6.758 1 96.19 296 ALA A O 1
ATOM 2256 N N . VAL A 1 297 ? 5.285 -16.297 -7.543 1 96.94 297 VAL A N 1
ATOM 2257 C CA . VAL A 1 297 ? 4.535 -16.656 -6.348 1 96.94 297 VAL A CA 1
ATOM 2258 C C . VAL A 1 297 ? 4.461 -18.188 -6.23 1 96.94 297 VAL A C 1
ATOM 2260 O O . VAL A 1 297 ? 4.582 -18.734 -5.133 1 96.94 297 VAL A O 1
ATOM 2263 N N . VAL A 1 298 ? 4.25 -18.812 -7.328 1 98.38 298 VAL A N 1
ATOM 2264 C CA . VAL A 1 298 ? 4.188 -20.266 -7.297 1 98.38 298 VAL A CA 1
ATOM 2265 C C . VAL A 1 298 ? 5.562 -20.828 -6.949 1 98.38 298 VAL A C 1
ATOM 2267 O O . VAL A 1 298 ? 5.668 -21.844 -6.258 1 98.38 298 VAL A O 1
ATOM 2270 N N . THR A 1 299 ? 6.621 -20.203 -7.438 1 98.44 299 THR A N 1
ATOM 2271 C CA . THR A 1 299 ? 7.977 -20.594 -7.066 1 98.44 299 THR A CA 1
ATOM 2272 C C . THR A 1 299 ? 8.164 -20.531 -5.551 1 98.44 299 THR A C 1
ATOM 2274 O O . THR A 1 299 ? 8.734 -21.438 -4.953 1 98.44 299 THR A O 1
ATOM 2277 N N . ASP A 1 300 ? 7.688 -19.484 -4.941 1 98.12 300 ASP A N 1
ATOM 2278 C CA . ASP A 1 300 ? 7.715 -19.391 -3.484 1 98.12 300 ASP A CA 1
ATOM 2279 C C . ASP A 1 300 ? 6.852 -20.469 -2.844 1 98.12 300 ASP A C 1
ATOM 2281 O O . ASP A 1 300 ? 7.27 -21.109 -1.877 1 98.12 300 ASP A O 1
ATOM 2285 N N . SER A 1 301 ? 5.688 -20.703 -3.408 1 98.56 301 SER A N 1
ATOM 2286 C CA . SER A 1 301 ? 4.688 -21.594 -2.811 1 98.56 301 SER A CA 1
ATOM 2287 C C . SER A 1 301 ? 5.172 -23.031 -2.791 1 98.56 301 SER A C 1
ATOM 2289 O O . SER A 1 301 ? 4.984 -23.75 -1.8 1 98.56 301 SER A O 1
ATOM 2291 N N . VAL A 1 302 ? 5.777 -23.5 -3.855 1 98.75 302 VAL A N 1
ATOM 2292 C CA . VAL A 1 302 ? 6.223 -24.891 -3.904 1 98.75 302 VAL A CA 1
ATOM 2293 C C . VAL A 1 302 ? 7.379 -25.094 -2.926 1 98.75 302 VAL A C 1
ATOM 2295 O O . VAL A 1 302 ? 7.488 -26.156 -2.301 1 98.75 302 VAL A O 1
ATOM 2298 N N . ARG A 1 303 ? 8.219 -24.109 -2.719 1 98.75 303 ARG A N 1
ATOM 2299 C CA . ARG A 1 303 ? 9.312 -24.219 -1.757 1 98.75 303 ARG A CA 1
ATOM 2300 C C . ARG A 1 303 ? 8.789 -24.156 -0.326 1 98.75 303 ARG A C 1
ATOM 2302 O O . ARG A 1 303 ? 9.305 -24.844 0.559 1 98.75 303 ARG A O 1
ATOM 2309 N N . LEU A 1 304 ? 7.789 -23.312 -0.125 1 98.69 304 LEU A N 1
ATOM 2310 C CA . LEU A 1 304 ? 7.164 -23.266 1.191 1 98.69 304 LEU A CA 1
ATOM 2311 C C . LEU A 1 304 ? 6.484 -24.594 1.517 1 98.69 304 L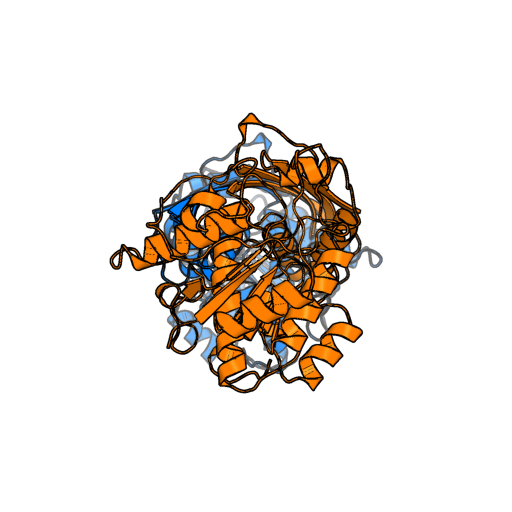EU A C 1
ATOM 2313 O O . LEU A 1 304 ? 6.547 -25.062 2.654 1 98.69 304 LEU A O 1
ATOM 2317 N N . ALA A 1 305 ? 5.832 -25.188 0.518 1 98.75 305 ALA A N 1
ATOM 2318 C CA . ALA A 1 305 ? 5.234 -26.5 0.694 1 98.75 305 ALA A CA 1
ATOM 2319 C C . ALA A 1 305 ? 6.293 -27.547 1.041 1 98.75 305 ALA A C 1
ATOM 2321 O O . ALA A 1 305 ? 6.086 -28.391 1.923 1 98.75 305 ALA A O 1
ATOM 2322 N N . LYS A 1 306 ? 7.414 -27.5 0.397 1 98.69 306 LYS A N 1
ATOM 2323 C CA . LYS A 1 306 ? 8.508 -28.422 0.668 1 98.69 306 LYS A CA 1
ATOM 2324 C C . LYS A 1 306 ? 9.055 -28.234 2.08 1 98.69 306 LYS A C 1
ATOM 2326 O O . LYS A 1 306 ? 9.328 -29.219 2.781 1 98.69 306 LYS A O 1
ATOM 2331 N N . LEU A 1 307 ? 9.242 -26.984 2.459 1 98.44 307 LEU A N 1
ATOM 2332 C CA . LEU A 1 307 ? 9.688 -26.688 3.816 1 98.44 307 LEU A CA 1
ATOM 2333 C C . LEU A 1 307 ? 8.734 -27.281 4.844 1 98.44 307 LEU A C 1
ATOM 2335 O O . LEU A 1 307 ? 9.172 -27.859 5.848 1 98.44 307 LEU A O 1
ATOM 2339 N N . ALA A 1 308 ? 7.477 -27.125 4.598 1 98.5 308 ALA A N 1
ATOM 2340 C CA . ALA A 1 308 ? 6.469 -27.688 5.488 1 98.5 308 ALA A CA 1
ATOM 2341 C C . ALA A 1 308 ? 6.578 -29.219 5.531 1 98.5 308 ALA A C 1
ATOM 2343 O O . ALA A 1 308 ? 6.473 -29.828 6.598 1 98.5 308 ALA A O 1
ATOM 2344 N N . LEU A 1 309 ? 6.738 -29.844 4.371 1 98.19 309 LEU A N 1
ATOM 2345 C CA . LEU A 1 309 ? 6.938 -31.281 4.309 1 98.19 309 LEU A CA 1
ATOM 2346 C C . LEU A 1 309 ? 8.133 -31.703 5.164 1 98.19 309 LEU A C 1
ATOM 2348 O O . LEU A 1 309 ? 8.031 -32.656 5.945 1 98.19 309 LEU A O 1
ATOM 2352 N N . ASP A 1 310 ? 9.211 -30.969 5.039 1 97.5 310 ASP A N 1
ATOM 2353 C CA . ASP A 1 310 ? 10.422 -31.281 5.793 1 97.5 310 ASP A CA 1
ATOM 2354 C C . ASP A 1 310 ? 10.172 -31.172 7.297 1 97.5 310 ASP A C 1
ATOM 2356 O O . ASP A 1 310 ? 10.781 -31.906 8.078 1 97.5 310 ASP A O 1
ATOM 2360 N N . ARG A 1 311 ? 9.281 -30.281 7.656 1 97.31 311 ARG A N 1
ATOM 2361 C CA . ARG A 1 311 ? 9.039 -30 9.07 1 97.31 311 ARG A CA 1
ATOM 2362 C C . ARG A 1 311 ? 7.875 -30.828 9.594 1 97.31 311 ARG A C 1
ATOM 2364 O O . ARG A 1 311 ? 7.543 -30.766 10.781 1 97.31 311 ARG A O 1
ATOM 2371 N N . GLY A 1 312 ? 7.227 -31.578 8.727 1 96.81 312 GLY A N 1
ATOM 2372 C CA . GLY A 1 312 ? 6.09 -32.406 9.125 1 96.81 312 GLY A CA 1
ATOM 2373 C C . GLY A 1 312 ? 4.852 -31.578 9.43 1 96.81 312 GLY A C 1
ATOM 2374 O O . GLY A 1 312 ? 4.098 -31.891 10.352 1 96.81 312 GLY A O 1
ATOM 2375 N N . VAL A 1 313 ? 4.699 -30.453 8.805 1 96.94 313 VAL A N 1
ATOM 2376 C CA . VAL A 1 313 ? 3.527 -29.594 8.969 1 96.94 313 VAL A CA 1
ATOM 2377 C C . VAL A 1 313 ? 2.533 -29.859 7.84 1 96.94 313 VAL A C 1
ATOM 2379 O O . VAL A 1 313 ? 2.863 -29.688 6.664 1 96.94 313 VAL A O 1
ATOM 2382 N N . GLY A 1 314 ? 1.314 -30.375 8.195 1 97.5 314 GLY A N 1
ATOM 2383 C CA . GLY A 1 314 ? 0.284 -30.672 7.219 1 97.5 314 GLY A CA 1
ATOM 2384 C C . GLY A 1 314 ? -0.947 -29.797 7.355 1 97.5 314 GLY A C 1
ATOM 2385 O O . GLY A 1 314 ? -1 -28.938 8.227 1 97.5 314 GLY A O 1
ATOM 2386 N N . GLY A 1 315 ? -1.884 -29.984 6.41 1 98.06 315 GLY A N 1
ATOM 2387 C CA . GLY A 1 315 ? -3.066 -29.141 6.391 1 98.06 315 GLY A CA 1
ATOM 2388 C C . GLY A 1 315 ? -2.84 -27.812 5.684 1 98.06 315 GLY A C 1
ATOM 2389 O O . GLY A 1 315 ? -1.85 -27.641 4.969 1 98.06 315 GLY A O 1
ATOM 2390 N N . PRO A 1 316 ? -3.775 -26.891 5.848 1 98.38 316 PRO A N 1
ATOM 2391 C CA . PRO A 1 316 ? -3.623 -25.578 5.207 1 98.38 316 PRO A CA 1
ATOM 2392 C C . PRO A 1 316 ? -2.451 -24.781 5.77 1 98.38 316 PRO A C 1
ATOM 2394 O O . PRO A 1 316 ? -2.352 -24.594 6.988 1 98.38 316 PRO A O 1
ATOM 2397 N N . LEU A 1 317 ? -1.57 -24.375 4.934 1 98.44 317 LEU A N 1
ATOM 2398 C CA . LEU A 1 317 ? -0.505 -23.469 5.344 1 98.44 317 LEU A CA 1
ATOM 2399 C C . LEU A 1 317 ? -0.992 -22.016 5.34 1 98.44 317 LEU A C 1
ATOM 2401 O O . LEU A 1 317 ? -0.894 -21.328 4.32 1 98.44 317 LEU A O 1
ATOM 2405 N N . ILE A 1 318 ? -1.338 -21.547 6.406 1 97.94 318 ILE A N 1
ATOM 2406 C CA . ILE A 1 318 ? -2.092 -20.312 6.562 1 97.94 318 ILE A CA 1
ATOM 2407 C C . ILE A 1 318 ? -1.25 -19.125 6.09 1 97.94 318 ILE A C 1
ATOM 2409 O O . ILE A 1 318 ? -1.71 -18.312 5.289 1 97.94 318 ILE A O 1
ATOM 2413 N N . SER A 1 319 ? 0.009 -18.984 6.559 1 97.56 319 SER A N 1
ATOM 2414 C CA . SER A 1 319 ? 0.881 -17.859 6.227 1 97.56 319 SER A CA 1
ATOM 2415 C C . SER A 1 319 ? 1.201 -17.844 4.734 1 97.56 319 SER A C 1
ATOM 2417 O O . SER A 1 319 ? 1.097 -16.797 4.09 1 97.56 319 SER A O 1
ATOM 2419 N N . ALA A 1 320 ? 1.538 -19.031 4.234 1 97.69 320 ALA A N 1
ATOM 2420 C CA . ALA A 1 320 ? 1.899 -19.141 2.822 1 97.69 320 ALA A CA 1
ATOM 2421 C C . ALA A 1 320 ? 0.707 -18.828 1.925 1 97.69 320 ALA A C 1
ATOM 2423 O O . ALA A 1 320 ? 0.854 -18.156 0.899 1 97.69 320 ALA A O 1
ATOM 2424 N N . SER A 1 321 ? -0.465 -19.297 2.303 1 97.81 321 SER A N 1
ATOM 2425 C CA . SER A 1 321 ? -1.666 -19.062 1.506 1 97.81 321 SER A CA 1
ATOM 2426 C C . SER A 1 321 ? -2.09 -17.609 1.545 1 97.81 321 SER A C 1
ATOM 2428 O O . SER A 1 321 ? -2.52 -17.047 0.532 1 97.81 321 SER A O 1
ATOM 2430 N N . ALA A 1 322 ? -1.979 -16.969 2.65 1 94.06 322 ALA A N 1
ATOM 2431 C CA . ALA A 1 322 ? -2.312 -15.547 2.768 1 94.06 322 ALA A CA 1
ATOM 2432 C C . ALA A 1 322 ? -1.398 -14.695 1.892 1 94.06 322 ALA A C 1
ATOM 2434 O O . ALA A 1 322 ? -1.825 -13.672 1.349 1 94.06 322 ALA A O 1
ATOM 2435 N N . TRP A 1 323 ? -0.194 -15.156 1.751 1 94.81 323 TRP A N 1
ATOM 2436 C CA . TRP A 1 323 ? 0.824 -14.438 0.991 1 94.81 323 TRP A CA 1
ATOM 2437 C C . TRP A 1 323 ? 0.625 -14.633 -0.508 1 94.81 323 TRP A C 1
ATOM 2439 O O . TRP A 1 323 ? 0.68 -13.672 -1.279 1 94.81 323 TRP A O 1
ATOM 2449 N N . GLY A 1 324 ? 0.307 -15.805 -0.846 1 95.75 324 GLY A N 1
ATOM 2450 C CA . GLY A 1 324 ? 0.482 -16.156 -2.248 1 95.75 324 GLY A CA 1
ATOM 2451 C C . GLY A 1 324 ? -0.831 -16.297 -2.994 1 95.75 324 GLY A C 1
ATOM 2452 O O . GLY A 1 324 ? -0.843 -16.422 -4.219 1 95.75 324 GLY A O 1
ATOM 2453 N N . PHE A 1 325 ? -1.965 -16.172 -2.332 1 94.25 325 PHE A N 1
ATOM 2454 C CA . PHE A 1 325 ? -3.201 -16.547 -3.01 1 94.25 325 PHE A CA 1
ATOM 2455 C C . PHE A 1 325 ? -4.281 -15.5 -2.781 1 94.25 325 PHE A C 1
ATOM 2457 O O . PHE A 1 325 ? -4.27 -14.797 -1.766 1 94.25 325 PHE A O 1
ATOM 2464 N N . LYS A 1 326 ? -5.195 -15.336 -3.641 1 87.56 326 LYS A N 1
ATOM 2465 C CA . LYS A 1 326 ? -6.25 -14.32 -3.641 1 87.56 326 LYS A CA 1
ATOM 2466 C C . LYS A 1 326 ? -7.348 -14.68 -2.641 1 87.56 326 LYS A C 1
ATOM 2468 O O . LYS A 1 326 ? -8.016 -13.789 -2.107 1 87.56 326 LYS A O 1
ATOM 2473 N N . ASN A 1 327 ? -7.574 -15.992 -2.617 1 89.12 327 ASN A N 1
ATOM 2474 C CA . ASN A 1 327 ? -8.602 -16.484 -1.703 1 89.12 327 ASN A CA 1
ATOM 2475 C C . ASN A 1 327 ? -8.039 -17.531 -0.747 1 89.12 327 ASN A C 1
ATOM 2477 O O . ASN A 1 327 ? -8.367 -18.719 -0.853 1 89.12 327 ASN A O 1
ATOM 2481 N N . PRO A 1 328 ? -7.316 -17.047 0.249 1 93.94 328 PRO A N 1
ATOM 2482 C CA . PRO A 1 328 ? -6.742 -17.969 1.24 1 93.94 328 PRO A CA 1
ATOM 2483 C C . PRO A 1 328 ? -7.73 -18.328 2.348 1 93.94 328 PRO A C 1
ATOM 2485 O O . PRO A 1 328 ? -8.773 -17.688 2.482 1 93.94 328 PRO A O 1
ATOM 2488 N N . PRO A 1 329 ? -7.445 -19.375 3.076 1 95.06 329 PRO A N 1
ATOM 2489 C CA . PRO A 1 329 ? -8.281 -19.719 4.227 1 95.06 329 PRO A CA 1
ATOM 2490 C C . PRO A 1 329 ? -8.414 -18.578 5.227 1 95.06 329 PRO A C 1
ATOM 2492 O O . PRO A 1 329 ? -9.477 -18.391 5.828 1 95.06 329 PRO A O 1
ATOM 2495 N N . VAL A 1 330 ? -7.34 -17.828 5.406 1 92.88 330 VAL A N 1
ATOM 2496 C CA . VAL A 1 330 ? -7.32 -16.656 6.273 1 92.88 330 VAL A CA 1
ATOM 2497 C C . VAL A 1 330 ? -6.738 -15.461 5.516 1 92.88 330 VAL A C 1
ATOM 2499 O O . VAL A 1 330 ? -5.602 -15.523 5.035 1 92.88 330 VAL A O 1
ATOM 2502 N N . HIS A 1 331 ? -7.48 -14.406 5.426 1 87.31 331 HIS A N 1
ATOM 2503 C CA . HIS A 1 331 ? -7.043 -13.211 4.715 1 87.31 331 HIS A CA 1
ATOM 2504 C C . HIS A 1 331 ? -6.172 -12.328 5.609 1 87.31 331 HIS A C 1
ATOM 2506 O O . HIS A 1 331 ? -6.434 -12.203 6.809 1 87.31 331 HIS A O 1
ATOM 2512 N N . MET A 1 332 ? -5.109 -11.773 5.039 1 87.25 332 MET A N 1
ATOM 2513 C CA . MET A 1 332 ? -4.211 -10.82 5.684 1 87.25 332 MET A CA 1
ATOM 2514 C C . MET A 1 332 ? -3.867 -9.672 4.746 1 87.25 332 MET A C 1
ATOM 2516 O O . MET A 1 332 ? -3.955 -9.812 3.525 1 87.25 332 MET A O 1
ATOM 2520 N N . SER A 1 333 ? -3.543 -8.523 5.305 1 83.75 333 SER A N 1
ATOM 2521 C CA . SER A 1 333 ? -2.951 -7.477 4.48 1 83.75 333 SER A CA 1
ATOM 2522 C C . SER A 1 333 ? -1.609 -7.918 3.906 1 83.75 333 SER A C 1
ATOM 2524 O O . SER A 1 333 ? -0.976 -8.836 4.43 1 83.75 333 SER A O 1
ATOM 2526 N N . PRO A 1 334 ? -1.167 -7.266 2.869 1 87.38 334 PRO A N 1
ATOM 2527 C CA . PRO A 1 334 ? 0.104 -7.668 2.264 1 87.38 334 PRO A CA 1
ATOM 2528 C C . PRO A 1 334 ? 1.266 -7.637 3.254 1 87.38 334 PRO A C 1
ATOM 2530 O O . PRO A 1 334 ? 2.07 -8.57 3.295 1 87.38 334 PRO A O 1
ATOM 2533 N N . ASP A 1 335 ? 1.318 -6.629 4.094 1 88.06 335 ASP A N 1
ATOM 2534 C CA . ASP A 1 335 ? 2.402 -6.52 5.066 1 88.06 335 ASP A CA 1
ATOM 2535 C C . ASP A 1 335 ? 2.297 -7.609 6.129 1 88.06 335 ASP A C 1
ATOM 2537 O O . ASP A 1 335 ? 3.309 -8.188 6.539 1 88.06 335 ASP A O 1
ATOM 2541 N N . GLU A 1 336 ? 1.091 -7.844 6.586 1 89.12 336 GLU A N 1
ATOM 2542 C CA . GLU A 1 336 ? 0.88 -8.898 7.578 1 89.12 336 GLU A CA 1
ATOM 2543 C C . GLU A 1 336 ? 1.222 -10.266 7.008 1 89.12 336 GLU A C 1
ATOM 2545 O O . GLU A 1 336 ? 1.818 -11.102 7.695 1 89.12 336 GLU A O 1
ATOM 2550 N N . ALA A 1 337 ? 0.782 -10.539 5.82 1 93.62 337 ALA A N 1
ATOM 2551 C CA . ALA A 1 337 ? 1.067 -11.805 5.164 1 93.62 337 ALA A CA 1
ATOM 2552 C C . ALA A 1 337 ? 2.57 -12.008 4.988 1 93.62 337 ALA A C 1
ATOM 2554 O O . ALA A 1 337 ? 3.08 -13.117 5.188 1 93.62 337 ALA A O 1
ATOM 2555 N N . TYR A 1 338 ? 3.242 -10.953 4.598 1 94.56 338 TYR A N 1
ATOM 2556 C CA . TYR A 1 338 ? 4.691 -11.008 4.449 1 94.56 338 TYR A CA 1
ATOM 2557 C C . TYR A 1 338 ? 5.359 -11.398 5.762 1 94.56 338 TYR A C 1
ATOM 2559 O O . TYR A 1 338 ? 6.211 -12.289 5.789 1 94.56 338 TYR A O 1
ATOM 2567 N N . ARG A 1 339 ? 4.977 -10.727 6.82 1 93.44 339 ARG A N 1
ATOM 2568 C CA . ARG A 1 339 ? 5.543 -11.016 8.133 1 93.44 339 ARG A CA 1
ATOM 2569 C C . ARG A 1 339 ? 5.258 -12.461 8.547 1 93.44 339 ARG A C 1
ATOM 2571 O O . ARG A 1 339 ? 6.125 -13.133 9.102 1 93.44 339 ARG A O 1
ATOM 2578 N N . ALA A 1 340 ? 4.086 -12.914 8.25 1 96.19 340 ALA A N 1
ATOM 2579 C CA . ALA A 1 340 ? 3.688 -14.266 8.617 1 96.19 340 ALA A CA 1
ATOM 2580 C C . ALA A 1 340 ? 4.547 -15.305 7.902 1 96.19 340 ALA A C 1
ATOM 2582 O O . ALA A 1 340 ? 4.977 -16.297 8.508 1 96.19 340 ALA A O 1
ATOM 2583 N N . VAL A 1 341 ? 4.82 -15.125 6.672 1 97.44 341 VAL A N 1
ATOM 2584 C CA . VAL A 1 341 ? 5.613 -16.078 5.906 1 97.44 341 VAL A CA 1
ATOM 2585 C C . VAL A 1 341 ? 7.055 -16.078 6.41 1 97.44 341 VAL A C 1
ATOM 2587 O O . VAL A 1 341 ? 7.684 -17.125 6.523 1 97.44 341 VAL A O 1
ATOM 2590 N N . VAL A 1 342 ? 7.562 -14.875 6.684 1 97.19 342 VAL A N 1
ATOM 2591 C CA . VAL A 1 342 ? 8.922 -14.766 7.195 1 97.19 342 VAL A CA 1
ATOM 2592 C C . VAL A 1 342 ? 9.039 -15.531 8.516 1 97.19 342 VAL A C 1
ATOM 2594 O O . VAL A 1 342 ? 10 -16.281 8.719 1 97.19 342 VAL A O 1
ATOM 2597 N N . GLU A 1 343 ? 8.086 -15.32 9.359 1 97.31 343 GLU A N 1
ATOM 2598 C CA . GLU A 1 343 ? 8.07 -16.031 10.633 1 97.31 343 GLU A CA 1
ATOM 2599 C C . GLU A 1 343 ? 7.988 -17.547 10.422 1 97.31 343 GLU A C 1
ATOM 2601 O O . GLU A 1 343 ? 8.609 -18.312 11.148 1 97.31 343 GLU A O 1
ATOM 2606 N N . PHE A 1 344 ? 7.219 -18 9.477 1 98 344 PHE A N 1
ATOM 2607 C CA . PHE A 1 344 ? 7.117 -19.422 9.156 1 98 344 PHE A CA 1
ATOM 2608 C C . PHE A 1 344 ? 8.461 -19.969 8.68 1 98 344 PHE A C 1
ATOM 2610 O O . PHE A 1 344 ? 8.906 -21.016 9.141 1 98 344 PHE A O 1
ATOM 2617 N N . ILE A 1 345 ? 9.078 -19.219 7.77 1 97.81 345 ILE A N 1
ATOM 2618 C CA . ILE A 1 345 ? 10.367 -19.625 7.219 1 97.81 345 ILE A CA 1
ATOM 2619 C C . ILE A 1 345 ? 11.398 -19.734 8.336 1 97.81 345 ILE A C 1
ATOM 2621 O O . ILE A 1 345 ? 12.195 -20.688 8.367 1 97.81 345 ILE A O 1
ATOM 2625 N N . GLU A 1 346 ? 11.281 -18.828 9.32 1 96.88 346 GLU A N 1
ATOM 2626 C CA . GLU A 1 346 ? 12.25 -18.781 10.406 1 96.88 346 GLU A CA 1
ATOM 2627 C C . GLU A 1 346 ? 11.914 -19.766 11.508 1 96.88 346 GLU A C 1
ATOM 2629 O O . GLU A 1 346 ? 12.695 -19.969 12.445 1 96.88 346 GLU A O 1
ATOM 2634 N N . GLY A 1 347 ? 10.789 -20.344 11.461 1 95.94 347 GLY A N 1
ATOM 2635 C CA . GLY A 1 347 ? 10.391 -21.328 12.453 1 95.94 347 GLY A CA 1
ATOM 2636 C C . GLY A 1 347 ? 9.711 -20.719 13.664 1 95.94 347 GLY A C 1
ATOM 2637 O O . GLY A 1 347 ? 9.57 -21.375 14.703 1 95.94 347 GLY A O 1
ATOM 2638 N N . LYS A 1 348 ? 9.25 -19.438 13.57 1 95.25 348 LYS A N 1
ATOM 2639 C CA . LYS A 1 348 ? 8.617 -18.719 14.664 1 95.25 348 LYS A CA 1
ATOM 2640 C C . LYS A 1 348 ? 7.094 -18.812 14.578 1 95.25 348 LYS A C 1
ATOM 2642 O O . LYS A 1 348 ? 6.387 -18.391 15.492 1 95.25 348 LYS A O 1
ATOM 2647 N N . ARG A 1 349 ? 6.617 -19.391 13.492 1 93.12 349 ARG A N 1
ATOM 2648 C CA . ARG A 1 349 ? 5.199 -19.609 13.227 1 93.12 349 ARG A CA 1
ATOM 2649 C C . ARG A 1 349 ? 4.949 -21 12.664 1 93.12 349 ARG A C 1
ATOM 2651 O O . ARG A 1 349 ? 5.715 -21.484 11.836 1 93.12 349 ARG A O 1
ATOM 2658 N N . SER A 1 350 ? 3.947 -21.656 13.07 1 88.19 350 SER A N 1
ATOM 2659 C CA . SER A 1 350 ? 3.73 -23.062 12.766 1 88.19 350 SER A CA 1
ATOM 2660 C C . SER A 1 350 ? 3.156 -23.25 11.359 1 88.19 350 SER A C 1
ATOM 2662 O O . SER A 1 350 ? 3.395 -24.266 10.711 1 88.19 350 SER A O 1
ATOM 2664 N N . ARG A 1 351 ? 2.217 -22.359 11.18 1 89.38 351 ARG A N 1
ATOM 2665 C CA . ARG A 1 351 ? 1.579 -22.484 9.867 1 89.38 351 ARG A CA 1
ATOM 2666 C C . ARG A 1 351 ? 1.232 -21.109 9.289 1 89.38 351 ARG A C 1
ATOM 2668 O O . ARG A 1 351 ? 0.984 -20.172 10.039 1 89.38 351 ARG A O 1
ATOM 2675 N N . MET B 1 1 ? -11.648 17.578 29.344 1 84.81 1 MET B N 1
ATOM 2676 C CA . MET B 1 1 ? -10.789 18.75 29.172 1 84.81 1 MET B CA 1
ATOM 2677 C C . MET B 1 1 ? -10.398 18.938 27.719 1 84.81 1 MET B C 1
ATOM 2679 O O . MET B 1 1 ? -10.25 17.969 26.969 1 84.81 1 MET B O 1
ATOM 2683 N N . PRO B 1 2 ? -10.367 20.219 27.188 1 95.56 2 PRO B N 1
ATOM 2684 C CA . PRO B 1 2 ? -10.07 20.516 25.781 1 95.56 2 PRO B CA 1
ATOM 2685 C C . PRO B 1 2 ? -8.586 20.406 25.453 1 95.56 2 PRO B C 1
ATOM 2687 O O . PRO B 1 2 ? -7.758 20.297 26.359 1 95.56 2 PRO B O 1
ATOM 2690 N N . VAL B 1 3 ? -8.234 20.219 24.297 1 98.5 3 VAL B N 1
ATOM 2691 C CA . VAL B 1 3 ? -6.883 20.359 23.75 1 98.5 3 VAL B CA 1
ATOM 2692 C C . VAL B 1 3 ? -6.676 21.797 23.266 1 98.5 3 VAL B C 1
ATOM 2694 O O . VAL B 1 3 ? -7.242 22.188 22.25 1 98.5 3 VAL B O 1
ATOM 2697 N N . ARG B 1 4 ? -5.926 22.562 24 1 98.88 4 ARG B N 1
ATOM 2698 C CA . ARG B 1 4 ? -5.723 23.984 23.688 1 98.88 4 ARG B CA 1
ATOM 2699 C C . ARG B 1 4 ? -4.566 24.172 22.719 1 98.88 4 ARG B C 1
ATOM 2701 O O . ARG B 1 4 ? -3.406 23.922 23.062 1 98.88 4 ARG B O 1
ATOM 2708 N N . VAL B 1 5 ? -4.855 24.656 21.531 1 98.94 5 VAL B N 1
ATOM 2709 C CA . VAL B 1 5 ? -3.908 24.609 20.438 1 98.94 5 VAL B CA 1
ATOM 2710 C C . VAL B 1 5 ? -3.582 26.016 19.969 1 98.94 5 VAL B C 1
ATOM 2712 O O . VAL B 1 5 ? -4.477 26.859 19.844 1 98.94 5 VAL B O 1
ATOM 2715 N N . GLY B 1 6 ? -2.299 26.328 19.812 1 98.94 6 GLY B N 1
ATOM 2716 C CA . GLY B 1 6 ? -1.822 27.531 19.141 1 98.94 6 GLY B CA 1
ATOM 2717 C C . GLY B 1 6 ? -1.354 27.266 17.719 1 98.94 6 GLY B C 1
ATOM 2718 O O . GLY B 1 6 ? -0.905 26.156 17.406 1 98.94 6 GLY B O 1
ATOM 2719 N N . ILE B 1 7 ? -1.403 28.281 16.844 1 98.88 7 ILE B N 1
ATOM 2720 C CA . ILE B 1 7 ? -1.041 28.125 15.438 1 98.88 7 ILE B CA 1
ATOM 2721 C C . ILE B 1 7 ? 0.019 29.156 15.062 1 98.88 7 ILE B C 1
ATOM 2723 O O . ILE B 1 7 ? -0.142 30.344 15.336 1 98.88 7 ILE B O 1
ATOM 2727 N N . VAL B 1 8 ? 1.059 28.672 14.492 1 98.81 8 VAL B N 1
ATOM 2728 C CA . VAL B 1 8 ? 2.072 29.531 13.891 1 98.81 8 VAL B CA 1
ATOM 2729 C C . VAL B 1 8 ? 1.95 29.484 12.367 1 98.81 8 VAL B C 1
ATOM 2731 O O . VAL B 1 8 ? 2.064 28.422 11.758 1 98.81 8 VAL B O 1
ATOM 2734 N N . GLY B 1 9 ? 1.829 30.641 11.742 1 98.12 9 GLY B N 1
ATOM 2735 C CA . GLY B 1 9 ? 1.564 30.672 10.312 1 98.12 9 GLY B CA 1
ATOM 2736 C C . GLY B 1 9 ? 0.115 30.391 9.969 1 98.12 9 GLY B C 1
ATOM 2737 O O . GLY B 1 9 ? -0.284 29.219 9.852 1 98.12 9 GLY B O 1
ATOM 2738 N N . VAL B 1 10 ? -0.625 31.453 9.75 1 98.38 10 VAL B N 1
ATOM 2739 C CA . VAL B 1 10 ? -2.053 31.328 9.477 1 98.38 10 VAL B CA 1
ATOM 2740 C C . 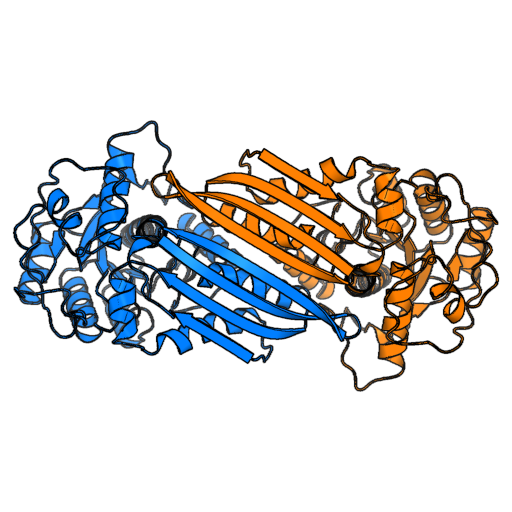VAL B 1 10 ? -2.291 31.266 7.973 1 98.38 10 VAL B C 1
ATOM 2742 O O . VAL B 1 10 ? -2.969 32.125 7.41 1 98.38 10 VAL B O 1
ATOM 2745 N N . GLY B 1 11 ? -1.776 30.219 7.367 1 96.75 11 GLY B N 1
ATOM 2746 C CA . GLY B 1 11 ? -1.917 29.984 5.941 1 96.75 11 GLY B CA 1
ATOM 2747 C C . GLY B 1 11 ? -3.02 29 5.602 1 96.75 11 GLY B C 1
ATOM 2748 O O . GLY B 1 11 ? -4.012 28.891 6.32 1 96.75 11 GLY B O 1
ATOM 2749 N N . ASN B 1 12 ? -2.898 28.344 4.457 1 96.5 12 ASN B N 1
ATOM 2750 C CA . ASN B 1 12 ? -3.922 27.438 3.939 1 96.5 12 ASN B CA 1
ATOM 2751 C C . ASN B 1 12 ? -4.133 26.234 4.863 1 96.5 12 ASN B C 1
ATOM 2753 O O . ASN B 1 12 ? -5.27 25.812 5.09 1 96.5 12 ASN B O 1
ATOM 2757 N N . CYS B 1 13 ? -3.041 25.656 5.324 1 97.06 13 CYS B N 1
ATOM 2758 C CA . CYS B 1 13 ? -3.17 24.5 6.211 1 97.06 13 CYS B CA 1
ATOM 2759 C C . CYS B 1 13 ? -3.885 24.875 7.5 1 97.06 13 CYS B C 1
ATOM 2761 O O . CYS B 1 13 ? -4.711 24.109 8.008 1 97.06 13 CYS B O 1
ATOM 2763 N N . ALA B 1 14 ? -3.508 26.031 8.023 1 98.38 14 ALA B N 1
ATOM 2764 C CA . ALA B 1 14 ? -4.219 26.547 9.188 1 98.38 14 ALA B CA 1
ATOM 2765 C C . ALA B 1 14 ? -5.699 26.75 8.883 1 98.38 14 ALA B C 1
ATOM 2767 O O . ALA B 1 14 ? -6.562 26.438 9.703 1 98.38 14 ALA B O 1
ATOM 2768 N N . SER B 1 15 ? -5.949 27.312 7.723 1 98.44 15 SER B N 1
ATOM 2769 C CA . SER B 1 15 ? -7.328 27.562 7.312 1 98.44 15 SER B CA 1
ATOM 2770 C C . SER B 1 15 ? -8.141 26.266 7.301 1 98.44 15 SER B C 1
ATOM 2772 O O . SER B 1 15 ? -9.234 26.219 7.859 1 98.44 15 SER B O 1
ATOM 2774 N N . ALA B 1 16 ? -7.602 25.266 6.672 1 98 16 ALA B N 1
ATOM 2775 C CA . ALA B 1 16 ? -8.289 23.969 6.59 1 98 16 ALA B CA 1
ATOM 2776 C C . ALA B 1 16 ? -8.508 23.375 7.977 1 98 16 ALA B C 1
ATOM 2778 O O . ALA B 1 16 ? -9.586 22.844 8.266 1 98 16 ALA B O 1
ATOM 2779 N N . LEU B 1 17 ? -7.508 23.438 8.852 1 98.62 17 LEU B N 1
ATOM 2780 C CA . LEU B 1 17 ? -7.594 22.891 10.203 1 98.62 17 LEU B CA 1
ATOM 2781 C C . LEU B 1 17 ? -8.688 23.578 11.008 1 98.62 17 LEU B C 1
ATOM 2783 O O . LEU B 1 17 ? -9.539 22.922 11.609 1 98.62 17 LEU B O 1
ATOM 2787 N N . VAL B 1 18 ? -8.68 24.906 11.016 1 98.81 18 VAL B N 1
ATOM 2788 C CA . VAL B 1 18 ? -9.625 25.688 11.797 1 98.81 18 VAL B CA 1
ATOM 2789 C C . VAL B 1 18 ? -11.039 25.484 11.273 1 98.81 18 VAL B C 1
ATOM 2791 O O . VAL B 1 18 ? -11.969 25.234 12.047 1 98.81 18 VAL B O 1
ATOM 2794 N N . GLN B 1 19 ? -11.227 25.609 9.922 1 98.62 19 GLN B N 1
ATOM 2795 C CA . GLN B 1 19 ? -12.531 25.344 9.328 1 98.62 19 GLN B CA 1
ATOM 2796 C C . GLN B 1 19 ? -13.055 23.969 9.742 1 98.62 19 GLN B C 1
ATOM 2798 O O . GLN B 1 19 ? -14.195 23.844 10.18 1 98.62 19 GLN B O 1
ATOM 2803 N N . GLY B 1 20 ? -12.203 22.969 9.594 1 98.44 20 GLY B N 1
ATOM 2804 C CA . GLY B 1 20 ? -12.609 21.594 9.836 1 98.44 20 GLY B CA 1
ATOM 2805 C C . GLY B 1 20 ? -13.008 21.344 11.273 1 98.44 20 GLY B C 1
ATOM 2806 O O . GLY B 1 20 ? -14.07 20.766 11.539 1 98.44 20 GLY B O 1
ATOM 2807 N N . ILE B 1 21 ? -12.172 21.719 12.211 1 98.56 21 ILE B N 1
ATOM 2808 C CA . ILE B 1 21 ? -12.438 21.5 13.625 1 98.56 21 ILE B CA 1
ATOM 2809 C C . ILE B 1 21 ? -13.742 22.188 14.016 1 98.56 21 ILE B C 1
ATOM 2811 O O . ILE B 1 21 ? -14.594 21.594 14.68 1 98.56 21 ILE B O 1
ATOM 2815 N N . GLU B 1 22 ? -13.922 23.438 13.625 1 98.5 22 GLU B N 1
ATOM 2816 C CA . GLU B 1 22 ? -15.125 24.188 13.977 1 98.5 22 GLU B CA 1
ATOM 2817 C C . GLU B 1 22 ? -16.359 23.594 13.305 1 98.5 22 GLU B C 1
ATOM 2819 O O . GLU B 1 22 ? -17.453 23.594 13.883 1 98.5 22 GLU B O 1
ATOM 2824 N N . MET B 1 23 ? -16.219 23.109 12.062 1 98.25 23 MET B N 1
ATOM 2825 C CA . MET B 1 23 ? -17.312 22.453 11.367 1 98.25 23 MET B CA 1
ATOM 2826 C C . MET B 1 23 ? -17.797 21.234 12.148 1 98.25 23 MET B C 1
ATOM 2828 O O . MET B 1 23 ? -19 21.062 12.359 1 98.25 23 MET B O 1
ATOM 2832 N N . TYR B 1 24 ? -16.875 20.391 12.586 1 97.56 24 TYR B N 1
ATOM 2833 C CA . TYR B 1 24 ? -17.234 19.172 13.297 1 97.56 24 TYR B CA 1
ATOM 2834 C C . TYR B 1 24 ? -17.812 19.484 14.672 1 97.56 24 TYR B C 1
ATOM 2836 O O . TYR B 1 24 ? -18.672 18.766 15.172 1 97.56 24 TYR B O 1
ATOM 2844 N N . LYS B 1 25 ? -17.391 20.578 15.305 1 96.69 25 LYS B N 1
ATOM 2845 C CA . LYS B 1 25 ? -17.922 21.016 16.594 1 96.69 25 LYS B CA 1
ATOM 2846 C C . LYS B 1 25 ? -19.375 21.469 16.453 1 96.69 25 LYS B C 1
ATOM 2848 O O . LYS B 1 25 ? -20.219 21.156 17.297 1 96.69 25 LYS B O 1
ATOM 2853 N N . GLN B 1 26 ? -19.609 22.188 15.461 1 96.25 26 GLN B N 1
ATOM 2854 C CA . GLN B 1 26 ? -20.906 22.812 15.305 1 96.25 26 GLN B CA 1
ATOM 2855 C C . GLN B 1 26 ? -21.906 21.859 14.633 1 96.25 26 GLN B C 1
ATOM 2857 O O . GLN B 1 26 ? -23.109 22.125 14.633 1 96.25 26 GLN B O 1
ATOM 2862 N N . ASN B 1 27 ? -21.438 20.734 14.086 1 95.94 27 ASN B N 1
ATOM 2863 C CA . ASN B 1 27 ? -22.281 19.719 13.469 1 95.94 27 ASN B CA 1
ATOM 2864 C C . ASN B 1 27 ? -22.031 18.344 14.07 1 95.94 27 ASN B C 1
ATOM 2866 O O . ASN B 1 27 ? -21.375 17.5 13.445 1 95.94 27 ASN B O 1
ATOM 2870 N N . PRO B 1 28 ? -22.656 18.094 15.141 1 92.38 28 PRO B N 1
ATOM 2871 C CA . PRO B 1 28 ? -22.359 16.844 15.867 1 92.38 28 PRO B CA 1
ATOM 2872 C C . PRO B 1 28 ? -22.734 15.602 15.07 1 92.38 28 PRO B C 1
ATOM 2874 O O . PRO B 1 28 ? -22.203 14.516 15.328 1 92.38 28 PRO B O 1
ATOM 2877 N N . ASP B 1 29 ? -23.609 15.75 14.102 1 94.06 29 ASP B N 1
ATOM 2878 C CA . ASP B 1 29 ? -24.047 14.594 13.328 1 94.06 29 ASP B CA 1
ATOM 2879 C C . ASP B 1 29 ? -23.016 14.227 12.258 1 94.06 29 ASP B C 1
ATOM 2881 O O . ASP B 1 29 ? -23.062 13.125 11.703 1 94.06 29 ASP B O 1
ATOM 2885 N N . LEU B 1 30 ? -22.156 15.094 12 1 94.75 30 LEU B N 1
ATOM 2886 C CA . LEU B 1 30 ? -21.109 14.828 11.016 1 94.75 30 LEU B CA 1
ATOM 2887 C C . LEU B 1 30 ? -19.938 14.109 11.648 1 94.75 30 LEU B C 1
ATOM 2889 O O . LEU B 1 30 ? -19.297 14.641 12.562 1 94.75 30 LEU B O 1
ATOM 2893 N N . GLU B 1 31 ? -19.688 12.953 11.172 1 94.62 31 GLU B N 1
ATOM 2894 C CA . GLU B 1 31 ? -18.562 12.203 11.711 1 94.62 31 GLU B CA 1
ATOM 2895 C C . GLU B 1 31 ? -17.234 12.703 11.125 1 94.62 31 GLU B C 1
ATOM 2897 O O . GLU B 1 31 ? -17.078 12.75 9.906 1 94.62 31 GLU B O 1
ATOM 2902 N N . PRO B 1 32 ? -16.312 13.102 11.977 1 96.81 32 PRO B N 1
ATOM 2903 C CA . PRO B 1 32 ? -15.023 13.539 11.461 1 96.81 32 PRO B CA 1
ATOM 2904 C C . PRO B 1 32 ? -14.305 12.438 10.672 1 96.81 32 PRO B C 1
ATOM 2906 O O . PRO B 1 32 ? -14.297 11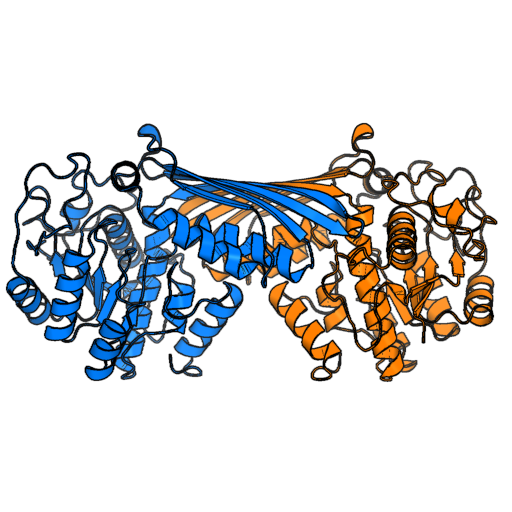.281 11.094 1 96.81 32 PRO B O 1
ATOM 2909 N N . ILE B 1 33 ? -13.781 12.75 9.539 1 96.94 33 ILE B N 1
ATOM 2910 C CA . ILE B 1 33 ? -13.039 11.812 8.703 1 96.94 33 ILE B CA 1
ATOM 2911 C C . ILE B 1 33 ? -11.562 11.852 9.094 1 96.94 33 ILE B C 1
ATOM 2913 O O . ILE B 1 33 ? -10.773 12.602 8.508 1 96.94 33 ILE B O 1
ATOM 2917 N N . VAL B 1 34 ? -11.172 11.07 10.078 1 97.12 34 VAL B N 1
ATOM 2918 C CA . VAL B 1 34 ? -9.828 10.961 10.633 1 97.12 34 VAL B CA 1
ATOM 2919 C C . VAL B 1 34 ? -9.492 9.492 10.883 1 97.12 34 VAL B C 1
ATOM 2921 O O . VAL B 1 34 ? -10.383 8.633 10.898 1 97.12 34 VAL B O 1
ATOM 2924 N N . ALA B 1 35 ? -8.258 9.211 11.016 1 95.88 35 ALA B N 1
ATOM 2925 C CA . ALA B 1 35 ? -7.816 7.844 11.266 1 95.88 35 ALA B CA 1
ATOM 2926 C C . ALA B 1 35 ? -8.258 7.371 12.648 1 95.88 35 ALA B C 1
ATOM 2928 O O . ALA B 1 35 ? -8.586 6.199 12.836 1 95.88 35 ALA B O 1
ATOM 2929 N N . PHE B 1 36 ? -8.219 8.32 13.586 1 97.06 36 PHE B N 1
ATOM 2930 C CA . PHE B 1 36 ? -8.555 7.996 14.969 1 97.06 36 PHE B CA 1
ATOM 2931 C C . PHE B 1 36 ? -9.688 8.891 15.477 1 97.06 36 PHE B C 1
ATOM 2933 O O . PHE B 1 36 ? -9.477 10.078 15.734 1 97.06 36 PHE B O 1
ATOM 2940 N N . LYS B 1 37 ? -10.766 8.266 15.664 1 95.44 37 LYS B N 1
ATOM 2941 C CA . LYS B 1 37 ? -11.906 9.031 16.141 1 95.44 37 LYS B CA 1
ATOM 2942 C C . LYS B 1 37 ? -11.688 9.492 17.578 1 95.44 37 LYS B C 1
ATOM 2944 O O . LYS B 1 37 ? -12.07 10.609 17.953 1 95.44 37 LYS B O 1
ATOM 2949 N N . GLU B 1 38 ? -11.078 8.547 18.297 1 96.94 38 GLU B N 1
ATOM 2950 C CA . GLU B 1 38 ? -10.75 8.852 19.688 1 96.94 38 GLU B CA 1
ATOM 2951 C C . GLU B 1 38 ? -9.281 8.562 19.984 1 96.94 38 GLU B C 1
ATOM 2953 O O . GLU B 1 38 ? -8.766 7.504 19.625 1 96.94 38 GLU B O 1
ATOM 2958 N N . ILE B 1 39 ? -8.617 9.484 20.531 1 97.75 39 ILE B N 1
ATOM 2959 C CA . ILE B 1 39 ? -7.27 9.336 21.078 1 97.75 39 ILE B CA 1
ATOM 2960 C C . ILE B 1 39 ? -7.277 9.633 22.562 1 97.75 39 ILE B C 1
ATOM 2962 O O . ILE B 1 39 ? -7.363 10.789 22.984 1 97.75 39 ILE B O 1
ATOM 2966 N N . GLY B 1 40 ? -7.18 8.531 23.312 1 96 40 GLY B N 1
ATOM 2967 C CA . GLY B 1 40 ? -7.52 8.719 24.719 1 96 40 GLY B CA 1
ATOM 2968 C C . GLY B 1 40 ? -8.945 9.188 24.938 1 96 40 GLY B C 1
ATOM 2969 O O . GLY B 1 40 ? -9.891 8.562 24.438 1 96 40 GLY B O 1
ATOM 2970 N N . LYS B 1 41 ? -9.125 10.25 25.641 1 96.75 41 LYS B N 1
ATOM 2971 C CA . LYS B 1 41 ? -10.461 10.789 25.859 1 96.75 41 LYS B CA 1
ATOM 2972 C C . LYS B 1 41 ? -10.766 11.93 24.906 1 96.75 41 LYS B C 1
ATOM 2974 O O . LYS B 1 41 ? -11.812 12.578 25 1 96.75 41 LYS B O 1
ATOM 2979 N N . TYR B 1 42 ? -9.898 12.172 23.938 1 98.31 42 TYR B N 1
ATOM 2980 C CA . TYR B 1 42 ? -10.023 13.359 23.094 1 98.31 42 TYR B CA 1
ATOM 2981 C C . TYR B 1 42 ? -10.57 13 21.719 1 98.31 42 TYR B C 1
ATOM 2983 O O . TYR B 1 42 ? -10.078 12.078 21.078 1 98.31 42 TYR B O 1
ATOM 2991 N N . THR B 1 43 ? -11.57 13.695 21.25 1 97.94 43 THR B N 1
ATOM 2992 C CA . THR B 1 43 ? -12.062 13.688 19.891 1 97.94 43 THR B CA 1
ATOM 2993 C C . THR B 1 43 ? -11.672 14.977 19.172 1 97.94 43 THR B C 1
ATOM 2995 O O . THR B 1 43 ? -11.188 15.922 19.797 1 97.94 43 THR B O 1
ATOM 2998 N N . PRO B 1 44 ? -11.812 15.039 17.812 1 98 44 PRO B N 1
ATOM 2999 C CA . PRO B 1 44 ? -11.508 16.297 17.125 1 98 44 PRO B CA 1
ATOM 3000 C C . PRO B 1 44 ? -12.297 17.484 17.672 1 98 44 PRO B C 1
ATOM 3002 O O . PRO B 1 44 ? -11.805 18.609 17.641 1 98 44 PRO B O 1
ATOM 3005 N N . ARG B 1 45 ? -13.391 17.219 18.297 1 97.88 45 ARG B N 1
ATOM 3006 C CA . ARG B 1 45 ? -14.273 18.266 18.797 1 97.88 45 ARG B CA 1
ATOM 3007 C C . ARG B 1 45 ? -13.734 18.875 20.078 1 97.88 45 ARG B C 1
ATOM 3009 O O . ARG B 1 45 ? -14.188 19.938 20.5 1 97.88 45 ARG B O 1
ATOM 3016 N N . ASP B 1 46 ? -12.781 18.281 20.625 1 98.31 46 ASP B N 1
ATOM 3017 C CA . ASP B 1 46 ? -12.211 18.75 21.891 1 98.31 46 ASP B CA 1
ATOM 3018 C C . ASP B 1 46 ? -11.07 19.734 21.656 1 98.31 46 ASP B C 1
ATOM 3020 O O . ASP B 1 46 ? -10.531 20.312 22.594 1 98.31 46 ASP B O 1
ATOM 3024 N N . ILE B 1 47 ? -10.727 20.016 20.438 1 98.69 47 ILE B N 1
ATOM 3025 C CA . ILE B 1 47 ? -9.672 20.969 20.094 1 98.69 47 ILE B CA 1
ATOM 3026 C C . ILE B 1 47 ? -10.211 22.391 20.188 1 98.69 47 ILE B C 1
ATOM 3028 O O . ILE B 1 47 ? -11.281 22.688 19.641 1 98.69 47 ILE B O 1
ATOM 3032 N N . VAL B 1 48 ? -9.539 23.172 20.922 1 98.69 48 VAL B N 1
ATOM 3033 C CA . VAL B 1 48 ? -9.859 24.594 21.047 1 98.69 48 VAL B CA 1
ATOM 3034 C C . VAL B 1 48 ? -8.633 25.438 20.672 1 98.69 48 VAL B C 1
ATOM 3036 O O . VAL B 1 48 ? -7.547 25.219 21.219 1 98.69 48 VAL B O 1
ATOM 3039 N N . PHE B 1 49 ? -8.836 26.344 19.766 1 98.81 49 PHE B N 1
ATOM 3040 C CA . PHE B 1 49 ? -7.734 27.234 19.391 1 98.81 49 PHE B CA 1
ATOM 3041 C C . PHE B 1 49 ? -7.602 28.375 20.391 1 98.81 49 PHE B C 1
ATOM 3043 O O . PHE B 1 49 ? -8.586 29.016 20.75 1 98.81 49 PHE B O 1
ATOM 3050 N N . THR B 1 50 ? -6.367 28.656 20.828 1 98.75 50 THR B N 1
ATOM 3051 C CA . THR B 1 50 ? -6.219 29.594 21.938 1 98.75 50 THR B CA 1
ATOM 3052 C C . THR B 1 50 ? -5.242 30.719 21.562 1 98.75 50 THR B C 1
ATOM 3054 O O . THR B 1 50 ? -5.25 31.781 22.188 1 98.75 50 THR B O 1
ATOM 3057 N N . SER B 1 51 ? -4.352 30.5 20.594 1 98.81 51 SER B N 1
ATOM 3058 C CA . SER B 1 51 ? -3.404 31.516 20.141 1 98.81 51 SER B CA 1
ATOM 3059 C C . SER B 1 51 ? -3.053 31.344 18.672 1 98.81 51 SER B C 1
ATOM 3061 O O . SER B 1 51 ? -3.24 30.25 18.109 1 98.81 51 SER B O 1
ATOM 3063 N N . ALA B 1 52 ? -2.629 32.375 18.016 1 98.94 52 ALA B N 1
ATOM 3064 C CA . ALA B 1 52 ? -2.219 32.344 16.625 1 98.94 52 ALA B CA 1
ATOM 3065 C C . ALA B 1 52 ? -1.201 33.469 16.328 1 98.94 52 ALA B C 1
ATOM 3067 O O . ALA B 1 52 ? -1.312 34.562 16.844 1 98.94 52 ALA B O 1
ATOM 3068 N N . PHE B 1 53 ? -0.253 33.125 15.5 1 98.88 53 PHE B N 1
ATOM 3069 C CA . PHE B 1 53 ? 0.824 34.062 15.18 1 98.88 53 PHE B CA 1
ATOM 3070 C C . PHE B 1 53 ? 1.028 34.156 13.672 1 98.88 53 PHE B C 1
ATOM 3072 O O . PHE B 1 53 ? 0.926 33.156 12.961 1 98.88 53 PHE B O 1
ATOM 3079 N N . GLU B 1 54 ? 1.28 35.25 13.172 1 98.38 54 GLU B N 1
ATOM 3080 C CA . GLU B 1 54 ? 1.453 35.562 11.758 1 98.38 54 GLU B CA 1
ATOM 3081 C C . GLU B 1 54 ? 2.285 36.812 11.562 1 98.38 54 GLU B C 1
ATOM 3083 O O . GLU B 1 54 ? 2.502 37.594 12.508 1 98.38 54 GLU B O 1
ATOM 3088 N N . ILE B 1 55 ? 2.824 37 10.375 1 98.19 55 ILE B N 1
ATOM 3089 C CA . ILE B 1 55 ? 3.621 38.219 10.117 1 98.19 55 ILE B CA 1
ATOM 3090 C C . ILE B 1 55 ? 2.93 39.062 9.062 1 98.19 55 ILE B C 1
ATOM 3092 O O . ILE B 1 55 ? 3.309 40.219 8.844 1 98.19 55 ILE B O 1
ATOM 3096 N N . ASP B 1 56 ? 1.952 38.469 8.32 1 97.69 56 ASP B N 1
ATOM 3097 C CA . ASP B 1 56 ? 1.244 39.188 7.266 1 97.69 56 ASP B CA 1
ATOM 3098 C C . ASP B 1 56 ? 0.304 40.25 7.855 1 97.69 56 ASP B C 1
ATOM 3100 O O . ASP B 1 56 ? -0.661 39.906 8.547 1 97.69 56 ASP B O 1
ATOM 3104 N N . ALA B 1 57 ? 0.419 41.438 7.496 1 97.75 57 ALA B N 1
ATOM 3105 C CA . ALA B 1 57 ? -0.371 42.531 8.055 1 97.75 57 ALA B CA 1
ATOM 3106 C C . ALA B 1 57 ? -1.855 42.344 7.75 1 97.75 57 ALA B C 1
ATOM 3108 O O . ALA B 1 57 ? -2.711 42.875 8.469 1 97.75 57 ALA B O 1
ATOM 3109 N N . ARG B 1 58 ? -2.174 41.75 6.727 1 96.88 58 ARG B N 1
ATOM 3110 C CA . ARG B 1 58 ? -3.564 41.5 6.34 1 96.88 58 ARG B CA 1
ATOM 3111 C C . ARG B 1 58 ? -4.273 40.594 7.344 1 96.88 58 ARG B C 1
ATOM 3113 O O . ARG B 1 58 ? -5.504 40.625 7.441 1 96.88 58 ARG B O 1
ATOM 3120 N N . LYS B 1 59 ? -3.424 39.875 8.188 1 98.69 59 LYS B N 1
ATOM 3121 C CA . LYS B 1 59 ? -3.99 38.844 9.062 1 98.69 59 LYS B CA 1
ATOM 3122 C C . LYS B 1 59 ? -3.803 39.219 10.531 1 98.69 59 LYS B C 1
ATOM 3124 O O . LYS B 1 59 ? -4.664 38.938 11.367 1 98.69 59 LYS B O 1
ATOM 3129 N N . VAL B 1 60 ? -2.727 39.906 10.82 1 98.56 60 VAL B N 1
ATOM 3130 C CA . VAL B 1 60 ? -2.418 40.281 12.195 1 98.56 60 VAL B CA 1
ATOM 3131 C C . VAL B 1 60 ? -3.488 41.219 12.727 1 98.56 60 VAL B C 1
ATOM 3133 O O . VAL B 1 60 ? -3.881 42.156 12.039 1 98.56 60 VAL B O 1
ATOM 3136 N N . GLY B 1 61 ? -3.971 40.938 13.914 1 98.5 61 GLY B N 1
ATOM 3137 C CA . GLY B 1 61 ? -4.98 41.781 14.539 1 98.5 61 GLY B CA 1
ATOM 3138 C C . GLY B 1 61 ? -6.395 41.281 14.328 1 98.5 61 GLY B C 1
ATOM 3139 O O . GLY B 1 61 ? -7.312 41.656 15.055 1 98.5 61 GLY B O 1
ATOM 3140 N N . LEU B 1 62 ? -6.605 40.469 13.414 1 98.69 62 LEU B N 1
ATOM 3141 C CA . LEU B 1 62 ? -7.922 39.906 13.133 1 98.69 62 LEU B CA 1
ATOM 3142 C C . LEU B 1 62 ? -8.211 38.688 14.031 1 98.69 62 LEU B C 1
ATOM 3144 O O . LEU B 1 62 ? -7.281 38.094 14.57 1 98.69 62 LEU B O 1
ATOM 3148 N N . ASP B 1 63 ? -9.469 38.438 14.188 1 98.81 63 ASP B N 1
ATOM 3149 C CA . ASP B 1 63 ? -9.844 37.156 14.758 1 98.81 63 ASP B CA 1
ATOM 3150 C C . ASP B 1 63 ? -9.383 36 13.859 1 98.81 63 ASP B C 1
ATOM 3152 O O . ASP B 1 63 ? -9.477 36.094 12.633 1 98.81 63 ASP B O 1
ATOM 3156 N N . LEU B 1 64 ? -8.961 35 14.477 1 98.88 64 LEU B N 1
ATOM 3157 C CA . LEU B 1 64 ? -8.461 33.844 13.727 1 98.88 64 LEU B CA 1
ATOM 3158 C C . LEU B 1 64 ? -9.484 33.375 12.703 1 98.88 64 LEU B C 1
ATOM 3160 O O . LEU B 1 64 ? -9.133 33 11.586 1 98.88 64 LEU B O 1
ATOM 3164 N N . ALA B 1 65 ? -10.758 33.375 13 1 98.62 65 ALA B N 1
ATOM 3165 C CA . ALA B 1 65 ? -11.844 32.938 12.117 1 98.62 65 ALA B CA 1
ATOM 3166 C C . ALA B 1 65 ? -11.867 33.75 10.836 1 98.62 65 ALA B C 1
ATOM 3168 O O . ALA B 1 65 ? -12.273 33.25 9.781 1 98.62 65 ALA B O 1
ATOM 3169 N N . ASP B 1 66 ? -11.422 35 10.898 1 98.62 66 ASP B N 1
ATOM 3170 C CA . ASP B 1 66 ? -11.375 35.875 9.734 1 98.62 66 ASP B CA 1
ATOM 3171 C C . ASP B 1 66 ? -10.023 35.781 9.031 1 98.62 66 ASP B C 1
ATOM 3173 O O . ASP B 1 66 ? -9.953 35.781 7.805 1 98.62 66 ASP B O 1
ATOM 3177 N N . ALA B 1 67 ? -9.031 35.688 9.828 1 98.81 67 ALA B N 1
ATOM 3178 C CA . ALA B 1 67 ? -7.664 35.719 9.32 1 98.81 67 ALA B CA 1
ATOM 3179 C C . ALA B 1 67 ? -7.406 34.562 8.359 1 98.81 67 ALA B C 1
ATOM 3181 O O . ALA B 1 67 ? -6.668 34.688 7.383 1 98.81 67 ALA B O 1
ATOM 3182 N N . ILE B 1 68 ? -8 33.406 8.57 1 98.56 68 ILE B N 1
ATOM 3183 C CA . ILE B 1 68 ? -7.703 32.188 7.82 1 98.56 68 ILE B CA 1
ATOM 3184 C C . ILE B 1 68 ? -8.219 32.312 6.391 1 98.56 68 ILE B C 1
ATOM 3186 O O . ILE B 1 68 ? -7.883 31.516 5.52 1 98.56 68 ILE B O 1
ATOM 3190 N N . PHE B 1 69 ? -8.984 33.344 6.09 1 98.19 69 PHE B N 1
ATOM 3191 C CA . PHE B 1 69 ? -9.547 33.5 4.758 1 98.19 69 PHE B CA 1
ATOM 3192 C C . PHE B 1 69 ? -8.859 34.656 4.02 1 98.19 69 PHE B C 1
ATOM 3194 O O . PHE B 1 69 ? -9.156 34.906 2.852 1 98.19 69 PHE B O 1
ATOM 3201 N N . GLN B 1 70 ? -7.926 35.281 4.695 1 97.69 70 GLN B N 1
ATOM 3202 C CA . GLN B 1 70 ? -7.23 36.406 4.059 1 97.69 70 GLN B CA 1
ATOM 3203 C C . GLN B 1 70 ? -6.246 35.906 3.004 1 97.69 70 GLN B C 1
ATOM 3205 O O . GLN B 1 70 ? -5.629 34.844 3.176 1 97.69 70 GLN B O 1
ATOM 3210 N N . PRO B 1 71 ? -6.027 36.625 1.983 1 94.12 71 PRO B N 1
ATOM 3211 C CA . PRO B 1 71 ? -4.98 36.281 1.024 1 94.12 71 PRO B CA 1
ATOM 3212 C C . PRO B 1 71 ? -3.6 36.156 1.67 1 94.12 71 PRO B C 1
ATOM 3214 O O . PRO B 1 71 ? -3.34 36.812 2.689 1 94.12 71 PRO B O 1
ATOM 3217 N N . PRO B 1 72 ? -2.828 35.406 1.094 1 93.69 72 PRO B N 1
ATOM 3218 C CA . PRO B 1 72 ? -2.98 34.656 -0.166 1 93.69 72 PRO B CA 1
ATOM 3219 C C . PRO B 1 72 ? -3.641 33.312 0.021 1 93.69 72 PRO B C 1
ATOM 3221 O O . PRO B 1 72 ? -3.518 32.438 -0.841 1 93.69 72 PRO B O 1
ATOM 3224 N N . ASN B 1 73 ? -4.23 33.125 1.258 1 95.38 73 ASN B N 1
ATOM 3225 C CA . ASN B 1 73 ? -4.898 31.844 1.494 1 95.38 73 ASN B CA 1
ATOM 3226 C C . ASN B 1 73 ? -5.941 31.547 0.42 1 95.38 73 ASN B C 1
ATOM 3228 O O . ASN B 1 73 ? -6.68 32.438 0.004 1 95.38 73 ASN B O 1
ATOM 3232 N N . ASN B 1 74 ? -5.93 30.359 -0.076 1 94.69 74 ASN B N 1
ATOM 3233 C CA . ASN B 1 74 ? -6.93 29.938 -1.056 1 94.69 74 ASN B CA 1
ATOM 3234 C C . ASN B 1 74 ? -7.379 28.5 -0.825 1 94.69 74 ASN B C 1
ATOM 3236 O O . ASN B 1 74 ? -7.742 27.797 -1.771 1 94.69 74 ASN B O 1
ATOM 3240 N N . ALA B 1 75 ? -7.195 28.016 0.391 1 95.44 75 ALA B N 1
ATOM 3241 C CA . ALA B 1 75 ? -7.781 26.719 0.736 1 95.44 75 ALA B CA 1
ATOM 3242 C C . ALA B 1 75 ? -9.281 26.703 0.455 1 95.44 75 ALA B C 1
ATOM 3244 O O . ALA B 1 75 ? -9.969 27.719 0.657 1 95.44 75 ALA B O 1
ATOM 3245 N N . THR B 1 76 ? -9.805 25.594 0.046 1 95.69 76 THR B N 1
ATOM 3246 C CA . THR B 1 76 ? -11.227 25.453 -0.242 1 95.69 76 THR B CA 1
ATOM 3247 C C . THR B 1 76 ? -12.062 25.844 0.976 1 95.69 76 THR B C 1
ATOM 3249 O O . THR B 1 76 ? -11.789 25.391 2.09 1 95.69 76 THR B O 1
ATOM 3252 N N . VAL B 1 77 ? -13.039 26.656 0.752 1 97.12 77 VAL B N 1
ATOM 3253 C CA . VAL B 1 77 ? -13.922 27.062 1.839 1 97.12 77 VAL B CA 1
ATOM 3254 C C . VAL B 1 77 ? -15.055 26.047 1.991 1 97.12 77 VAL B C 1
ATOM 3256 O O . VAL B 1 77 ? -15.906 25.906 1.106 1 97.12 77 VAL B O 1
ATOM 3259 N N . VAL B 1 78 ? -15.086 25.328 3.059 1 97 78 VAL B N 1
ATOM 3260 C CA . VAL B 1 78 ? -16.094 24.312 3.342 1 97 78 VAL B CA 1
ATOM 3261 C C . VAL B 1 78 ? -17.016 24.797 4.465 1 97 78 VAL B C 1
ATOM 3263 O O . VAL B 1 78 ? -18.203 24.469 4.492 1 97 78 VAL B O 1
ATOM 3266 N N . PHE B 1 79 ? -16.422 25.594 5.367 1 97.88 79 PHE B N 1
ATOM 3267 C CA . PHE B 1 79 ? -17.141 26.047 6.555 1 97.88 79 PHE B CA 1
ATOM 3268 C C . PHE B 1 79 ? -16.594 27.391 7.031 1 97.88 79 PHE B C 1
ATOM 3270 O O . PHE B 1 79 ? -15.375 27.578 7.086 1 97.88 79 PHE B O 1
ATOM 3277 N N . LYS B 1 80 ? -17.406 28.312 7.352 1 97.88 80 LYS B N 1
ATOM 3278 C CA . LYS B 1 80 ? -17.016 29.594 7.93 1 97.88 80 LYS B CA 1
ATOM 3279 C C . LYS B 1 80 ? -17.344 29.641 9.422 1 97.88 80 LYS B C 1
ATOM 3281 O O . LYS B 1 80 ? -18.484 29.844 9.812 1 97.88 80 LYS B O 1
ATOM 3286 N N . PRO B 1 81 ? -16.297 29.547 10.211 1 97.81 81 PRO B N 1
ATOM 3287 C CA . PRO B 1 81 ? -16.531 29.547 11.656 1 97.81 81 PRO B CA 1
ATOM 3288 C C . PRO B 1 81 ? -17.016 30.891 12.18 1 97.81 81 PRO B C 1
ATOM 3290 O O . PRO B 1 81 ? -16.766 31.922 11.562 1 97.81 81 PRO B O 1
ATOM 3293 N N . ARG B 1 82 ? -17.75 30.797 13.375 1 96.25 82 ARG B N 1
ATOM 3294 C CA . ARG B 1 82 ? -18 32.031 14.117 1 96.25 82 ARG B CA 1
ATOM 3295 C C . ARG B 1 82 ? -16.719 32.562 14.758 1 96.25 82 ARG B C 1
ATOM 3297 O O . ARG B 1 82 ? -15.703 31.859 14.781 1 96.25 82 ARG B O 1
ATOM 3304 N N . LYS B 1 83 ? -16.797 33.781 15.211 1 97.81 83 LYS B N 1
ATOM 3305 C CA . LYS B 1 83 ? -15.625 34.375 15.883 1 97.81 83 LYS B CA 1
ATOM 3306 C C . LYS B 1 83 ? -15.148 33.469 17.016 1 97.81 83 LYS B C 1
ATOM 3308 O O . LYS B 1 83 ? -15.961 32.938 17.781 1 97.81 83 LYS B O 1
ATOM 3313 N N . LEU B 1 84 ? -13.875 33.219 17.031 1 97.88 84 LEU B N 1
ATOM 3314 C CA . LEU B 1 84 ? -13.297 32.281 18 1 97.88 84 LEU B CA 1
ATOM 3315 C C . LEU B 1 84 ? -12.812 33.031 19.234 1 97.88 84 LEU B C 1
ATOM 3317 O O . LEU B 1 84 ? -12.555 32.406 20.266 1 97.88 84 LEU B O 1
ATOM 3321 N N . GLY B 1 85 ? -12.656 34.375 19.125 1 98.19 85 GLY B N 1
ATOM 3322 C CA . GLY B 1 85 ? -12.086 35.125 20.219 1 98.19 85 GLY B CA 1
ATOM 3323 C C . GLY B 1 85 ? -10.578 35 20.312 1 98.19 85 GLY B C 1
ATOM 3324 O O . GLY B 1 85 ? -9.992 35.219 21.375 1 98.19 85 GLY B O 1
ATOM 3325 N N . VAL B 1 86 ? -9.945 34.594 19.297 1 98.69 86 VAL B N 1
ATOM 3326 C CA . VAL B 1 86 ? -8.492 34.469 19.219 1 98.69 86 VAL B CA 1
ATOM 3327 C C . VAL B 1 86 ? -7.938 35.531 18.25 1 98.69 86 VAL B C 1
ATOM 3329 O O . VAL B 1 86 ? -8.109 35.406 17.031 1 98.69 86 VAL B O 1
ATOM 3332 N N . THR B 1 87 ? -7.25 36.469 18.781 1 98.75 87 THR B N 1
ATOM 3333 C CA . THR B 1 87 ? -6.629 37.5 17.938 1 98.75 87 THR B CA 1
ATOM 3334 C C . THR B 1 87 ? -5.273 37.031 17.438 1 98.75 87 THR B C 1
ATOM 3336 O O . THR B 1 87 ? -4.43 36.562 18.203 1 98.75 87 THR B O 1
ATOM 3339 N N . VAL B 1 88 ? -5.086 37.156 16.125 1 98.88 88 VAL B N 1
ATOM 3340 C CA . VAL B 1 88 ? -3.797 36.812 15.531 1 98.88 88 VAL B CA 1
ATOM 3341 C C . VAL B 1 88 ? -2.742 37.844 15.93 1 98.88 88 VAL B C 1
ATOM 3343 O O . VAL B 1 88 ? -2.896 39.031 15.664 1 98.88 88 VAL B O 1
ATOM 3346 N N . ARG B 1 89 ? -1.687 37.375 16.547 1 98.81 89 ARG B N 1
ATOM 3347 C CA . ARG B 1 89 ? -0.625 38.25 17.047 1 98.81 89 ARG B CA 1
ATOM 3348 C C . ARG B 1 89 ? 0.602 38.188 16.141 1 98.81 89 ARG B C 1
ATOM 3350 O O . ARG B 1 89 ? 0.831 37.156 15.461 1 98.81 89 ARG B O 1
ATOM 3357 N N . PRO B 1 90 ? 1.344 39.281 16.094 1 98.5 90 PRO B N 1
ATOM 3358 C CA . PRO B 1 90 ? 2.594 39.219 15.328 1 98.5 90 PRO B CA 1
ATOM 3359 C C . PRO B 1 90 ? 3.646 38.344 16 1 98.5 90 PRO B C 1
ATOM 3361 O O . PRO B 1 90 ? 3.756 38.344 17.234 1 98.5 90 PRO B O 1
ATOM 3364 N N . GLY B 1 91 ? 4.355 37.562 15.312 1 97.56 91 GLY B N 1
ATOM 3365 C CA . GLY B 1 91 ? 5.492 36.781 15.773 1 97.56 91 GLY B CA 1
ATOM 3366 C C . GLY B 1 91 ? 6.773 37.094 15.023 1 97.56 91 GLY B C 1
ATOM 3367 O O . GLY B 1 91 ? 6.793 37.969 14.148 1 97.56 91 GLY B O 1
ATOM 3368 N N . PRO B 1 92 ? 7.844 36.469 15.398 1 97.88 92 PRO B N 1
ATOM 3369 C CA . PRO B 1 92 ? 9.102 36.75 14.703 1 97.88 92 PRO B CA 1
ATOM 3370 C C . PRO B 1 92 ? 9.07 36.312 13.234 1 97.88 92 PRO B C 1
ATOM 3372 O O . PRO B 1 92 ? 8.695 35.188 12.922 1 97.88 92 PRO B O 1
ATOM 3375 N N . ALA B 1 93 ? 9.492 37.188 12.336 1 96.56 93 ALA B N 1
ATOM 3376 C CA . ALA B 1 93 ? 9.492 36.875 10.898 1 96.56 93 ALA B CA 1
ATOM 3377 C C . ALA B 1 93 ? 10.719 36.062 10.508 1 96.56 93 ALA B C 1
ATOM 3379 O O . ALA B 1 93 ? 10.609 35 9.891 1 96.56 93 ALA B O 1
ATOM 3380 N N . LEU B 1 94 ? 11.914 36.625 10.883 1 96.19 94 LEU B N 1
ATOM 3381 C CA . LEU B 1 94 ? 13.188 36.031 10.523 1 96.19 94 LEU B CA 1
ATOM 3382 C C . LEU B 1 94 ? 13.18 35.562 9.062 1 96.19 94 LEU B C 1
ATOM 3384 O O . LEU B 1 94 ? 12.891 36.344 8.164 1 96.19 94 LEU B O 1
ATOM 3388 N N . ASP B 1 95 ? 13.523 34.375 8.734 1 94 95 ASP B N 1
ATOM 3389 C CA . ASP B 1 95 ? 13.508 33.875 7.359 1 94 95 ASP B CA 1
ATOM 3390 C C . ASP B 1 95 ? 12.141 33.312 6.992 1 94 95 ASP B C 1
ATOM 3392 O O . ASP B 1 95 ? 12.016 32.562 6.031 1 94 95 ASP B O 1
ATOM 3396 N N . GLY B 1 96 ? 11.148 33.656 7.75 1 93 96 GLY B N 1
ATOM 3397 C CA . GLY B 1 96 ? 9.828 33.094 7.566 1 93 96 GLY B CA 1
ATOM 3398 C C . GLY B 1 96 ? 9 33.812 6.52 1 93 96 GLY B C 1
ATOM 3399 O O . GLY B 1 96 ? 7.855 33.438 6.258 1 93 96 GLY B O 1
ATOM 3400 N N . VAL B 1 97 ? 9.547 34.875 5.91 1 91.44 97 VAL B N 1
ATOM 3401 C CA . VAL B 1 97 ? 8.844 35.594 4.844 1 91.44 97 VAL B CA 1
ATOM 3402 C C . VAL B 1 97 ? 8.891 34.75 3.561 1 91.44 97 VAL B C 1
ATOM 3404 O O . VAL B 1 97 ? 9.969 34.469 3.031 1 91.44 97 VAL B O 1
ATOM 3407 N N . PRO B 1 98 ? 7.719 34.375 3.115 1 87.38 98 PRO B N 1
ATOM 3408 C CA . PRO B 1 98 ? 7.727 33.562 1.887 1 87.38 98 PRO B CA 1
ATOM 3409 C C . PRO B 1 98 ? 8.211 34.344 0.674 1 87.38 98 PRO B C 1
ATOM 3411 O O . PRO B 1 98 ? 8.117 35.594 0.651 1 87.38 98 PRO B O 1
ATOM 3414 N N . GLU B 1 99 ? 8.688 33.688 -0.294 1 82 99 GLU B N 1
ATOM 3415 C CA . GLU B 1 99 ? 9.156 34.312 -1.529 1 82 99 GLU B CA 1
ATOM 3416 C C . GLU B 1 99 ? 8 34.562 -2.494 1 82 99 GLU B C 1
ATOM 3418 O O . GLU B 1 99 ? 6.875 34.125 -2.25 1 82 99 GLU B O 1
ATOM 3423 N N . GLY B 1 100 ? 8.211 35.344 -3.531 1 80.56 100 GLY B N 1
ATOM 3424 C CA . GLY B 1 100 ? 7.23 35.562 -4.582 1 80.56 100 GLY B CA 1
ATOM 3425 C C . GLY B 1 100 ? 6.32 36.75 -4.309 1 80.56 100 GLY B C 1
ATOM 3426 O O . GLY B 1 100 ? 5.297 36.906 -4.973 1 80.56 100 GLY B O 1
ATOM 3427 N N . GLY B 1 101 ? 6.625 37.469 -3.271 1 83.81 101 GLY B N 1
ATOM 3428 C CA . GLY B 1 101 ? 5.84 38.656 -2.977 1 83.81 101 GLY B CA 1
ATOM 3429 C C . GLY B 1 101 ? 4.469 38.344 -2.41 1 83.81 101 GLY B C 1
ATOM 3430 O O . GLY B 1 101 ? 3.521 39.125 -2.602 1 83.81 101 GLY B O 1
ATOM 3431 N N . LEU B 1 102 ? 4.391 37.219 -1.789 1 87.56 102 LEU B N 1
ATOM 3432 C CA . LEU B 1 102 ? 3.107 36.75 -1.28 1 87.56 102 LEU B CA 1
ATOM 3433 C C . LEU B 1 102 ? 2.646 37.594 -0.1 1 87.56 102 LEU B C 1
ATOM 3435 O O . LEU B 1 102 ? 1.448 37.688 0.173 1 87.56 102 LEU B O 1
ATOM 3439 N N . VAL B 1 103 ? 3.656 38.156 0.625 1 91.88 103 VAL B N 1
ATOM 3440 C CA . VAL B 1 103 ? 3.363 38.969 1.796 1 91.88 103 VAL B CA 1
ATOM 3441 C C . VAL B 1 103 ? 3.834 40.406 1.555 1 91.88 103 VAL B C 1
ATOM 3443 O O . VAL B 1 103 ? 5.004 40.719 1.776 1 91.88 103 VAL B O 1
ATOM 3446 N N . PRO B 1 104 ? 2.947 41.281 1.255 1 91.31 104 PRO B N 1
ATOM 3447 C CA . PRO B 1 104 ? 3.334 42.656 0.85 1 91.31 104 PRO B CA 1
ATOM 3448 C C . PRO B 1 104 ? 3.812 43.5 2.021 1 91.31 104 PRO B C 1
ATOM 3450 O O . PRO B 1 104 ? 4.668 44.375 1.847 1 91.31 104 PRO B O 1
ATOM 3453 N N . LYS B 1 105 ? 3.221 43.312 3.168 1 94.94 105 LYS B N 1
ATOM 3454 C CA . LYS B 1 105 ? 3.576 44.094 4.352 1 94.94 105 LYS B CA 1
ATOM 3455 C C . LYS B 1 105 ? 3.76 43.188 5.566 1 94.94 105 LYS B C 1
ATOM 3457 O O . LYS B 1 105 ? 2.879 42.375 5.891 1 94.94 105 LYS B O 1
ATOM 3462 N N . ILE B 1 106 ? 4.871 43.406 6.199 1 96.12 106 ILE B N 1
ATOM 3463 C CA . ILE B 1 106 ? 5.258 42.562 7.305 1 96.12 106 ILE B CA 1
ATOM 3464 C C . ILE B 1 106 ? 5.094 43.281 8.625 1 96.12 106 ILE B C 1
ATOM 3466 O O . ILE B 1 106 ? 5.457 44.469 8.734 1 96.12 106 ILE B O 1
ATOM 3470 N N . VAL B 1 107 ? 4.508 42.688 9.578 1 96.75 107 VAL B N 1
ATOM 3471 C CA . VAL B 1 107 ? 4.461 43.094 10.969 1 96.75 107 VAL B CA 1
ATOM 3472 C C . VAL B 1 107 ? 5.059 42.031 11.867 1 96.75 107 VAL B C 1
ATOM 3474 O O . VAL B 1 107 ? 4.699 40.844 11.742 1 96.75 107 VAL B O 1
ATOM 3477 N N . GLU B 1 108 ? 6.012 42.375 12.68 1 95.31 108 GLU B N 1
ATOM 3478 C CA . GLU B 1 108 ? 6.719 41.312 13.398 1 95.31 108 GLU B CA 1
ATOM 3479 C C . GLU B 1 108 ? 6.629 41.531 14.906 1 95.31 108 GLU B C 1
ATOM 3481 O O . GLU B 1 108 ? 6.355 42.625 15.375 1 95.31 108 GLU B O 1
ATOM 3486 N N . GLY B 1 109 ? 6.672 40.531 15.664 1 96.88 109 GLY B N 1
ATOM 3487 C CA . GLY B 1 109 ? 6.84 40.469 17.109 1 96.88 109 GLY B CA 1
ATOM 3488 C C . GLY B 1 109 ? 8.086 39.719 17.531 1 96.88 109 GLY B C 1
ATOM 3489 O O . GLY B 1 109 ? 8.914 39.344 16.688 1 96.88 109 GLY B O 1
ATOM 3490 N N . THR B 1 110 ? 8.242 39.562 18.891 1 97.75 110 THR B N 1
ATOM 3491 C CA . THR B 1 110 ? 9.43 38.906 19.422 1 97.75 110 THR B CA 1
ATOM 3492 C C . THR B 1 110 ? 9.086 37.562 19.984 1 97.75 110 THR B C 1
ATOM 3494 O O . THR B 1 110 ? 7.91 37.219 20.172 1 97.75 110 THR B O 1
ATOM 3497 N N . VAL B 1 111 ? 10.125 36.781 20.203 1 98.44 111 VAL B N 1
ATOM 3498 C CA . VAL B 1 111 ? 9.953 35.469 20.859 1 98.44 111 VAL B CA 1
ATOM 3499 C C . VAL B 1 111 ? 9.312 35.656 22.219 1 98.44 111 VAL B C 1
ATOM 3501 O O . VAL B 1 111 ? 8.453 34.875 22.625 1 98.44 111 VAL B O 1
ATOM 3504 N N . ASP B 1 112 ? 9.68 36.719 22.922 1 98.5 112 ASP B N 1
ATOM 3505 C CA . ASP B 1 112 ? 9.109 37.031 24.234 1 98.5 112 ASP B CA 1
ATOM 3506 C C . ASP B 1 112 ? 7.609 37.281 24.125 1 98.5 112 ASP B C 1
ATOM 3508 O O . ASP B 1 112 ? 6.848 36.875 25.016 1 98.5 112 ASP B O 1
ATOM 3512 N N . ASP B 1 113 ? 7.23 38 23.109 1 98.38 113 ASP B N 1
ATOM 3513 C CA . ASP B 1 113 ? 5.809 38.25 22.891 1 98.38 113 ASP B CA 1
ATOM 3514 C C . ASP B 1 113 ? 5.043 36.938 22.703 1 98.38 113 ASP B C 1
ATOM 3516 O O . ASP B 1 113 ? 3.926 36.781 23.203 1 98.38 113 ASP B O 1
ATOM 3520 N N . VAL B 1 114 ? 5.645 36.031 21.938 1 98.81 114 VAL B N 1
ATOM 3521 C CA . VAL B 1 114 ? 5.035 34.719 21.688 1 98.81 114 VAL B CA 1
ATOM 3522 C C . VAL B 1 114 ? 4.898 33.969 23.016 1 98.81 114 VAL B C 1
ATOM 3524 O O . VAL B 1 114 ? 3.84 33.406 23.312 1 98.81 114 VAL B O 1
ATOM 3527 N N . VAL B 1 115 ? 5.98 33.938 23.828 1 98.81 115 VAL B N 1
ATOM 3528 C CA . VAL B 1 115 ? 5.977 33.219 25.109 1 98.81 115 VAL B CA 1
ATOM 3529 C C . VAL B 1 115 ? 4.867 33.781 26 1 98.81 115 VAL B C 1
ATOM 3531 O O . VAL B 1 115 ? 4.105 33.031 26.609 1 98.81 115 VAL B O 1
ATOM 3534 N N . LYS B 1 116 ? 4.75 35.094 26.078 1 98.69 116 LYS B N 1
ATOM 3535 C CA . LYS B 1 116 ? 3.732 35.75 26.906 1 98.69 116 LYS B CA 1
ATOM 3536 C C . LYS B 1 116 ? 2.33 35.344 26.453 1 98.69 116 LYS B C 1
ATOM 3538 O O . LYS B 1 116 ? 1.464 35.062 27.281 1 98.69 116 LYS B O 1
ATOM 3543 N N . GLU B 1 117 ? 2.117 35.375 25.172 1 98.75 117 GLU B N 1
ATOM 3544 C CA . GLU B 1 117 ? 0.807 35.031 24.625 1 98.75 117 GLU B CA 1
ATOM 3545 C C . GLU B 1 117 ? 0.464 33.562 24.922 1 98.75 117 GLU B C 1
ATOM 3547 O O . GLU B 1 117 ? -0.667 33.25 25.281 1 98.75 117 GLU B O 1
ATOM 3552 N N . LEU B 1 118 ? 1.424 32.625 24.703 1 98.81 118 LEU B N 1
ATOM 3553 C CA . LEU B 1 118 ? 1.198 31.203 24.969 1 98.81 118 LEU B CA 1
ATOM 3554 C C . LEU B 1 118 ? 0.818 30.984 26.438 1 98.81 118 LEU B C 1
ATOM 3556 O O . LEU B 1 118 ? -0.093 30.219 26.734 1 98.81 118 LEU B O 1
ATOM 3560 N N . ASN B 1 119 ? 1.489 31.688 27.344 1 98.69 119 ASN B N 1
ATOM 3561 C CA . ASN B 1 119 ? 1.21 31.562 28.766 1 98.69 119 ASN B CA 1
ATOM 3562 C C . ASN B 1 119 ? -0.158 32.156 29.125 1 98.69 119 ASN B C 1
ATOM 3564 O O . ASN B 1 119 ? -0.94 31.5 29.828 1 98.69 119 ASN B O 1
ATOM 3568 N N . SER B 1 120 ? -0.464 33.312 28.625 1 98.56 120 SER B N 1
ATOM 3569 C CA . SER B 1 120 ? -1.692 34.031 28.984 1 98.56 120 SER B CA 1
ATOM 3570 C C . SER B 1 120 ? -2.922 33.281 28.469 1 98.56 120 SER B C 1
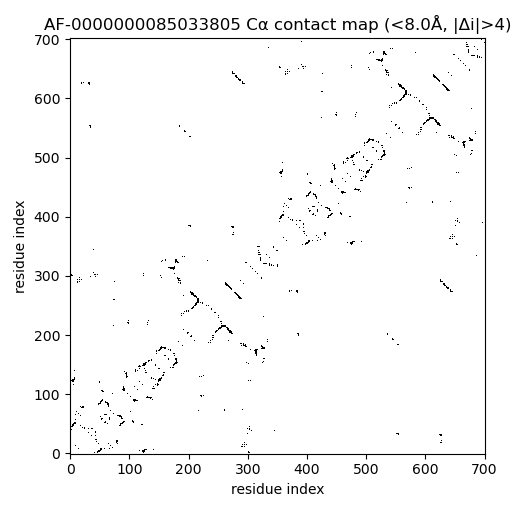ATOM 3572 O O . SER B 1 120 ? -4.004 33.375 29.062 1 98.56 120 SER B O 1
ATOM 3574 N N . THR B 1 121 ? -2.764 32.531 27.438 1 98.44 121 THR B N 1
ATOM 3575 C CA . THR B 1 121 ? -3.893 31.828 26.828 1 98.44 121 THR B CA 1
ATOM 3576 C C . THR B 1 121 ? -3.908 30.359 27.25 1 98.44 121 THR B C 1
ATOM 3578 O O . THR B 1 121 ? -4.77 29.594 26.812 1 98.44 121 THR B O 1
ATOM 3581 N N . ASN B 1 122 ? -2.982 29.906 28.016 1 98.38 122 ASN B N 1
ATOM 3582 C CA . ASN B 1 122 ? -2.852 28.531 28.469 1 98.38 122 ASN B CA 1
ATOM 3583 C C . ASN B 1 122 ? -2.773 27.547 27.312 1 98.38 122 ASN B C 1
ATOM 3585 O O . ASN B 1 122 ? -3.42 26.5 27.328 1 98.38 122 ASN B O 1
ATOM 3589 N N . THR B 1 123 ? -2.068 27.953 26.312 1 98.75 123 THR B N 1
ATOM 3590 C CA . THR B 1 123 ? -1.851 27.062 25.172 1 98.75 123 THR B CA 1
ATOM 3591 C C . THR B 1 123 ? -1.072 25.812 25.594 1 98.75 123 THR B C 1
ATOM 3593 O O . THR B 1 123 ? -0.125 25.906 26.375 1 98.75 123 THR B O 1
ATOM 3596 N N . GLU B 1 124 ? -1.456 24.641 25.062 1 98.81 124 GLU B N 1
ATOM 3597 C CA . GLU B 1 124 ? -0.826 23.391 25.469 1 98.81 124 GLU B CA 1
ATOM 3598 C C . GLU B 1 124 ? -0.005 22.797 24.328 1 98.81 124 GLU B C 1
ATOM 3600 O O . GLU B 1 124 ? 0.979 22.094 24.562 1 98.81 124 GLU B O 1
ATOM 3605 N N . VAL B 1 125 ? -0.419 22.969 23.109 1 98.94 125 VAL B N 1
ATOM 3606 C CA . VAL B 1 125 ? 0.248 22.438 21.922 1 98.94 125 VAL B CA 1
ATOM 3607 C C . VAL B 1 125 ? 0.38 23.547 20.875 1 98.94 125 VAL B C 1
ATOM 3609 O O . VAL B 1 125 ? -0.599 24.219 20.547 1 98.94 125 VAL B O 1
ATOM 3612 N N . LEU B 1 126 ? 1.555 23.766 20.359 1 98.94 126 LEU B N 1
ATOM 3613 C CA . LEU B 1 126 ? 1.815 24.766 19.328 1 98.94 126 LEU B CA 1
ATOM 3614 C C . LEU B 1 126 ? 2.137 24.094 17.984 1 98.94 126 LEU B C 1
ATOM 3616 O O . LEU B 1 126 ? 3.066 23.297 17.906 1 98.94 126 LEU B O 1
ATOM 3620 N N . VAL B 1 127 ? 1.34 24.391 16.922 1 98.94 127 VAL B N 1
ATOM 3621 C CA . VAL B 1 127 ? 1.529 23.844 15.594 1 98.94 127 VAL B CA 1
ATOM 3622 C C . VAL B 1 127 ? 2.262 24.859 14.711 1 98.94 127 VAL B C 1
ATOM 3624 O O . VAL B 1 127 ? 1.823 26 14.578 1 98.94 127 VAL B O 1
ATOM 3627 N N . ASN B 1 128 ? 3.316 24.438 14.141 1 98.81 128 ASN B N 1
ATOM 3628 C CA . ASN B 1 128 ? 4.125 25.297 13.281 1 98.81 128 ASN B CA 1
ATOM 3629 C C . ASN B 1 128 ? 3.838 25.031 11.805 1 98.81 128 ASN B C 1
ATOM 3631 O O . ASN B 1 128 ? 4.238 24.016 11.258 1 98.81 128 ASN B O 1
ATOM 3635 N N . TYR B 1 129 ? 3.215 25.984 11.109 1 97.88 129 TYR B N 1
ATOM 3636 C CA . TYR B 1 129 ? 2.848 25.875 9.703 1 97.88 129 TYR B CA 1
ATOM 3637 C C . TYR B 1 129 ? 3.672 26.828 8.844 1 97.88 129 TYR B C 1
ATOM 3639 O O . TYR B 1 129 ? 3.264 27.203 7.742 1 97.88 129 TYR B O 1
ATOM 3647 N N . LEU B 1 130 ? 4.777 27.281 9.344 1 96.5 130 LEU B N 1
ATOM 3648 C CA . LEU B 1 130 ? 5.578 28.25 8.594 1 96.5 130 LEU B CA 1
ATOM 3649 C C . LEU B 1 130 ? 5.961 27.703 7.227 1 96.5 130 LEU B C 1
ATOM 3651 O O . LEU B 1 130 ? 5.945 26.484 7.016 1 96.5 130 LEU B O 1
ATOM 3655 N N . PRO B 1 131 ? 6.238 28.609 6.305 1 91.88 131 PRO B N 1
ATOM 3656 C CA . PRO B 1 131 ? 6.562 28.156 4.953 1 91.88 131 PRO B CA 1
ATOM 3657 C C . PRO B 1 131 ? 7.906 27.438 4.883 1 91.88 131 PRO B C 1
ATOM 3659 O O . PRO B 1 131 ? 8.789 27.672 5.715 1 91.88 131 PRO B O 1
ATOM 3662 N N . THR B 1 132 ? 7.969 26.641 3.887 1 88.81 132 THR B N 1
ATOM 3663 C CA . THR B 1 132 ? 9.219 25.953 3.621 1 88.81 132 THR B CA 1
ATOM 3664 C C . THR B 1 132 ? 10.383 26.938 3.527 1 88.81 132 THR B C 1
ATOM 3666 O O . THR B 1 132 ? 10.242 28 2.934 1 88.81 132 THR B O 1
ATOM 3669 N N . GLY B 1 133 ? 11.461 26.594 4.141 1 88.62 133 GLY B N 1
ATOM 3670 C CA . GLY B 1 133 ? 12.648 27.438 4.102 1 88.62 133 GLY B CA 1
ATOM 3671 C C . GLY B 1 133 ? 12.82 28.281 5.355 1 88.62 133 GLY B C 1
ATOM 3672 O O . GLY B 1 133 ? 13.898 28.828 5.602 1 88.62 133 GLY B O 1
ATOM 3673 N N . ALA B 1 134 ? 11.812 28.359 6.18 1 93.38 134 ALA B N 1
ATOM 3674 C CA . ALA B 1 134 ? 11.82 29.203 7.371 1 93.38 134 ALA B CA 1
ATOM 3675 C C . ALA B 1 134 ? 12.461 28.484 8.555 1 93.38 134 ALA B C 1
ATOM 3677 O O . ALA B 1 134 ? 11.852 28.359 9.617 1 93.38 134 ALA B O 1
ATOM 3678 N N . LYS B 1 135 ? 13.68 28.156 8.445 1 95.31 135 LYS B N 1
ATOM 3679 C CA . LYS B 1 135 ? 14.352 27.359 9.469 1 95.31 135 LYS B CA 1
ATOM 3680 C C . LYS B 1 135 ? 14.562 28.172 10.742 1 95.31 135 LYS B C 1
ATOM 3682 O O . LYS B 1 135 ? 14.234 27.703 11.836 1 95.31 135 LYS B O 1
ATOM 3687 N N . LYS B 1 136 ? 15.086 29.391 10.625 1 97.62 136 LYS B N 1
ATOM 3688 C CA . LYS B 1 136 ? 15.359 30.219 11.789 1 97.62 136 LYS B CA 1
ATOM 3689 C C . LYS B 1 136 ? 14.07 30.578 12.531 1 97.62 136 LYS B C 1
ATOM 3691 O O . LYS B 1 136 ? 14.039 30.609 13.758 1 97.62 136 LYS B O 1
ATOM 3696 N N . ALA B 1 137 ? 13.109 30.906 11.773 1 98.06 137 ALA B N 1
ATOM 3697 C CA . ALA B 1 137 ? 11.82 31.203 12.391 1 98.06 137 ALA B CA 1
ATOM 3698 C C . ALA B 1 137 ? 11.266 29.984 13.125 1 98.06 137 ALA B C 1
ATOM 3700 O O . ALA B 1 137 ? 10.727 30.109 14.227 1 98.06 137 ALA B O 1
ATOM 3701 N N . ALA B 1 138 ? 11.344 28.797 12.508 1 98.19 138 ALA B N 1
ATOM 3702 C CA . ALA B 1 138 ? 10.883 27.562 13.141 1 98.19 138 ALA B CA 1
ATOM 3703 C C . ALA B 1 138 ? 11.602 27.344 14.469 1 98.19 138 ALA B C 1
ATOM 3705 O O . ALA B 1 138 ? 10.977 26.953 15.461 1 98.19 138 ALA B O 1
ATOM 3706 N N . GLU B 1 139 ? 12.875 27.562 14.484 1 98.62 139 GLU B N 1
ATOM 3707 C CA . GLU B 1 139 ? 13.664 27.391 15.703 1 98.62 139 GLU B CA 1
ATOM 3708 C C . GLU B 1 139 ? 13.234 28.391 16.766 1 98.62 139 GLU B C 1
ATOM 3710 O O . GLU B 1 139 ? 13.203 28.062 17.953 1 98.62 139 GLU B O 1
ATOM 3715 N N . ALA B 1 140 ? 12.969 29.578 16.359 1 98.75 140 ALA B N 1
ATOM 3716 C CA . ALA B 1 140 ? 12.516 30.609 17.297 1 98.75 140 ALA B CA 1
ATOM 3717 C C . ALA B 1 140 ? 11.211 30.203 17.969 1 98.75 140 ALA B C 1
ATOM 3719 O O . ALA B 1 140 ? 11.031 30.406 19.172 1 98.75 140 ALA B O 1
ATOM 3720 N N . TYR B 1 141 ? 10.312 29.703 17.203 1 98.81 141 TYR B N 1
ATOM 3721 C CA . TYR B 1 141 ? 9.031 29.297 17.766 1 98.81 141 TYR B CA 1
ATOM 3722 C C . TYR B 1 141 ? 9.188 28.047 18.609 1 98.81 141 TYR B C 1
ATOM 3724 O O . TYR B 1 141 ? 8.484 27.875 19.609 1 98.81 141 TYR B O 1
ATOM 3732 N N . ALA B 1 142 ? 10.062 27.094 18.203 1 98.81 142 ALA B N 1
ATOM 3733 C CA . ALA B 1 142 ? 10.375 25.953 19.062 1 98.81 142 ALA B CA 1
ATOM 3734 C C . ALA B 1 142 ? 10.898 26.422 20.422 1 98.81 142 ALA B C 1
ATOM 3736 O O . ALA B 1 142 ? 10.523 25.859 21.453 1 98.81 142 ALA B O 1
ATOM 3737 N N . GLU B 1 143 ? 11.75 27.391 20.391 1 98.75 143 GLU B N 1
ATOM 3738 C CA . GLU B 1 143 ? 12.273 27.969 21.625 1 98.75 143 GLU B CA 1
ATOM 3739 C C . GLU B 1 143 ? 11.164 28.578 22.469 1 98.75 143 GLU B C 1
ATOM 3741 O O . GLU B 1 143 ? 11.133 28.406 23.688 1 98.75 143 GLU B O 1
ATOM 3746 N N . ALA B 1 144 ? 10.32 29.328 21.812 1 98.81 144 ALA B N 1
ATOM 3747 C CA . ALA B 1 144 ? 9.195 29.922 22.531 1 98.81 144 ALA B CA 1
ATOM 3748 C C . ALA B 1 144 ? 8.336 28.859 23.188 1 98.81 144 ALA B C 1
ATOM 3750 O O . ALA B 1 144 ? 7.895 29.031 24.328 1 98.81 144 ALA B O 1
ATOM 3751 N N . ALA B 1 145 ? 8.055 27.797 22.469 1 98.81 145 ALA B N 1
ATOM 3752 C CA . ALA B 1 145 ? 7.281 26.688 23.016 1 98.81 145 ALA B CA 1
ATOM 3753 C C . ALA B 1 145 ? 7.969 26.094 24.25 1 98.81 145 ALA B C 1
ATOM 3755 O O . ALA B 1 145 ? 7.316 25.828 25.266 1 98.81 145 ALA B O 1
ATOM 3756 N N . LEU B 1 146 ? 9.211 25.906 24.156 1 98.56 146 LEU B N 1
ATOM 3757 C CA . LEU B 1 146 ? 10 25.359 25.266 1 98.56 146 LEU B CA 1
ATOM 3758 C C . LEU B 1 146 ? 9.883 26.25 26.5 1 98.56 146 LEU B C 1
ATOM 3760 O O . LEU B 1 146 ? 9.633 25.75 27.594 1 98.56 146 LEU B O 1
ATOM 3764 N N . ARG B 1 147 ? 10.086 27.453 26.266 1 98.56 147 ARG B N 1
ATOM 3765 C CA . ARG B 1 147 ? 10.062 28.422 27.375 1 98.56 147 ARG B CA 1
ATOM 3766 C C . ARG B 1 147 ? 8.68 28.484 28.016 1 98.56 147 ARG B C 1
ATOM 3768 O O . ARG B 1 147 ? 8.562 28.688 29.219 1 98.56 147 ARG B O 1
ATOM 3775 N N . ALA B 1 148 ? 7.676 28.312 27.234 1 98.75 148 ALA B N 1
ATOM 3776 C CA . ALA B 1 148 ? 6.305 28.438 27.719 1 98.75 148 ALA B CA 1
ATOM 3777 C C . ALA B 1 148 ? 5.789 27.109 28.266 1 98.75 148 ALA B C 1
ATOM 3779 O O . ALA B 1 148 ? 4.703 27.047 28.844 1 98.75 148 ALA B O 1
ATOM 3780 N N . GLY B 1 149 ? 6.523 26 28.031 1 98.5 149 GLY B N 1
ATOM 3781 C CA . GLY B 1 149 ? 6.082 24.703 28.484 1 98.5 149 GLY B CA 1
ATOM 3782 C C . GLY B 1 149 ? 4.988 24.109 27.609 1 98.5 149 GLY B C 1
ATOM 3783 O O . GLY B 1 149 ? 4.043 23.5 28.125 1 98.5 149 GLY B O 1
ATOM 3784 N N . VAL B 1 150 ? 5.105 24.297 26.391 1 98.62 150 VAL B N 1
ATOM 3785 C CA . VAL B 1 150 ? 4.094 23.906 25.422 1 98.62 150 VAL B CA 1
ATOM 3786 C C . VAL B 1 150 ? 4.656 22.828 24.5 1 98.62 150 VAL B C 1
ATOM 3788 O O . VAL B 1 150 ? 5.816 22.891 24.078 1 98.62 150 VAL B O 1
ATOM 3791 N N . ALA B 1 151 ? 3.871 21.734 24.188 1 98.88 151 ALA B N 1
ATOM 3792 C CA . ALA B 1 151 ? 4.262 20.766 23.188 1 98.88 151 ALA B CA 1
ATOM 3793 C C . ALA B 1 151 ? 4.387 21.422 21.812 1 98.88 151 ALA B C 1
ATOM 3795 O O . ALA B 1 151 ? 3.73 22.422 21.531 1 98.88 151 ALA B O 1
ATOM 3796 N N . PHE B 1 152 ? 5.23 20.828 20.984 1 98.94 152 PHE B N 1
ATOM 3797 C CA . PHE B 1 152 ? 5.512 21.453 19.703 1 98.94 152 PHE B CA 1
ATOM 3798 C C . PHE B 1 152 ? 5.316 20.469 18.562 1 98.94 152 PHE B C 1
ATOM 3800 O O . PHE B 1 152 ? 5.875 19.359 18.578 1 98.94 152 PHE B O 1
ATOM 3807 N N . VAL B 1 153 ? 4.496 20.797 17.562 1 98.88 153 VAL B N 1
ATOM 3808 C CA . VAL B 1 153 ? 4.266 20.031 16.344 1 98.88 153 VAL B CA 1
ATOM 3809 C C . VAL B 1 153 ? 4.836 20.781 15.141 1 98.88 153 VAL B C 1
ATOM 3811 O O . VAL B 1 153 ? 4.262 21.781 14.695 1 98.88 153 VAL B O 1
ATOM 3814 N N . ASN B 1 154 ? 5.871 20.281 14.633 1 98.75 154 ASN B N 1
ATOM 3815 C CA . ASN B 1 154 ? 6.512 20.938 13.492 1 98.75 154 ASN B CA 1
ATOM 3816 C C . ASN B 1 154 ? 5.973 20.406 12.172 1 98.75 154 ASN B C 1
ATOM 3818 O O . ASN B 1 154 ? 6.473 19.406 11.648 1 98.75 154 ASN B O 1
ATOM 3822 N N . ALA B 1 155 ? 5.152 21.141 11.484 1 97.69 155 ALA B N 1
ATOM 3823 C CA . ALA B 1 155 ? 4.449 20.688 10.289 1 97.69 155 ALA B CA 1
ATOM 3824 C C . ALA B 1 155 ? 5.176 21.109 9.023 1 97.69 155 ALA B C 1
ATOM 3826 O O . ALA B 1 155 ? 4.664 20.938 7.914 1 97.69 155 ALA B O 1
ATOM 3827 N N . MET B 1 156 ? 6.316 21.672 9.195 1 94 156 MET B N 1
ATOM 3828 C CA . MET B 1 156 ? 7.098 22.141 8.055 1 94 156 MET B CA 1
ATOM 3829 C C . MET B 1 156 ? 8.477 21.484 8.031 1 94 156 MET B C 1
ATOM 3831 O O . MET B 1 156 ? 8.867 20.828 9 1 94 156 MET B O 1
ATOM 3835 N N . PRO B 1 157 ? 9.258 21.609 6.938 1 91.31 157 PRO B N 1
ATOM 3836 C CA . PRO B 1 157 ? 10.391 20.719 6.668 1 91.31 157 PRO B CA 1
ATOM 3837 C C . PRO B 1 157 ? 11.617 21.062 7.504 1 91.31 157 PRO B C 1
ATOM 3839 O O . PRO B 1 157 ? 12.547 20.25 7.613 1 91.31 157 PRO B O 1
ATOM 3842 N N . ALA B 1 158 ? 11.719 22.172 8.148 1 93.88 158 ALA B N 1
ATOM 3843 C CA . ALA B 1 158 ? 12.906 22.5 8.945 1 93.88 158 ALA B CA 1
ATOM 3844 C C . ALA B 1 158 ? 13.172 21.422 9.992 1 93.88 158 ALA B C 1
ATOM 3846 O O . ALA B 1 158 ? 12.234 20.906 10.617 1 93.88 158 ALA B O 1
ATOM 3847 N N . PRO B 1 159 ? 14.445 21.031 10.164 1 95.5 159 PRO B N 1
ATOM 3848 C CA . PRO B 1 159 ? 14.766 19.969 11.109 1 95.5 159 PRO B CA 1
ATOM 3849 C C . PRO B 1 159 ? 14.625 20.406 12.57 1 95.5 159 PRO B C 1
ATOM 3851 O O . PRO B 1 159 ? 15.523 21.062 13.102 1 95.5 159 PRO B O 1
ATOM 3854 N N . ILE B 1 160 ? 13.547 20.094 13.164 1 98.06 160 ILE B N 1
ATOM 3855 C CA . ILE B 1 160 ? 13.336 20.328 14.594 1 98.06 160 ILE B CA 1
ATOM 3856 C C . ILE B 1 160 ? 13.203 19 15.312 1 98.06 160 ILE B C 1
ATOM 3858 O O . ILE B 1 160 ? 14.07 18.625 16.109 1 98.06 160 ILE B O 1
ATOM 3862 N N . ALA B 1 161 ? 12.281 18.219 14.883 1 97.81 161 ALA B N 1
ATOM 3863 C CA . ALA B 1 161 ? 12.055 16.922 15.516 1 97.81 161 ALA B CA 1
ATOM 3864 C C . ALA B 1 161 ? 13.164 15.93 15.164 1 97.81 161 ALA B C 1
ATOM 3866 O O . ALA B 1 161 ? 13.406 14.969 15.891 1 97.81 161 ALA B O 1
ATOM 3867 N N . THR B 1 162 ? 13.852 16.172 14.055 1 96.12 162 THR B N 1
ATOM 3868 C CA . THR B 1 162 ? 14.914 15.281 13.617 1 96.12 162 THR B CA 1
ATOM 3869 C C . THR B 1 162 ? 16.266 15.781 14.109 1 96.12 162 THR B C 1
ATOM 3871 O O . THR B 1 162 ? 17.281 15.102 13.93 1 96.12 162 THR B O 1
ATOM 3874 N N . SER B 1 163 ? 16.328 16.922 14.742 1 97.38 163 SER B N 1
ATOM 3875 C CA . SER B 1 163 ? 17.531 17.484 15.328 1 97.38 163 SER B CA 1
ATOM 3876 C C . SER B 1 163 ? 17.781 16.906 16.719 1 97.38 163 SER B C 1
ATOM 3878 O O . SER B 1 163 ? 16.938 17.031 17.609 1 97.38 163 SER B O 1
ATOM 3880 N N . GLU B 1 164 ? 18.953 16.375 16.922 1 97.62 164 GLU B N 1
ATOM 3881 C CA . GLU B 1 164 ? 19.297 15.836 18.234 1 97.62 164 GLU B CA 1
ATOM 3882 C C . GLU B 1 164 ? 19.234 16.922 19.312 1 97.62 164 GLU B C 1
ATOM 3884 O O . GLU B 1 164 ? 18.844 16.641 20.453 1 97.62 164 GLU B O 1
ATOM 3889 N N . LEU B 1 165 ? 19.656 18.047 18.938 1 98.06 165 LEU B N 1
ATOM 3890 C CA . LEU B 1 165 ? 19.625 19.188 19.859 1 98.06 165 LEU B CA 1
ATOM 3891 C C . LEU B 1 165 ? 18.203 19.438 20.359 1 98.06 165 LEU B C 1
ATOM 3893 O O . LEU B 1 165 ? 17.984 19.516 21.578 1 98.06 165 LEU B O 1
ATOM 3897 N N . TRP B 1 166 ? 17.281 19.578 19.5 1 98.5 166 TRP B N 1
ATOM 3898 C CA . TRP B 1 166 ? 15.906 19.891 19.875 1 98.5 166 TRP B CA 1
ATOM 3899 C C . TRP B 1 166 ? 15.25 18.703 20.562 1 98.5 166 TRP B C 1
ATOM 3901 O O . TRP B 1 166 ? 14.43 18.875 21.469 1 98.5 166 TRP B O 1
ATOM 3911 N N . GLN B 1 167 ? 15.578 17.5 20.078 1 98.44 167 GLN B N 1
ATOM 3912 C CA . GLN B 1 167 ? 15.094 16.312 20.781 1 98.44 167 GLN B CA 1
ATOM 3913 C C . GLN B 1 167 ? 15.484 16.344 22.25 1 98.44 167 GLN B C 1
ATOM 3915 O O . GLN B 1 167 ? 14.656 16.109 23.125 1 98.44 167 GLN B O 1
ATOM 3920 N N . ARG B 1 168 ? 16.75 16.609 22.547 1 98.25 168 ARG B N 1
ATOM 3921 C CA . ARG B 1 168 ? 17.266 16.656 23.922 1 98.25 168 ARG B CA 1
ATOM 3922 C C . ARG B 1 168 ? 16.578 17.766 24.719 1 98.25 168 ARG B C 1
ATOM 3924 O O . ARG B 1 168 ? 16.203 17.562 25.875 1 98.25 168 ARG B O 1
ATOM 3931 N N . LYS B 1 169 ? 16.469 18.953 24.141 1 98.56 169 LYS B N 1
ATOM 3932 C CA . LYS B 1 169 ? 15.859 20.078 24.828 1 98.56 169 LYS B CA 1
ATOM 3933 C C . LYS B 1 169 ? 14.438 19.766 25.266 1 98.56 169 LYS B C 1
ATOM 3935 O O . LYS B 1 169 ? 14.047 20.062 26.391 1 98.56 169 LYS B O 1
ATOM 3940 N N . PHE B 1 170 ? 13.68 19.203 24.391 1 98.75 170 PHE B N 1
ATOM 3941 C CA . PHE B 1 170 ? 12.289 18.906 24.719 1 98.75 170 PHE B CA 1
ATOM 3942 C C . PHE B 1 170 ? 12.195 17.75 25.703 1 98.75 170 PHE B C 1
ATOM 3944 O O . PHE B 1 170 ? 11.312 17.719 26.562 1 98.75 170 PHE B O 1
ATOM 3951 N N . ALA B 1 171 ? 13.07 16.766 25.531 1 98.19 171 ALA B N 1
ATOM 3952 C CA . ALA B 1 171 ? 13.109 15.664 26.484 1 98.19 171 ALA B CA 1
ATOM 3953 C C . ALA B 1 171 ? 13.43 16.156 27.891 1 98.19 171 ALA B C 1
ATOM 3955 O O . ALA B 1 171 ? 12.805 15.734 28.859 1 98.19 171 ALA B O 1
ATOM 3956 N N . GLU B 1 172 ? 14.422 17.016 28 1 98.25 172 GLU B N 1
ATOM 3957 C CA . GLU B 1 172 ? 14.852 17.547 29.297 1 98.25 172 GLU B CA 1
ATOM 3958 C C . GLU B 1 172 ? 13.719 18.297 29.984 1 98.25 172 GLU B C 1
ATOM 3960 O O . GLU B 1 172 ? 13.617 18.297 31.219 1 98.25 172 GLU B O 1
ATOM 3965 N N . ARG B 1 173 ? 12.859 18.891 29.234 1 98 173 ARG B N 1
ATOM 3966 C CA . ARG B 1 173 ? 11.75 19.656 29.797 1 98 173 ARG B CA 1
ATOM 3967 C C . ARG B 1 173 ? 10.484 18.797 29.875 1 98 173 ARG B C 1
ATOM 3969 O O . ARG B 1 173 ? 9.43 19.281 30.281 1 98 173 ARG B O 1
ATOM 3976 N N . ASN B 1 174 ? 10.586 17.562 29.422 1 98.12 174 ASN B N 1
ATOM 3977 C CA . ASN B 1 174 ? 9.484 16.609 29.422 1 98.12 174 ASN B CA 1
ATOM 3978 C C . ASN B 1 174 ? 8.297 17.125 28.609 1 98.12 174 ASN B C 1
ATOM 3980 O O . ASN B 1 174 ? 7.16 17.109 29.094 1 98.12 174 ASN B O 1
ATOM 3984 N N . LEU B 1 175 ? 8.594 17.719 27.469 1 98.81 175 LEU B N 1
ATOM 3985 C CA . LEU B 1 175 ? 7.582 18.234 26.547 1 98.81 175 LEU B CA 1
ATOM 3986 C C . LEU B 1 175 ? 7.566 17.438 25.25 1 98.81 175 LEU B C 1
ATOM 3988 O O . LEU B 1 175 ? 8.625 17.125 24.703 1 98.81 175 LEU B O 1
ATOM 3992 N N . PRO B 1 176 ? 6.391 17.062 24.75 1 98.81 176 PRO B N 1
ATOM 3993 C CA . PRO B 1 176 ? 6.289 16.312 23.5 1 98.81 176 PRO B CA 1
ATOM 3994 C C . PRO B 1 176 ? 6.742 17.109 22.297 1 98.81 176 PRO B C 1
ATOM 3996 O O . PRO B 1 176 ? 6.465 18.312 22.203 1 98.81 176 PRO B O 1
ATOM 3999 N N . LEU B 1 177 ? 7.438 16.484 21.453 1 98.88 177 LEU B N 1
ATOM 4000 C CA . LEU B 1 177 ? 7.898 17.016 20.172 1 98.88 177 LEU B CA 1
ATOM 4001 C C . LEU B 1 177 ? 7.516 16.109 19.031 1 98.88 177 LEU B C 1
ATOM 4003 O O . LEU B 1 177 ? 7.852 14.914 19.031 1 98.88 177 LEU B O 1
ATOM 4007 N N . LEU B 1 178 ? 6.75 16.578 18.031 1 98.75 178 LEU B N 1
ATOM 4008 C CA . LEU B 1 178 ? 6.367 15.836 16.828 1 98.75 178 LEU B CA 1
ATOM 4009 C C . LEU B 1 178 ? 6.883 16.516 15.578 1 98.75 178 LEU B C 1
ATOM 4011 O O . LEU B 1 178 ? 6.906 17.75 15.5 1 98.75 178 LEU B O 1
ATOM 4015 N N . GLY B 1 179 ? 7.168 15.758 14.547 1 97.38 179 GLY B N 1
ATOM 4016 C CA . GLY B 1 179 ? 7.691 16.281 13.297 1 97.38 179 GLY B CA 1
ATOM 4017 C C . GLY B 1 179 ? 8.648 15.336 12.602 1 97.38 179 GLY B C 1
ATOM 4018 O O . GLY B 1 179 ? 8.758 14.172 12.977 1 97.38 179 GLY B O 1
ATOM 4019 N N . ASP B 1 180 ? 9.305 15.836 11.555 1 95.56 180 ASP B N 1
ATOM 4020 C CA . ASP B 1 180 ? 9.125 17.109 10.883 1 95.56 180 ASP B CA 1
ATOM 4021 C C . ASP B 1 180 ? 8.305 16.953 9.602 1 95.56 180 ASP B C 1
ATOM 4023 O O . ASP B 1 180 ? 8.359 15.898 8.961 1 95.56 180 ASP B O 1
ATOM 4027 N N . ASP B 1 181 ? 7.551 18 9.07 1 92.94 181 ASP B N 1
ATOM 4028 C CA . ASP B 1 181 ? 6.863 18.078 7.781 1 92.94 181 ASP B CA 1
ATOM 4029 C C . ASP B 1 181 ? 5.68 17.109 7.734 1 92.94 181 ASP B C 1
ATOM 4031 O O . ASP B 1 181 ? 5.832 15.945 7.359 1 92.94 181 ASP B O 1
ATOM 4035 N N . THR B 1 182 ? 4.566 17.656 7.98 1 94.94 182 THR B N 1
ATOM 4036 C CA . THR B 1 182 ? 3.355 16.844 8.102 1 94.94 182 THR B CA 1
ATOM 4037 C C . THR B 1 182 ? 3.076 16.094 6.809 1 94.94 182 THR B C 1
ATOM 4039 O O . THR B 1 182 ? 3.24 16.641 5.715 1 94.94 182 THR B O 1
ATOM 4042 N N . GLN B 1 183 ? 2.781 14.859 7.02 1 91.06 183 GLN B N 1
ATOM 4043 C CA . GLN B 1 183 ? 2.289 14.047 5.914 1 91.06 183 GLN B CA 1
ATOM 4044 C C . GLN B 1 183 ? 0.792 14.25 5.699 1 91.06 183 GLN B C 1
ATOM 4046 O O . GLN B 1 183 ? 0.045 14.461 6.656 1 91.06 183 GLN B O 1
ATOM 4051 N N . ASN B 1 184 ? 0.355 14.227 4.488 1 92.56 184 ASN B N 1
ATOM 4052 C CA . ASN B 1 184 ? -1.071 14.297 4.191 1 92.56 184 ASN B CA 1
ATOM 4053 C C . ASN B 1 184 ? -1.778 12.984 4.52 1 92.56 184 ASN B C 1
ATOM 4055 O O . ASN B 1 184 ? -1.143 11.93 4.578 1 92.56 184 ASN B O 1
ATOM 4059 N N . GLN B 1 185 ? -3.082 13.164 4.785 1 94.62 185 GLN B N 1
ATOM 4060 C CA . GLN B 1 185 ? -3.916 11.977 4.941 1 94.62 185 GLN B CA 1
ATOM 4061 C C . GLN B 1 185 ? -3.656 10.969 3.82 1 94.62 185 GLN B C 1
ATOM 4063 O O . GLN B 1 185 ? -3.369 9.805 4.082 1 94.62 185 GLN B O 1
ATOM 4068 N N . ILE B 1 186 ? -3.736 11.422 2.609 1 94.25 186 ILE B N 1
ATOM 4069 C CA . ILE B 1 186 ? -3.268 10.734 1.411 1 94.25 186 ILE B CA 1
ATOM 4070 C C . ILE B 1 186 ? -2.525 11.719 0.507 1 94.25 186 ILE B C 1
ATOM 4072 O O . ILE B 1 186 ? -3.146 12.43 -0.282 1 94.25 186 ILE B O 1
ATOM 4076 N N . GLY B 1 187 ? -1.252 11.719 0.602 1 91.75 187 GLY B N 1
ATOM 4077 C CA . GLY B 1 187 ? -0.421 12.57 -0.239 1 91.75 187 GLY B CA 1
ATOM 4078 C C . GLY B 1 187 ? 0.418 11.789 -1.23 1 91.75 187 GLY B C 1
ATOM 4079 O O . GLY B 1 187 ? 0.393 10.555 -1.236 1 91.75 187 GLY B O 1
ATOM 4080 N N . ALA B 1 188 ? 1.056 12.547 -2.066 1 89.56 188 ALA B N 1
ATOM 4081 C CA . ALA B 1 188 ? 1.861 11.945 -3.125 1 89.56 188 ALA B CA 1
ATOM 4082 C C . ALA B 1 188 ? 2.963 11.062 -2.543 1 89.56 188 ALA B C 1
ATOM 4084 O O . ALA B 1 188 ? 3.238 9.984 -3.061 1 89.56 188 ALA B O 1
ATOM 4085 N N . THR B 1 189 ? 3.533 11.5 -1.48 1 84.75 189 THR B N 1
ATOM 4086 C CA . THR B 1 189 ? 4.664 10.781 -0.906 1 84.75 189 THR B CA 1
ATOM 4087 C C . THR B 1 189 ? 4.207 9.469 -0.277 1 84.75 189 THR B C 1
ATOM 4089 O O . THR B 1 189 ? 4.801 8.422 -0.527 1 84.75 189 THR B O 1
ATOM 4092 N N . VAL B 1 190 ? 3.238 9.516 0.601 1 88.56 190 VAL B N 1
ATOM 4093 C CA . VAL B 1 190 ? 2.777 8.297 1.261 1 88.56 190 VAL B CA 1
ATOM 4094 C C . VAL B 1 190 ? 2.225 7.328 0.223 1 88.56 190 VAL B C 1
ATOM 4096 O O . VAL B 1 190 ? 2.363 6.109 0.368 1 88.56 190 VAL B O 1
ATOM 4099 N N . PHE B 1 191 ? 1.584 7.832 -0.777 1 92.69 191 PHE B N 1
ATOM 4100 C CA . PHE B 1 191 ? 1.089 7.023 -1.886 1 92.69 191 PHE B CA 1
ATOM 4101 C C . PHE B 1 191 ? 2.236 6.309 -2.59 1 92.69 191 PHE B C 1
ATOM 4103 O O . PHE B 1 191 ? 2.201 5.09 -2.764 1 92.69 191 PHE B O 1
ATOM 4110 N N . HIS B 1 192 ? 3.189 7.066 -2.973 1 90.56 192 HIS B N 1
ATOM 4111 C CA . HIS B 1 192 ? 4.363 6.535 -3.658 1 90.56 192 HIS B CA 1
ATOM 4112 C C . HIS B 1 192 ? 5.102 5.527 -2.785 1 90.56 192 HIS B C 1
ATOM 4114 O O . HIS B 1 192 ? 5.508 4.465 -3.266 1 90.56 192 HIS B O 1
ATOM 4120 N N . LYS B 1 193 ? 5.289 5.852 -1.524 1 88.06 193 LYS B N 1
ATOM 4121 C CA . LYS B 1 193 ? 5.938 4.949 -0.577 1 88.06 193 LYS B CA 1
ATOM 4122 C C . LYS B 1 193 ? 5.211 3.607 -0.51 1 88.06 193 LYS B C 1
ATOM 4124 O O . LYS B 1 193 ? 5.848 2.555 -0.441 1 88.06 193 LYS B O 1
ATOM 4129 N N . THR B 1 194 ? 3.979 3.693 -0.472 1 92.31 194 THR B N 1
ATOM 4130 C CA . THR B 1 194 ? 3.152 2.496 -0.362 1 92.31 194 THR B CA 1
ATOM 4131 C C . THR B 1 194 ? 3.359 1.583 -1.565 1 92.31 194 THR B C 1
ATOM 4133 O O . THR B 1 194 ? 3.492 0.366 -1.413 1 92.31 194 THR B O 1
ATOM 4136 N N . LEU B 1 195 ? 3.365 2.158 -2.711 1 94.06 195 LEU B N 1
ATOM 4137 C CA . LEU B 1 195 ? 3.557 1.374 -3.926 1 94.06 195 LEU B CA 1
ATOM 4138 C C . LEU B 1 195 ? 4.945 0.747 -3.955 1 94.06 195 LEU B C 1
ATOM 4140 O O . LEU B 1 195 ? 5.094 -0.436 -4.27 1 94.06 195 LEU B O 1
ATOM 4144 N N . VAL B 1 196 ? 5.918 1.538 -3.613 1 92.31 196 VAL B N 1
ATOM 4145 C CA . VAL B 1 196 ? 7.297 1.056 -3.609 1 92.31 196 VAL B CA 1
ATOM 4146 C C . VAL B 1 196 ? 7.449 -0.064 -2.582 1 92.31 196 VAL B C 1
ATOM 4148 O O . VAL B 1 196 ? 8.102 -1.075 -2.848 1 92.31 196 VAL B O 1
ATOM 4151 N N . ARG B 1 197 ? 6.871 0.13 -1.451 1 91.31 197 ARG B N 1
ATOM 4152 C CA . ARG B 1 197 ? 6.91 -0.898 -0.417 1 91.31 197 ARG B CA 1
ATOM 4153 C C . ARG B 1 197 ? 6.281 -2.197 -0.91 1 91.31 197 ARG B C 1
ATOM 4155 O O . ARG B 1 197 ? 6.824 -3.279 -0.687 1 91.31 197 ARG B O 1
ATOM 4162 N N . LEU B 1 198 ? 5.168 -2.107 -1.525 1 94 198 LEU B N 1
ATOM 4163 C CA . LEU B 1 198 ? 4.496 -3.285 -2.062 1 94 198 LEU B CA 1
ATOM 4164 C C . LEU B 1 198 ? 5.402 -4.031 -3.035 1 94 198 LEU B C 1
ATOM 4166 O O . LEU B 1 198 ? 5.547 -5.254 -2.945 1 94 198 LEU B O 1
ATOM 4170 N N . LEU B 1 199 ? 6.004 -3.273 -3.953 1 95.75 199 LEU B N 1
ATOM 4171 C CA . LEU B 1 199 ? 6.883 -3.889 -4.938 1 95.75 199 LEU B CA 1
ATOM 4172 C C . LEU B 1 199 ? 8.07 -4.566 -4.262 1 95.75 199 LEU B C 1
ATOM 4174 O O . LEU B 1 199 ? 8.445 -5.68 -4.633 1 95.75 199 LEU B O 1
ATOM 4178 N N . ALA B 1 200 ? 8.57 -3.916 -3.281 1 93.06 200 ALA B N 1
ATOM 4179 C CA . ALA B 1 200 ? 9.734 -4.441 -2.58 1 93.06 200 ALA B CA 1
ATOM 4180 C C . ALA B 1 200 ? 9.406 -5.75 -1.869 1 93.06 200 ALA B C 1
ATOM 4182 O O . ALA B 1 200 ? 10.125 -6.742 -2.016 1 93.06 200 ALA B O 1
ATOM 4183 N N . ILE B 1 201 ? 8.352 -5.777 -1.161 1 92.81 201 ILE B N 1
ATOM 4184 C CA . ILE B 1 201 ? 8.062 -6.965 -0.365 1 92.81 201 ILE B CA 1
ATOM 4185 C C . ILE B 1 201 ? 7.648 -8.109 -1.283 1 92.81 201 ILE B C 1
ATOM 4187 O O . ILE B 1 201 ? 7.816 -9.281 -0.935 1 92.81 201 ILE B O 1
ATOM 4191 N N . ARG B 1 202 ? 7.172 -7.832 -2.451 1 95.75 202 ARG B N 1
ATOM 4192 C CA . ARG B 1 202 ? 6.758 -8.875 -3.385 1 95.75 202 ARG B CA 1
ATOM 4193 C C . ARG B 1 202 ? 7.93 -9.344 -4.238 1 95.75 202 ARG B C 1
ATOM 4195 O O . ARG B 1 202 ? 7.762 -10.188 -5.121 1 95.75 202 ARG B O 1
ATOM 4202 N N . GLY B 1 203 ? 9.102 -8.742 -4.016 1 95 203 GLY B N 1
ATOM 4203 C CA . GLY B 1 203 ? 10.32 -9.211 -4.656 1 95 203 GLY B CA 1
ATOM 4204 C C . GLY B 1 203 ? 10.508 -8.656 -6.055 1 95 203 GLY B C 1
ATOM 4205 O O . GLY B 1 203 ? 11.242 -9.234 -6.859 1 95 203 GLY B O 1
ATOM 4206 N N . VAL B 1 204 ? 9.805 -7.652 -6.434 1 96.56 204 VAL B N 1
ATOM 4207 C CA . VAL B 1 204 ? 9.922 -7 -7.734 1 96.56 204 VAL B CA 1
ATOM 4208 C C . VAL B 1 204 ? 11.156 -6.098 -7.75 1 96.56 204 VAL B C 1
ATOM 4210 O O . VAL B 1 204 ? 11.477 -5.461 -6.746 1 96.56 204 VAL B O 1
ATOM 4213 N N . ARG B 1 205 ? 11.891 -6.078 -8.82 1 95.56 205 ARG B N 1
ATOM 4214 C CA . ARG B 1 205 ? 13.055 -5.215 -8.961 1 95.56 205 ARG B CA 1
ATOM 4215 C C . ARG B 1 205 ? 12.672 -3.871 -9.57 1 95.56 205 ARG B C 1
ATOM 4217 O O . ARG B 1 205 ? 12.406 -3.781 -10.773 1 95.56 205 ARG B O 1
ATOM 4224 N N . ILE B 1 206 ? 12.711 -2.828 -8.805 1 95.56 206 ILE B N 1
ATOM 4225 C CA . ILE B 1 206 ? 12.352 -1.496 -9.281 1 95.56 206 ILE B CA 1
ATOM 4226 C C . ILE B 1 206 ? 13.484 -0.924 -10.125 1 95.56 206 ILE B C 1
ATOM 4228 O O . ILE B 1 206 ? 14.656 -0.986 -9.727 1 95.56 206 ILE B O 1
ATOM 4232 N N . LYS B 1 207 ? 13.219 -0.382 -11.266 1 94.12 207 LYS B N 1
ATOM 4233 C CA . LYS B 1 207 ? 14.227 0.166 -12.164 1 94.12 207 LYS B CA 1
ATOM 4234 C C . LYS B 1 207 ? 14.234 1.691 -12.125 1 94.12 207 LYS B C 1
ATOM 4236 O O . LYS B 1 207 ? 15.273 2.311 -11.891 1 94.12 207 LYS B O 1
ATOM 4241 N N . HIS B 1 208 ? 13.055 2.23 -12.461 1 93 208 HIS B N 1
ATOM 4242 C CA . HIS B 1 208 ? 12.898 3.68 -12.523 1 93 208 HIS B CA 1
ATOM 4243 C C . HIS B 1 208 ? 11.547 4.113 -11.969 1 93 208 HIS B C 1
ATOM 4245 O O . HIS B 1 208 ? 10.547 3.404 -12.125 1 93 208 HIS B O 1
ATOM 4251 N N . THR B 1 209 ? 11.594 5.242 -11.258 1 93.62 209 THR B N 1
ATOM 4252 C CA . THR B 1 209 ? 10.32 5.82 -10.836 1 93.62 209 THR B CA 1
ATOM 4253 C C . THR B 1 209 ? 10.398 7.344 -10.82 1 93.62 209 THR B C 1
ATOM 4255 O O . THR B 1 209 ? 11.477 7.918 -10.656 1 93.62 209 THR B O 1
ATOM 4258 N N . TYR B 1 210 ? 9.398 8.031 -11.07 1 90.88 210 TYR B N 1
ATOM 4259 C CA . TYR B 1 210 ? 9.32 9.469 -10.844 1 90.88 210 TYR B CA 1
ATOM 4260 C C . TYR B 1 210 ? 7.973 9.844 -10.234 1 90.88 210 TYR B C 1
ATOM 4262 O O . TYR B 1 210 ? 7.02 9.07 -10.289 1 90.88 210 TYR B O 1
ATOM 4270 N N . GLN B 1 211 ? 7.891 10.867 -9.641 1 91.31 211 GLN B N 1
ATOM 4271 C CA . GLN B 1 211 ? 6.711 11.516 -9.07 1 91.31 211 GLN B CA 1
ATOM 4272 C C . GLN B 1 211 ? 6.734 13.023 -9.328 1 91.31 211 GLN B C 1
ATOM 4274 O O . GLN B 1 211 ? 7.652 13.719 -8.891 1 91.31 211 GLN B O 1
ATOM 4279 N N . ILE B 1 212 ? 5.773 13.555 -10.016 1 89.62 212 ILE B N 1
ATOM 4280 C CA . ILE B 1 212 ? 5.68 14.977 -10.352 1 89.62 212 ILE B CA 1
ATOM 4281 C C . ILE B 1 212 ? 4.387 15.555 -9.781 1 89.62 212 ILE B C 1
ATOM 4283 O O . ILE B 1 212 ? 3.309 14.984 -9.969 1 89.62 212 ILE B O 1
ATOM 4287 N N . ASN B 1 213 ? 4.508 16.688 -9.102 1 90.5 213 ASN B N 1
ATOM 4288 C CA . ASN B 1 213 ? 3.365 17.344 -8.477 1 90.5 213 ASN B CA 1
ATOM 4289 C C . ASN B 1 213 ? 3.107 18.719 -9.094 1 90.5 213 ASN B C 1
ATOM 4291 O O . ASN B 1 213 ? 4.043 19.484 -9.344 1 90.5 213 ASN B O 1
ATOM 4295 N N . VAL B 1 214 ? 1.923 19.031 -9.367 1 89.62 214 VAL B N 1
ATOM 4296 C CA . VAL B 1 214 ? 1.489 20.359 -9.758 1 89.62 214 VAL B CA 1
ATOM 4297 C C . VAL B 1 214 ? 0.375 20.844 -8.828 1 89.62 214 VAL B C 1
ATOM 4299 O O . VAL B 1 214 ? -0.373 20.031 -8.281 1 89.62 214 VAL B O 1
ATOM 4302 N N . GLY B 1 215 ? 0.348 22.094 -8.516 1 91.31 215 GLY B N 1
ATOM 4303 C CA . GLY B 1 215 ? -0.667 22.625 -7.621 1 91.31 215 GLY B CA 1
ATOM 4304 C C . GLY B 1 215 ? -0.896 24.109 -7.797 1 91.31 215 GLY B C 1
ATOM 4305 O O . GLY B 1 215 ? -0.207 24.766 -8.586 1 91.31 215 GLY B O 1
ATOM 4306 N N . GLY B 1 216 ? -1.896 24.578 -7.086 1 88.94 216 GLY B N 1
ATOM 4307 C CA . GLY B 1 216 ? -2.258 25.984 -7.242 1 88.94 216 GLY B CA 1
ATOM 4308 C C . GLY B 1 216 ? -2.166 26.766 -5.945 1 88.94 216 GLY B C 1
ATOM 4309 O O . GLY B 1 216 ? -2.627 27.906 -5.871 1 88.94 216 GLY B O 1
ATOM 4310 N N . THR B 1 217 ? -1.577 26.219 -4.953 1 87.62 217 THR B N 1
ATOM 4311 C CA . THR B 1 217 ? -1.488 26.906 -3.67 1 87.62 217 THR B CA 1
ATOM 4312 C C . THR B 1 217 ? -0.259 27.812 -3.623 1 87.62 217 THR B C 1
ATOM 4314 O O . THR B 1 217 ? 0.688 27.625 -4.387 1 87.62 217 THR B O 1
ATOM 4317 N N . PRO B 1 218 ? -0.253 28.766 -2.676 1 84.19 218 PRO B N 1
ATOM 4318 C CA . PRO B 1 218 ? 0.917 29.625 -2.506 1 84.19 218 PRO B CA 1
ATOM 4319 C C . PRO B 1 218 ? 2.184 28.844 -2.164 1 84.19 218 PRO B C 1
ATOM 4321 O O . PRO B 1 218 ? 3.293 29.297 -2.455 1 84.19 218 PRO B O 1
ATOM 4324 N N . ASP B 1 219 ? 1.992 27.766 -1.599 1 83.69 219 ASP B N 1
ATOM 4325 C CA . ASP B 1 219 ? 3.15 26.922 -1.299 1 83.69 219 ASP B CA 1
ATOM 4326 C C . ASP B 1 219 ? 3.916 26.578 -2.572 1 83.69 219 ASP B C 1
ATOM 4328 O O . ASP B 1 219 ? 5.148 26.516 -2.564 1 83.69 219 ASP B O 1
ATOM 4332 N N . PHE B 1 220 ? 3.23 26.312 -3.621 1 82.75 220 PHE B N 1
ATOM 4333 C CA . PHE B 1 220 ? 3.881 25.984 -4.883 1 82.75 220 PHE B CA 1
ATOM 4334 C C . PHE B 1 220 ? 4.633 27.188 -5.441 1 82.75 220 PHE B C 1
ATOM 4336 O O . PHE B 1 220 ? 5.676 27.031 -6.082 1 82.75 220 PHE B O 1
ATOM 4343 N N . VAL B 1 221 ? 4.051 28.344 -5.188 1 78.62 221 VAL B N 1
ATOM 4344 C CA . VAL B 1 221 ? 4.77 29.562 -5.574 1 78.62 221 VAL B CA 1
ATOM 4345 C C . VAL B 1 221 ? 6.086 29.641 -4.801 1 78.62 221 VAL B C 1
ATOM 4347 O O . VAL B 1 221 ? 7.148 29.859 -5.391 1 78.62 221 VAL B O 1
ATOM 4350 N N . ASN B 1 222 ? 5.945 29.453 -3.51 1 80.88 222 ASN B N 1
ATOM 4351 C CA . ASN B 1 222 ? 7.125 29.5 -2.652 1 80.88 222 ASN B CA 1
ATOM 4352 C C . ASN B 1 222 ? 8.164 28.469 -3.07 1 80.88 222 ASN B C 1
ATOM 4354 O O . ASN B 1 222 ? 9.367 28.75 -3.07 1 80.88 222 ASN B O 1
ATOM 4358 N N . LEU B 1 223 ? 7.734 27.328 -3.424 1 77.88 223 LEU B N 1
ATOM 4359 C CA . LEU B 1 223 ? 8.617 26.219 -3.76 1 77.88 223 LEU B CA 1
ATOM 4360 C C . LEU B 1 223 ? 9.344 26.469 -5.074 1 77.88 223 LEU B C 1
ATOM 4362 O O . LEU B 1 223 ? 10.422 25.922 -5.309 1 77.88 223 LEU B O 1
ATOM 4366 N N . MET B 1 224 ? 8.727 27.219 -5.918 1 74.69 224 MET B N 1
ATOM 4367 C CA . MET B 1 224 ? 9.383 27.562 -7.176 1 74.69 224 MET B CA 1
ATOM 4368 C C . MET B 1 224 ? 10.625 28.406 -6.922 1 74.69 224 MET B C 1
ATOM 4370 O O . MET B 1 224 ? 11.578 28.359 -7.703 1 74.69 224 MET B O 1
ATOM 4374 N N . TYR B 1 225 ? 10.586 29.094 -5.828 1 73.31 225 TYR B N 1
ATOM 4375 C CA . TYR B 1 225 ? 11.695 30 -5.531 1 73.31 225 TYR B CA 1
ATOM 4376 C C . TYR B 1 225 ? 12.688 29.344 -4.578 1 73.31 225 TYR B C 1
ATOM 4378 O O . TYR B 1 225 ? 13.867 29.688 -4.57 1 73.31 225 TYR B O 1
ATOM 4386 N N . ARG B 1 226 ? 12.164 28.656 -3.785 1 67.31 226 ARG B N 1
ATOM 4387 C CA . ARG B 1 226 ? 13.008 28 -2.803 1 67.31 226 ARG B CA 1
ATOM 4388 C C . ARG B 1 226 ? 13.109 26.5 -3.096 1 67.31 226 ARG B C 1
ATOM 4390 O O . ARG B 1 226 ? 12.602 25.672 -2.332 1 67.31 226 ARG B O 1
ATOM 4397 N N . ARG B 1 227 ? 13.625 26.188 -4.406 1 57.28 227 ARG B N 1
ATOM 4398 C CA . ARG B 1 227 ? 13.711 24.781 -4.797 1 57.28 227 ARG B CA 1
ATOM 4399 C C . ARG B 1 227 ? 14.586 24 -3.83 1 57.28 227 ARG B C 1
ATOM 4401 O O . ARG B 1 227 ? 15.773 24.297 -3.678 1 57.28 227 ARG B O 1
ATOM 4408 N N . GLY B 1 228 ? 14.242 23.922 -2.646 1 53.88 228 GLY B N 1
ATOM 4409 C CA . GLY B 1 228 ? 15.117 23.406 -1.609 1 53.88 228 GLY B CA 1
ATOM 4410 C C . GLY B 1 228 ? 15.32 21.906 -1.698 1 53.88 228 GLY B C 1
ATOM 4411 O O . GLY B 1 228 ? 15.078 21.297 -2.746 1 53.88 228 GLY B O 1
ATOM 4412 N N . ASP B 1 229 ? 15.945 21.297 -0.609 1 55.53 229 ASP B N 1
ATOM 4413 C CA . ASP B 1 229 ? 16.344 19.969 -0.161 1 55.53 229 ASP B CA 1
ATOM 4414 C C . ASP B 1 229 ? 15.148 19.031 -0.113 1 55.53 229 ASP B C 1
ATOM 4416 O O . ASP B 1 229 ? 15.258 17.906 0.384 1 55.53 229 ASP B O 1
ATOM 4420 N N . LYS B 1 230 ? 14.016 19.578 -0.713 1 59.16 230 LYS B N 1
ATOM 4421 C CA . LYS B 1 230 ? 12.82 18.75 -0.581 1 59.16 230 LYS B CA 1
ATOM 4422 C C . LYS B 1 230 ? 12.898 17.516 -1.479 1 59.16 230 LYS B C 1
ATOM 4424 O O . LYS B 1 230 ? 12.453 16.438 -1.095 1 59.16 230 LYS B O 1
ATOM 4429 N N . GLU B 1 231 ? 13.602 17.812 -2.557 1 67.06 231 GLU B N 1
ATOM 4430 C CA . GLU B 1 231 ? 13.719 16.703 -3.486 1 67.06 231 GLU B CA 1
ATOM 4431 C C . GLU B 1 231 ? 14.516 15.547 -2.873 1 67.06 231 GLU B C 1
ATOM 4433 O O . GLU B 1 231 ? 14.148 14.383 -3.014 1 67.06 231 GLU B O 1
ATOM 4438 N N . LYS B 1 232 ? 15.453 15.898 -2.162 1 65.81 232 LYS B N 1
ATOM 4439 C CA . LYS B 1 232 ? 16.328 14.891 -1.581 1 65.81 232 LYS B CA 1
ATOM 4440 C C . LYS B 1 232 ? 15.617 14.109 -0.479 1 65.81 232 LYS B C 1
ATOM 4442 O O . LYS B 1 232 ? 15.719 12.883 -0.412 1 65.81 232 LYS B O 1
ATOM 4447 N N . THR B 1 233 ? 14.875 14.836 0.324 1 66.5 233 THR B N 1
ATOM 4448 C CA . THR B 1 233 ? 14.227 14.188 1.461 1 66.5 233 THR B CA 1
ATOM 4449 C C . THR B 1 233 ? 13.094 13.281 0.992 1 66.5 233 THR B C 1
ATOM 4451 O O . THR B 1 233 ? 12.945 12.156 1.48 1 66.5 233 THR B O 1
ATOM 4454 N N . LYS B 1 234 ? 12.367 13.766 0 1 73.5 234 LYS B N 1
ATOM 4455 C CA . LYS B 1 234 ? 11.258 12.977 -0.527 1 73.5 234 LYS B CA 1
ATOM 4456 C C . LYS B 1 234 ? 11.766 11.719 -1.236 1 73.5 234 LYS B C 1
ATOM 4458 O O . LYS B 1 234 ? 11.188 10.641 -1.086 1 73.5 234 LYS B O 1
ATOM 4463 N N . THR B 1 235 ? 12.852 11.953 -1.917 1 75.38 235 THR B N 1
ATOM 4464 C CA . THR B 1 235 ? 13.438 10.828 -2.639 1 75.38 235 THR B CA 1
ATOM 4465 C C . THR B 1 235 ? 13.961 9.773 -1.667 1 75.38 235 THR B C 1
ATOM 4467 O O . THR B 1 235 ? 13.758 8.578 -1.873 1 75.38 235 THR B O 1
ATOM 4470 N N . ALA B 1 236 ? 14.523 10.266 -0.622 1 75.12 236 ALA B N 1
ATOM 4471 C CA . ALA B 1 236 ? 15.07 9.352 0.379 1 75.12 236 ALA B CA 1
ATOM 4472 C C . ALA B 1 236 ? 13.953 8.555 1.059 1 75.12 236 ALA B C 1
ATOM 4474 O O . ALA B 1 236 ? 14.102 7.355 1.308 1 75.12 236 ALA B O 1
ATOM 4475 N N . ALA B 1 237 ? 12.922 9.203 1.324 1 75.5 237 ALA B N 1
ATOM 4476 C CA . ALA B 1 237 ? 11.805 8.555 2.004 1 75.5 237 ALA B CA 1
ATOM 4477 C C . ALA B 1 237 ? 11.227 7.426 1.153 1 75.5 237 ALA B C 1
ATOM 4479 O O . ALA B 1 237 ? 10.898 6.352 1.67 1 75.5 237 ALA B O 1
ATOM 4480 N N . VAL B 1 238 ? 11.141 7.641 -0.1 1 78.56 238 VAL B N 1
ATOM 4481 C CA . VAL B 1 238 ? 10.586 6.648 -1.017 1 78.56 238 VAL B CA 1
ATOM 4482 C C . VAL B 1 238 ? 11.57 5.492 -1.174 1 78.56 238 VAL B C 1
ATOM 4484 O O . VAL B 1 238 ? 11.18 4.324 -1.151 1 78.56 238 VAL B O 1
ATOM 4487 N N . LYS B 1 239 ? 12.805 5.758 -1.227 1 79.56 239 LYS B N 1
ATOM 4488 C CA . LYS B 1 239 ? 13.828 4.738 -1.429 1 79.56 239 LYS B CA 1
ATOM 4489 C C . LYS B 1 239 ? 13.953 3.836 -0.204 1 79.56 239 LYS B C 1
ATOM 4491 O O . LYS B 1 239 ? 14.258 2.646 -0.331 1 79.56 239 LYS B O 1
ATOM 4496 N N . MET B 1 240 ? 13.664 4.375 0.894 1 76.38 240 MET B N 1
ATOM 4497 C CA . MET B 1 240 ? 13.758 3.602 2.127 1 76.38 240 MET B CA 1
ATOM 4498 C C . MET B 1 240 ? 12.719 2.48 2.148 1 76.38 240 MET B C 1
ATOM 4500 O O . MET B 1 240 ? 12.914 1.461 2.811 1 76.38 240 MET B O 1
ATOM 4504 N N . MET B 1 241 ? 11.703 2.621 1.387 1 80.75 241 MET B N 1
ATOM 4505 C CA . MET B 1 241 ? 10.633 1.63 1.372 1 80.75 241 MET B CA 1
ATOM 4506 C C . MET B 1 241 ? 11.016 0.431 0.508 1 80.75 241 MET B C 1
ATOM 4508 O O . MET B 1 241 ? 10.367 -0.613 0.568 1 80.75 241 MET B O 1
ATOM 4512 N N . ALA B 1 242 ? 12.062 0.551 -0.267 1 81.31 242 ALA B N 1
ATOM 4513 C CA . ALA B 1 242 ? 12.406 -0.471 -1.252 1 81.31 242 ALA B CA 1
ATOM 4514 C C . ALA B 1 242 ? 13.352 -1.509 -0.657 1 81.31 242 ALA B C 1
ATOM 4516 O O . ALA B 1 242 ? 13.938 -2.314 -1.385 1 81.31 242 ALA B O 1
ATOM 4517 N N . GLY B 1 243 ? 13.57 -1.576 0.671 1 75.19 243 GLY B N 1
ATOM 4518 C CA . GLY B 1 243 ? 14.352 -2.613 1.327 1 75.19 243 GLY B CA 1
ATOM 4519 C C . GLY B 1 243 ? 15.789 -2.678 0.842 1 75.19 243 GLY B C 1
ATOM 4520 O O . GLY B 1 243 ? 16.328 -3.766 0.623 1 75.19 243 GLY B O 1
ATOM 4521 N N . GLY B 1 244 ? 16.328 -1.609 0.446 1 77.69 244 GLY B N 1
ATOM 4522 C CA . GLY B 1 244 ? 17.734 -1.569 0.111 1 77.69 244 GLY B CA 1
ATOM 4523 C C . GLY B 1 244 ? 18 -1.616 -1.383 1 77.69 244 GLY B C 1
ATOM 4524 O O . GLY B 1 244 ? 19.156 -1.585 -1.819 1 77.69 244 GLY B O 1
ATOM 4525 N N . GLN B 1 245 ? 17 -1.69 -2.184 1 84.81 245 GLN B N 1
ATOM 4526 C CA . GLN B 1 245 ? 17.203 -1.684 -3.629 1 84.81 245 GLN B CA 1
ATOM 4527 C C . GLN B 1 245 ? 17.703 -0.323 -4.109 1 84.81 245 GLN B C 1
ATOM 4529 O O . GLN B 1 245 ? 17.312 0.712 -3.562 1 84.81 245 GLN B O 1
ATOM 4534 N N . GLU B 1 246 ? 18.516 -0.389 -5.121 1 82.25 246 GLU B N 1
ATOM 4535 C CA . GLU B 1 246 ? 18.953 0.835 -5.781 1 82.25 246 GLU B CA 1
ATOM 4536 C C . GLU B 1 246 ? 18.25 1.027 -7.121 1 82.25 246 GLU B C 1
ATOM 4538 O O . GLU B 1 246 ? 18.109 0.079 -7.895 1 82.25 246 GLU B O 1
ATOM 4543 N N . PHE B 1 247 ? 17.734 2.18 -7.301 1 84.25 247 PHE B N 1
ATOM 4544 C CA . PHE B 1 247 ? 17.062 2.498 -8.555 1 84.25 247 PHE B CA 1
ATOM 4545 C C . PHE B 1 247 ? 17 4.004 -8.766 1 84.25 247 PHE B C 1
ATOM 4547 O O . PHE B 1 247 ? 17.297 4.781 -7.852 1 84.25 247 PHE B O 1
ATOM 4554 N N . GLY B 1 248 ? 16.828 4.434 -10.023 1 81.19 248 GLY B N 1
ATOM 4555 C CA . GLY B 1 248 ? 16.656 5.844 -10.336 1 81.19 248 GLY B CA 1
ATOM 4556 C C . GLY B 1 248 ? 15.336 6.41 -9.852 1 81.19 248 GLY B C 1
ATOM 4557 O O . GLY B 1 248 ? 14.289 5.785 -10.023 1 81.19 248 GLY B O 1
ATOM 4558 N N . ALA B 1 249 ? 15.312 7.508 -9.148 1 82.06 249 ALA B N 1
ATOM 4559 C CA . ALA B 1 249 ? 14.102 8.156 -8.664 1 82.06 249 ALA B CA 1
ATOM 4560 C C . ALA B 1 249 ? 14.156 9.664 -8.891 1 82.06 249 ALA B C 1
ATOM 4562 O O . ALA B 1 249 ? 15.203 10.289 -8.711 1 82.06 249 ALA B O 1
ATOM 4563 N N . TYR B 1 250 ? 13.133 10.273 -9.469 1 78.25 250 TYR B N 1
ATOM 4564 C CA . TYR B 1 250 ? 12.945 11.711 -9.625 1 78.25 250 TYR B CA 1
ATOM 4565 C C . TYR B 1 250 ? 11.648 12.164 -8.961 1 78.25 250 TYR B C 1
ATOM 4567 O O . TYR B 1 250 ? 10.555 11.805 -9.406 1 78.25 250 TYR B O 1
ATOM 4575 N N . ILE B 1 251 ? 11.727 12.836 -7.879 1 79.5 251 ILE B N 1
ATOM 4576 C CA . ILE B 1 251 ? 10.562 13.32 -7.152 1 79.5 251 ILE B CA 1
ATOM 4577 C C . ILE B 1 251 ? 10.664 14.836 -6.977 1 79.5 251 ILE B C 1
ATOM 4579 O O . ILE B 1 251 ? 11.617 15.344 -6.383 1 79.5 251 ILE B O 1
ATOM 4583 N N . SER B 1 252 ? 9.656 15.656 -7.547 1 75.81 252 SER B N 1
ATOM 4584 C CA . SER B 1 252 ? 9.789 17.109 -7.477 1 75.81 252 SER B CA 1
ATOM 4585 C C . SER B 1 252 ? 8.453 17.797 -7.699 1 75.81 252 SER B C 1
ATOM 4587 O O . SER B 1 252 ? 7.637 17.344 -8.508 1 75.81 252 SER B O 1
ATOM 4589 N N . PRO B 1 253 ? 8.195 18.812 -6.793 1 75.81 253 PRO B N 1
ATOM 4590 C CA . PRO B 1 253 ? 7.168 19.734 -7.27 1 75.81 253 PRO B CA 1
ATOM 4591 C C . PRO B 1 253 ? 7.594 20.484 -8.531 1 75.81 253 PRO B C 1
ATOM 4593 O O . PRO B 1 253 ? 8.711 21.016 -8.594 1 75.81 253 PRO B O 1
ATOM 4596 N N . VAL B 1 254 ? 6.727 20.578 -9.5 1 70.31 254 VAL B N 1
ATOM 4597 C CA . VAL B 1 254 ? 7.285 21.016 -10.773 1 70.31 254 VAL B CA 1
ATOM 4598 C C . VAL B 1 254 ? 6.586 22.297 -11.227 1 70.31 254 VAL B C 1
ATOM 4600 O O . VAL B 1 254 ? 7.148 23.078 -12 1 70.31 254 VAL B O 1
ATOM 4603 N N . ALA B 1 255 ? 5.402 22.516 -10.766 1 76.38 255 ALA B N 1
ATOM 4604 C CA . ALA B 1 255 ? 4.762 23.672 -11.375 1 76.38 255 ALA B CA 1
ATOM 4605 C C . ALA B 1 255 ? 3.652 24.219 -10.484 1 76.38 255 ALA B C 1
ATOM 4607 O O . ALA B 1 255 ? 2.926 23.453 -9.844 1 76.38 255 ALA B O 1
ATOM 4608 N N . TYR B 1 256 ? 3.598 25.578 -10.43 1 84.06 256 TYR B N 1
ATOM 4609 C CA . TYR B 1 256 ? 2.438 26.297 -9.922 1 84.06 256 TYR B CA 1
ATOM 4610 C C . TYR B 1 256 ? 1.435 26.562 -11.039 1 84.06 256 TYR B C 1
ATOM 4612 O O . TYR B 1 256 ? 1.784 27.156 -12.062 1 84.06 256 TYR B O 1
ATOM 4620 N N . ILE B 1 257 ? 0.235 26.109 -10.914 1 86.25 257 ILE B N 1
ATOM 4621 C CA . ILE B 1 257 ? -0.854 26.312 -11.859 1 86.25 257 ILE B CA 1
ATOM 4622 C C . ILE B 1 257 ? -2.035 26.969 -11.156 1 86.25 257 ILE B C 1
ATOM 4624 O O . ILE B 1 257 ? -2.791 26.312 -10.438 1 86.25 257 ILE B O 1
ATOM 4628 N N . GLU B 1 258 ? -2.293 28.141 -11.391 1 84.25 258 GLU B N 1
ATOM 4629 C CA . GLU B 1 258 ? -3.176 29 -10.617 1 84.25 258 GLU B CA 1
ATOM 4630 C C . GLU B 1 258 ? -4.605 28.469 -10.609 1 84.25 258 GLU B C 1
ATOM 4632 O O . GLU B 1 258 ? -5.273 28.5 -9.57 1 84.25 258 GLU B O 1
ATOM 4637 N N . PHE B 1 259 ? -5.09 28.031 -11.664 1 87 259 PHE B N 1
ATOM 4638 C CA . PHE B 1 259 ? -6.5 27.672 -11.75 1 87 259 PHE B CA 1
ATOM 4639 C C . PHE B 1 259 ? -6.797 26.406 -10.953 1 87 259 PHE B C 1
ATOM 4641 O O . PHE B 1 259 ? -7.957 26.078 -10.719 1 87 259 PHE B O 1
ATOM 4648 N N . LEU B 1 260 ? -5.797 25.688 -10.477 1 90.31 260 LEU B N 1
ATOM 4649 C CA . LEU B 1 260 ? -6.008 24.5 -9.648 1 90.31 260 LEU B CA 1
ATOM 4650 C C . LEU B 1 260 ? -6.473 24.891 -8.25 1 90.31 260 LEU B C 1
ATOM 4652 O O . LEU B 1 260 ? -6.996 24.062 -7.508 1 90.31 260 LEU B O 1
ATOM 4656 N N . GLY B 1 261 ? -6.219 26.188 -7.918 1 88.5 261 GLY B N 1
ATOM 4657 C CA . GLY B 1 261 ? -6.613 26.594 -6.578 1 88.5 261 GLY B CA 1
ATOM 4658 C C . GLY B 1 261 ? -5.93 25.797 -5.484 1 88.5 261 GLY B C 1
ATOM 4659 O O . GLY B 1 261 ? -4.703 25.688 -5.461 1 88.5 261 GLY B O 1
ATOM 4660 N N . ASP B 1 262 ? -6.715 25.094 -4.68 1 90 262 ASP B N 1
ATOM 4661 C CA . ASP B 1 262 ? -6.188 24.344 -3.549 1 90 262 ASP B CA 1
ATOM 4662 C C . ASP B 1 262 ? -5.859 22.906 -3.951 1 90 262 ASP B C 1
ATOM 4664 O O . ASP B 1 262 ? -5.473 22.094 -3.109 1 90 262 ASP B O 1
ATOM 4668 N N . ARG B 1 263 ? -5.973 22.656 -5.18 1 91.44 263 ARG B N 1
ATOM 4669 C CA . ARG B 1 263 ? -5.785 21.281 -5.633 1 91.44 263 ARG B CA 1
ATOM 4670 C C . ARG B 1 263 ? -4.32 20.984 -5.938 1 91.44 263 ARG B C 1
ATOM 4672 O O . ARG B 1 263 ? -3.576 21.891 -6.328 1 91.44 263 ARG B O 1
ATOM 4679 N N . LYS B 1 264 ? -3.953 19.844 -5.633 1 93.31 264 LYS B N 1
ATOM 4680 C CA . LYS B 1 264 ? -2.656 19.266 -5.98 1 93.31 264 LYS B CA 1
ATOM 4681 C C . LYS B 1 264 ? -2.822 17.969 -6.754 1 93.31 264 LYS B C 1
ATOM 4683 O O . LYS B 1 264 ? -3.604 17.094 -6.355 1 93.31 264 LYS B O 1
ATOM 4688 N N . ILE B 1 265 ? -2.186 17.875 -7.922 1 94.75 265 ILE B N 1
ATOM 4689 C CA . ILE B 1 265 ? -2.213 16.656 -8.727 1 94.75 265 ILE B CA 1
ATOM 4690 C C . ILE B 1 265 ? -0.815 16.047 -8.781 1 94.75 265 ILE B C 1
ATOM 4692 O O . ILE B 1 265 ? 0.151 16.719 -9.141 1 94.75 265 ILE B O 1
ATOM 4696 N N . ALA B 1 266 ? -0.736 14.82 -8.383 1 95.12 266 ALA B N 1
ATOM 4697 C CA . ALA B 1 266 ? 0.531 14.094 -8.422 1 95.12 266 ALA B CA 1
ATOM 4698 C C . ALA B 1 266 ? 0.5 12.992 -9.484 1 95.12 266 ALA B C 1
ATOM 4700 O O . ALA B 1 266 ? -0.457 12.219 -9.555 1 95.12 266 ALA B O 1
ATOM 4701 N N . HIS B 1 267 ? 1.499 12.969 -10.328 1 94.62 267 HIS B N 1
ATOM 4702 C CA . HIS B 1 267 ? 1.688 11.922 -11.328 1 94.62 267 HIS B CA 1
ATOM 4703 C C . HIS B 1 267 ? 2.852 11.008 -10.953 1 94.62 267 HIS B C 1
ATOM 4705 O O . HIS B 1 267 ? 3.973 11.477 -10.75 1 94.62 267 HIS B O 1
ATOM 4711 N N . THR B 1 268 ? 2.594 9.734 -10.914 1 95.62 268 THR B N 1
ATOM 4712 C CA . THR B 1 268 ? 3.613 8.766 -10.523 1 95.62 268 THR B CA 1
ATOM 4713 C C . THR B 1 268 ? 3.807 7.719 -11.617 1 95.62 268 THR B C 1
ATOM 4715 O O . THR B 1 268 ? 2.832 7.223 -12.18 1 95.62 268 THR B O 1
ATOM 4718 N N . LEU B 1 269 ? 5.023 7.453 -11.945 1 95.88 269 LEU B N 1
ATOM 4719 C CA . LEU B 1 269 ? 5.41 6.352 -12.828 1 95.88 269 LEU B CA 1
ATOM 4720 C C . LEU B 1 269 ? 6.406 5.43 -12.133 1 95.88 269 LEU B C 1
ATOM 4722 O O . LEU B 1 269 ? 7.348 5.898 -11.492 1 95.88 269 LEU B O 1
ATOM 4726 N N . ILE B 1 270 ? 6.191 4.152 -12.172 1 96.5 270 ILE B N 1
ATOM 4727 C CA . ILE B 1 270 ? 7.148 3.158 -11.711 1 96.5 270 ILE B CA 1
ATOM 4728 C C . ILE B 1 270 ? 7.375 2.109 -12.797 1 96.5 270 ILE B C 1
ATOM 4730 O O . ILE B 1 270 ? 6.422 1.516 -13.305 1 96.5 270 ILE B O 1
ATOM 4734 N N . GLU B 1 271 ? 8.547 1.907 -13.188 1 96.5 271 GLU B N 1
ATOM 4735 C CA . GLU B 1 271 ? 8.984 0.813 -14.047 1 96.5 271 GLU B CA 1
ATOM 4736 C C . GLU B 1 271 ? 9.812 -0.205 -13.273 1 96.5 271 GLU B C 1
ATOM 4738 O O . GLU B 1 271 ? 10.719 0.167 -12.523 1 96.5 271 GLU B O 1
ATOM 4743 N N . ALA B 1 272 ? 9.453 -1.425 -13.43 1 96.81 272 ALA B N 1
ATOM 4744 C CA . ALA B 1 272 ? 10.094 -2.477 -12.641 1 96.81 272 ALA B CA 1
ATOM 4745 C C . ALA B 1 272 ? 10.164 -3.783 -13.43 1 96.81 272 ALA B C 1
ATOM 4747 O O . ALA B 1 272 ? 9.734 -3.844 -14.586 1 96.81 272 ALA B O 1
ATOM 4748 N N . GLU B 1 273 ? 10.828 -4.75 -12.852 1 97 273 GLU B N 1
ATOM 4749 C CA . GLU B 1 273 ? 10.953 -6.074 -13.453 1 97 273 GLU B CA 1
ATOM 4750 C C . GLU B 1 273 ? 10.453 -7.164 -12.5 1 97 273 GLU B C 1
ATOM 4752 O O . GLU B 1 273 ? 10.695 -7.102 -11.297 1 97 273 GLU B O 1
ATOM 4757 N N . ILE B 1 274 ? 9.719 -8.07 -13.062 1 97.06 274 ILE B N 1
ATOM 4758 C CA . ILE B 1 274 ? 9.203 -9.203 -12.297 1 97.06 274 ILE B CA 1
ATOM 4759 C C . ILE B 1 274 ? 9.977 -10.469 -12.656 1 97.06 274 ILE B C 1
ATOM 4761 O O . ILE B 1 274 ? 11.031 -10.398 -13.289 1 97.06 274 ILE B O 1
ATOM 4765 N N . PHE B 1 275 ? 9.523 -11.625 -12.125 1 97.56 275 PHE B N 1
ATOM 4766 C CA . PHE B 1 275 ? 10.094 -12.938 -12.391 1 97.56 275 PHE B CA 1
ATOM 4767 C C . PHE B 1 275 ? 10.391 -13.109 -13.875 1 97.56 275 PHE B C 1
ATOM 4769 O O . PHE B 1 275 ? 9.578 -12.719 -14.727 1 97.56 275 PHE B O 1
ATOM 4776 N N . GLY B 1 276 ? 11.617 -13.625 -14.242 1 96.44 276 GLY B N 1
ATOM 4777 C CA . GLY B 1 276 ? 12 -13.828 -15.633 1 96.44 276 GLY B CA 1
ATOM 4778 C C . GLY B 1 276 ? 12.562 -12.578 -16.281 1 96.44 276 GLY B C 1
ATOM 4779 O O . GLY B 1 276 ? 13.023 -12.617 -17.422 1 96.44 276 GLY B O 1
ATOM 4780 N N . GLY B 1 277 ? 12.5 -11.406 -15.562 1 96.06 277 GLY B N 1
ATOM 4781 C CA . GLY B 1 277 ? 13.062 -10.164 -16.062 1 96.06 277 GLY B CA 1
ATOM 4782 C C . GLY B 1 277 ? 12.102 -9.375 -16.922 1 96.06 277 GLY B C 1
ATOM 4783 O O . GLY B 1 277 ? 12.508 -8.477 -17.672 1 96.06 277 GLY B O 1
ATOM 4784 N N . LEU B 1 278 ? 10.867 -9.742 -16.891 1 96.31 278 LEU B N 1
ATOM 4785 C CA . LEU B 1 278 ? 9.883 -9.031 -17.688 1 96.31 278 LEU B CA 1
ATOM 4786 C C . LEU B 1 278 ? 9.492 -7.707 -17.047 1 96.31 278 LEU B C 1
ATOM 4788 O O . LEU B 1 278 ? 9.391 -7.621 -15.82 1 96.31 278 LEU B O 1
ATOM 4792 N N . SER B 1 279 ? 9.203 -6.73 -17.875 1 94.31 279 SER B N 1
ATOM 4793 C CA . SER B 1 279 ? 8.93 -5.387 -17.375 1 94.31 279 SER B CA 1
ATOM 4794 C C . SER B 1 279 ? 7.469 -5.234 -16.953 1 94.31 279 SER B C 1
ATOM 4796 O O . SER B 1 279 ? 6.582 -5.848 -17.562 1 94.31 279 SER B O 1
ATOM 4798 N N . ILE B 1 280 ? 7.273 -4.496 -15.945 1 95.62 280 ILE B N 1
ATOM 4799 C CA . ILE B 1 280 ? 5.938 -4.031 -15.594 1 95.62 280 ILE B CA 1
ATOM 4800 C C . ILE B 1 280 ? 5.941 -2.512 -15.438 1 95.62 280 ILE B C 1
ATOM 4802 O O . ILE B 1 280 ? 6.996 -1.907 -15.219 1 95.62 280 ILE B O 1
ATOM 4806 N N . ARG B 1 281 ? 4.77 -1.962 -15.578 1 96.56 281 ARG B N 1
ATOM 4807 C CA . ARG B 1 281 ? 4.637 -0.509 -15.531 1 96.56 281 ARG B CA 1
ATOM 4808 C C . ARG B 1 281 ? 3.406 -0.1 -14.727 1 96.56 281 ARG B C 1
ATOM 4810 O O . ARG B 1 281 ? 2.322 -0.656 -14.914 1 96.56 281 ARG B O 1
ATOM 4817 N N . ILE B 1 282 ? 3.572 0.829 -13.758 1 97.69 282 ILE B N 1
ATOM 4818 C CA . ILE B 1 282 ? 2.49 1.426 -12.984 1 97.69 282 ILE B CA 1
ATOM 4819 C C . ILE B 1 282 ? 2.434 2.93 -13.25 1 97.69 282 ILE B C 1
ATOM 4821 O O . ILE B 1 282 ? 3.436 3.631 -13.094 1 97.69 282 ILE B O 1
ATOM 4825 N N . GLU B 1 283 ? 1.359 3.404 -13.688 1 97.31 283 GLU B N 1
ATOM 4826 C CA . GLU B 1 283 ? 1.07 4.828 -13.797 1 97.31 283 GLU B CA 1
ATOM 4827 C C . GLU B 1 283 ? -0.121 5.223 -12.93 1 97.31 283 GLU B C 1
ATOM 4829 O O . GLU B 1 283 ? -1.154 4.551 -12.945 1 97.31 283 GLU B O 1
ATOM 4834 N N . ALA B 1 284 ? 0.073 6.281 -12.164 1 97.5 284 ALA B N 1
ATOM 4835 C CA . ALA B 1 284 ? -1.018 6.672 -11.273 1 97.5 284 ALA B CA 1
ATOM 4836 C C . ALA B 1 284 ? -1.104 8.188 -11.148 1 97.5 284 ALA B C 1
ATOM 4838 O O . ALA B 1 284 ? -0.088 8.883 -11.219 1 97.5 284 ALA B O 1
ATOM 4839 N N . THR B 1 285 ? -2.283 8.664 -10.992 1 97.06 285 THR B N 1
ATOM 4840 C CA . THR B 1 285 ? -2.572 10.07 -10.711 1 97.06 285 THR B CA 1
ATOM 4841 C C . THR B 1 285 ? -3.377 10.211 -9.422 1 97.06 285 THR B C 1
ATOM 4843 O O . THR B 1 285 ? -4.328 9.453 -9.195 1 97.06 285 THR B O 1
ATOM 4846 N N . LEU B 1 286 ? -2.938 11.055 -8.578 1 97 286 LEU B N 1
ATOM 4847 C CA . LEU B 1 286 ? -3.609 11.406 -7.332 1 97 286 LEU B CA 1
ATOM 4848 C C . LEU B 1 286 ? -4.043 12.867 -7.34 1 97 286 LEU B C 1
ATOM 4850 O O . LEU B 1 286 ? -3.215 13.766 -7.512 1 97 286 LEU B O 1
ATOM 4854 N N . ASP B 1 287 ? -5.336 13.125 -7.254 1 96.38 287 ASP B N 1
ATOM 4855 C CA . ASP B 1 287 ? -5.93 14.461 -7.199 1 96.38 287 ASP B CA 1
ATOM 4856 C C . ASP B 1 287 ? -6.516 14.742 -5.816 1 96.38 287 ASP B C 1
ATOM 4858 O O . ASP B 1 287 ? -7.484 14.109 -5.406 1 96.38 287 ASP B O 1
ATOM 4862 N N . VAL B 1 288 ? -5.93 15.727 -5.105 1 95.19 288 VAL B N 1
ATOM 4863 C CA . VAL B 1 288 ? -6.312 15.945 -3.713 1 95.19 288 VAL B CA 1
ATOM 4864 C C . VAL B 1 288 ? -6.402 17.453 -3.434 1 95.19 288 VAL B C 1
ATOM 4866 O O . VAL B 1 288 ? -6.02 18.266 -4.273 1 95.19 288 VAL B O 1
ATOM 4869 N N . HIS B 1 289 ? -6.98 17.766 -2.303 1 94.75 289 HIS B N 1
ATOM 4870 C CA . HIS B 1 289 ? -6.934 19.109 -1.728 1 94.75 289 HIS B CA 1
ATOM 4871 C C . HIS B 1 289 ? -5.867 19.203 -0.639 1 94.75 289 HIS B C 1
ATOM 4873 O O . HIS B 1 289 ? -6.086 18.75 0.487 1 94.75 289 HIS B O 1
ATOM 4879 N N . ASP B 1 290 ? -4.852 19.844 -0.95 1 90.19 290 ASP B N 1
ATOM 4880 C CA . ASP B 1 290 ? -3.6 19.75 -0.201 1 90.19 290 ASP B CA 1
ATOM 4881 C C . ASP B 1 290 ? -3.787 20.219 1.238 1 90.19 290 ASP B C 1
ATOM 4883 O O . ASP B 1 290 ? -3.416 19.516 2.182 1 90.19 290 ASP B O 1
ATOM 4887 N N . ALA B 1 291 ? -4.328 21.391 1.41 1 93.81 291 ALA B N 1
ATOM 4888 C CA . ALA B 1 291 ? -4.457 21.984 2.742 1 93.81 291 ALA B CA 1
ATOM 4889 C C . ALA B 1 291 ? -5.34 21.109 3.639 1 93.81 291 ALA B C 1
ATOM 4891 O O . ALA B 1 291 ? -4.996 20.859 4.793 1 93.81 291 ALA B O 1
ATOM 4892 N N . TRP B 1 292 ? -6.441 20.656 3.137 1 95.81 292 TRP B N 1
ATOM 4893 C CA . TRP B 1 292 ? -7.379 19.844 3.902 1 95.81 292 TRP B CA 1
ATOM 4894 C C . TRP B 1 292 ? -6.789 18.469 4.188 1 95.81 292 TRP B C 1
ATOM 4896 O O . TRP B 1 292 ? -7.074 17.875 5.227 1 95.81 292 TRP B O 1
ATOM 4906 N N . ASN B 1 293 ? -6.016 18.047 3.275 1 93.5 293 ASN B N 1
ATOM 4907 C CA . ASN B 1 293 ? -5.355 16.75 3.416 1 93.5 293 ASN B CA 1
ATOM 4908 C C . ASN B 1 293 ? -4.406 16.734 4.613 1 93.5 293 ASN B C 1
ATOM 4910 O O . ASN B 1 293 ? -4.215 15.688 5.242 1 93.5 293 ASN B O 1
ATOM 4914 N N . SER B 1 294 ? -3.854 17.797 4.918 1 94.19 294 SER B N 1
ATOM 4915 C CA . SER B 1 294 ? -2.93 17.906 6.043 1 94.19 294 SER B CA 1
ATOM 4916 C C . SER B 1 294 ? -3.68 18.062 7.363 1 94.19 294 SER B C 1
ATOM 4918 O O . SER B 1 294 ? -3.168 17.688 8.422 1 94.19 294 SER B O 1
ATOM 4920 N N . ALA B 1 295 ? -4.859 18.609 7.316 1 97.44 295 ALA B N 1
ATOM 4921 C CA . ALA B 1 295 ? -5.617 18.969 8.516 1 97.44 295 ALA B CA 1
ATOM 4922 C C . ALA B 1 295 ? -5.953 17.734 9.336 1 97.44 295 ALA B C 1
ATOM 4924 O O . ALA B 1 295 ? -5.934 17.781 10.57 1 97.44 295 ALA B O 1
ATOM 4925 N N . ALA B 1 296 ? -6.262 16.656 8.695 1 96.19 296 ALA B N 1
ATOM 4926 C CA . ALA B 1 296 ? -6.594 15.422 9.406 1 96.19 296 ALA B CA 1
ATOM 4927 C C . ALA B 1 296 ? -5.422 14.945 10.25 1 96.19 296 ALA B C 1
ATOM 4929 O O . ALA B 1 296 ? -5.602 14.547 11.406 1 96.19 296 ALA B O 1
ATOM 4930 N N . VAL B 1 297 ? -4.285 14.969 9.68 1 96.94 297 VAL B N 1
ATOM 4931 C CA . VAL B 1 297 ? -3.09 14.453 10.336 1 96.94 297 VAL B CA 1
ATOM 4932 C C . VAL B 1 297 ? -2.707 15.359 11.5 1 96.94 297 VAL B C 1
ATOM 4934 O O . VAL B 1 297 ? -2.307 14.883 12.562 1 96.94 297 VAL B O 1
ATOM 4937 N N . VAL B 1 298 ? -2.812 16.625 11.273 1 98.38 298 VAL B N 1
ATOM 4938 C CA . VAL B 1 298 ? -2.486 17.547 12.352 1 98.38 298 VAL B CA 1
ATOM 4939 C C . VAL B 1 298 ? -3.506 17.406 13.484 1 98.38 298 VAL B C 1
ATOM 4941 O O . VAL B 1 298 ? -3.16 17.531 14.656 1 98.38 298 VAL B O 1
ATOM 4944 N N . THR B 1 299 ? -4.758 17.188 13.148 1 98.44 299 THR B N 1
ATOM 4945 C CA . THR B 1 299 ? -5.789 16.906 14.141 1 98.44 299 THR B CA 1
ATOM 4946 C C . THR B 1 299 ? -5.402 15.719 15.008 1 98.44 299 THR B C 1
ATOM 4948 O O . THR B 1 299 ? -5.535 15.758 16.234 1 98.44 299 THR B O 1
ATOM 4951 N N . ASP B 1 300 ? -4.93 14.672 14.398 1 98.12 300 ASP B N 1
ATOM 4952 C CA . ASP B 1 300 ? -4.434 13.523 15.141 1 98.12 300 ASP B CA 1
ATOM 4953 C C . ASP B 1 300 ? -3.213 13.898 15.984 1 98.12 300 ASP B C 1
ATOM 4955 O O . ASP B 1 300 ? -3.115 13.516 17.156 1 98.12 300 ASP B O 1
ATOM 4959 N N . SER B 1 301 ? -2.318 14.672 15.398 1 98.56 301 SER B N 1
ATOM 4960 C CA . SER B 1 301 ? -1.031 14.977 16.016 1 98.56 301 SER B CA 1
ATOM 4961 C C . SER B 1 301 ? -1.207 15.805 17.281 1 98.56 301 SER B C 1
ATOM 4963 O O . SER B 1 301 ? -0.541 15.562 18.297 1 98.56 301 SER B O 1
ATOM 4965 N N . VAL B 1 302 ? -2.068 16.781 17.266 1 98.69 302 VAL B N 1
ATOM 4966 C CA . VAL B 1 302 ? -2.248 17.641 18.438 1 98.69 302 VAL B CA 1
ATOM 4967 C C . VAL B 1 302 ? -2.896 16.844 19.562 1 98.69 302 VAL B C 1
ATOM 4969 O O . VAL B 1 302 ? -2.572 17.047 20.734 1 98.69 302 VAL B O 1
ATOM 4972 N N . ARG B 1 303 ? -3.76 15.906 19.266 1 98.75 303 ARG B N 1
ATOM 4973 C CA . ARG B 1 303 ? -4.379 15.07 20.281 1 98.75 303 ARG B CA 1
ATOM 4974 C C . ARG B 1 303 ? -3.381 14.055 20.844 1 98.75 303 ARG B C 1
ATOM 4976 O O . ARG B 1 303 ? -3.4 13.75 22.031 1 98.75 303 ARG B O 1
ATOM 4983 N N . LEU B 1 304 ? -2.547 13.539 19.953 1 98.69 304 LEU B N 1
ATOM 4984 C CA . LEU B 1 304 ? -1.495 12.641 20.422 1 98.69 304 LEU B CA 1
ATOM 4985 C C . LEU B 1 304 ? -0.521 13.375 21.328 1 98.69 304 LEU B C 1
ATOM 4987 O O . LEU B 1 304 ? -0.064 12.82 22.328 1 98.69 304 LEU B O 1
ATOM 4991 N N . ALA B 1 305 ? -0.191 14.617 20.969 1 98.75 305 ALA B N 1
ATOM 4992 C CA . ALA B 1 305 ? 0.657 15.445 21.828 1 98.75 305 ALA B CA 1
ATOM 4993 C C . ALA B 1 305 ? 0.006 15.672 23.188 1 98.75 305 ALA B C 1
ATOM 4995 O O . ALA B 1 305 ? 0.673 15.602 24.219 1 98.75 305 ALA B O 1
ATOM 4996 N N . LYS B 1 306 ? -1.26 15.914 23.219 1 98.69 306 LYS B N 1
ATOM 4997 C CA . LYS B 1 306 ? -1.988 16.125 24.469 1 98.69 306 LYS B CA 1
ATOM 4998 C C . LYS B 1 306 ? -1.991 14.859 25.312 1 98.69 306 LYS B C 1
ATOM 5000 O O . LYS B 1 306 ? -1.804 14.922 26.531 1 98.69 306 LYS B O 1
ATOM 5005 N N . LEU B 1 307 ? -2.244 13.734 24.656 1 98.44 307 LEU B N 1
ATOM 5006 C CA . LEU B 1 307 ? -2.201 12.461 25.359 1 98.44 307 LEU B CA 1
ATOM 5007 C C . LEU B 1 307 ? -0.842 12.25 26.031 1 98.44 307 LEU B C 1
ATOM 5009 O O . LEU B 1 307 ? -0.766 11.797 27.172 1 98.44 307 LEU B O 1
ATOM 5013 N N . ALA B 1 308 ? 0.18 12.547 25.297 1 98.5 308 ALA B N 1
ATOM 5014 C CA . ALA B 1 308 ? 1.531 12.438 25.844 1 98.5 308 ALA B CA 1
ATOM 5015 C C . ALA B 1 308 ? 1.722 13.367 27.031 1 98.5 308 ALA B C 1
ATOM 5017 O O . ALA B 1 308 ? 2.326 12.984 28.031 1 98.5 308 ALA B O 1
ATOM 5018 N N . LEU B 1 309 ? 1.251 14.602 26.922 1 98.12 309 LEU B N 1
ATOM 5019 C CA . LEU B 1 309 ? 1.309 15.547 28.031 1 98.12 309 LEU B CA 1
ATOM 5020 C C . LEU B 1 309 ? 0.616 14.977 29.266 1 98.12 309 LEU B C 1
ATOM 5022 O O . LEU B 1 309 ? 1.164 15.023 30.359 1 98.12 309 LEU B O 1
ATOM 5026 N N . ASP B 1 310 ? -0.544 14.406 29.047 1 97.5 310 ASP B N 1
ATOM 5027 C CA . ASP B 1 310 ? -1.311 13.82 30.141 1 97.5 310 ASP B CA 1
ATOM 5028 C C . ASP B 1 310 ? -0.54 12.688 30.812 1 97.5 310 ASP B C 1
ATOM 5030 O O . ASP B 1 310 ? -0.664 12.469 32.031 1 97.5 310 ASP B O 1
ATOM 5034 N N . ARG B 1 311 ? 0.244 11.992 30.016 1 97.31 311 ARG B N 1
ATOM 5035 C CA . ARG B 1 311 ? 0.942 10.812 30.5 1 97.31 311 ARG B CA 1
ATOM 5036 C C . ARG B 1 311 ? 2.348 11.164 30.984 1 97.31 311 ARG B C 1
ATOM 5038 O O . ARG B 1 311 ? 3.08 10.297 31.469 1 97.31 311 ARG B O 1
ATOM 5045 N N . GLY B 1 312 ? 2.744 12.406 30.812 1 96.81 312 GLY B N 1
ATOM 5046 C CA . GLY B 1 312 ? 4.078 12.828 31.219 1 96.81 312 GLY B CA 1
ATOM 5047 C C . GLY B 1 312 ? 5.168 12.289 30.312 1 96.81 312 GLY B C 1
ATOM 5048 O O . GLY B 1 312 ? 6.254 11.938 30.781 1 96.81 312 GLY B O 1
ATOM 5049 N N . VAL B 1 313 ? 4.871 12.07 29.078 1 96.94 313 VAL B N 1
ATOM 5050 C CA . VAL B 1 313 ? 5.844 11.602 28.094 1 96.94 313 VAL B CA 1
ATOM 5051 C C . VAL B 1 313 ? 6.375 12.789 27.281 1 96.94 313 VAL B C 1
ATOM 5053 O O . VAL B 1 313 ? 5.609 13.492 26.625 1 96.94 313 VAL B O 1
ATOM 5056 N N . GLY B 1 314 ? 7.715 13.062 27.422 1 97.5 314 GLY B N 1
ATOM 5057 C CA . GLY B 1 314 ? 8.344 14.172 26.719 1 97.5 314 GLY B CA 1
ATOM 5058 C C . GLY B 1 314 ? 9.352 13.719 25.672 1 97.5 314 GLY B C 1
ATOM 5059 O O . GLY B 1 314 ? 9.57 12.523 25.5 1 97.5 314 GLY B O 1
ATOM 5060 N N . GLY B 1 315 ? 9.883 14.703 24.938 1 98.06 315 GLY B N 1
ATOM 5061 C CA . GLY B 1 315 ? 10.797 14.375 23.844 1 98.06 315 GLY B CA 1
ATOM 5062 C C . GLY B 1 315 ? 10.094 14.008 22.562 1 98.06 315 GLY B C 1
ATOM 5063 O O . GLY B 1 315 ? 8.898 14.25 22.406 1 98.06 315 GLY B O 1
ATOM 5064 N N . PRO B 1 316 ? 10.852 13.461 21.625 1 98.38 316 PRO B N 1
ATOM 5065 C CA . PRO B 1 316 ? 10.234 13.062 20.344 1 98.38 316 PRO B CA 1
ATOM 5066 C C . PRO B 1 316 ? 9.242 11.914 20.5 1 98.38 316 PRO B C 1
ATOM 5068 O O . PRO B 1 316 ? 9.57 10.883 21.078 1 98.38 316 PRO B O 1
ATOM 5071 N N . LEU B 1 317 ? 8.047 12.117 20.062 1 98.44 317 LEU B N 1
ATOM 5072 C CA . LEU B 1 317 ? 7.066 11.039 20.016 1 98.44 317 LEU B CA 1
ATOM 5073 C C . LEU B 1 317 ? 7.25 10.195 18.75 1 98.44 317 LEU B C 1
ATOM 5075 O O . LEU B 1 317 ? 6.66 10.492 17.719 1 98.44 317 LEU B O 1
ATOM 5079 N N . ILE B 1 318 ? 7.875 9.164 18.875 1 97.88 318 ILE B N 1
ATOM 5080 C CA . ILE B 1 318 ? 8.398 8.375 17.766 1 97.88 318 ILE B CA 1
ATOM 5081 C C . ILE B 1 318 ? 7.238 7.816 16.938 1 97.88 318 ILE B C 1
ATOM 5083 O O . ILE B 1 318 ? 7.211 7.965 15.711 1 97.88 318 ILE B O 1
ATOM 5087 N N . SER B 1 319 ? 6.242 7.156 17.547 1 97.56 319 SER B N 1
ATOM 5088 C CA . SER B 1 319 ? 5.121 6.531 16.859 1 97.56 319 SER B CA 1
ATOM 5089 C C . SER B 1 319 ? 4.273 7.566 16.125 1 97.56 319 SER B C 1
ATOM 5091 O O . SER B 1 319 ? 3.943 7.391 14.961 1 97.56 319 SER B O 1
ATOM 5093 N N . ALA B 1 320 ? 3.992 8.648 16.875 1 97.69 320 ALA B N 1
ATOM 5094 C CA . ALA B 1 320 ? 3.158 9.711 16.297 1 97.69 320 ALA B CA 1
ATOM 5095 C C . ALA B 1 320 ? 3.852 10.375 15.125 1 97.69 320 ALA B C 1
ATOM 5097 O O . ALA B 1 320 ? 3.217 10.68 14.109 1 97.69 320 ALA B O 1
ATOM 5098 N N . SER B 1 321 ? 5.145 10.602 15.242 1 97.81 321 SER B N 1
ATOM 5099 C CA . SER B 1 321 ? 5.902 11.266 14.18 1 97.81 321 SER B CA 1
ATOM 5100 C C . SER B 1 321 ? 6.039 10.359 12.961 1 97.81 321 SER B C 1
ATOM 5102 O O . SER B 1 321 ? 5.953 10.836 11.82 1 97.81 321 SER B O 1
ATOM 5104 N N . ALA B 1 322 ? 6.234 9.109 13.141 1 94.06 322 ALA B N 1
ATOM 5105 C CA . ALA B 1 322 ? 6.328 8.164 12.031 1 94.06 322 ALA B CA 1
ATOM 5106 C C . ALA B 1 322 ? 5.02 8.102 11.25 1 94.06 322 ALA B C 1
ATOM 5108 O O . ALA B 1 322 ? 5.023 7.922 10.031 1 94.06 322 ALA B O 1
ATOM 5109 N N . TRP B 1 323 ? 3.947 8.289 11.961 1 94.81 323 TRP B N 1
ATOM 5110 C CA . TRP B 1 323 ? 2.607 8.219 11.383 1 94.81 323 TRP B CA 1
ATOM 5111 C C . TRP B 1 323 ? 2.27 9.492 10.617 1 94.81 323 TRP B C 1
ATOM 5113 O O . TRP B 1 323 ? 1.762 9.438 9.5 1 94.81 323 TRP B O 1
ATOM 5123 N N . GLY B 1 324 ? 2.648 10.562 11.203 1 95.75 324 GLY B N 1
ATOM 5124 C CA . GLY B 1 324 ? 2.031 11.797 10.742 1 95.75 324 GLY B CA 1
ATOM 5125 C C . GLY B 1 324 ? 2.977 12.672 9.945 1 95.75 324 GLY B C 1
ATOM 5126 O O . GLY B 1 324 ? 2.553 13.664 9.352 1 95.75 324 GLY B O 1
ATOM 5127 N N . PHE B 1 325 ? 4.23 12.305 9.789 1 94.19 325 PHE B N 1
ATOM 5128 C CA . PHE B 1 325 ? 5.172 13.266 9.227 1 94.19 325 PHE B CA 1
ATOM 5129 C C . PHE B 1 325 ? 6.051 12.609 8.172 1 94.19 325 PHE B C 1
ATOM 5131 O O . PHE B 1 325 ? 6.289 11.398 8.219 1 94.19 325 PHE B O 1
ATOM 5138 N N . LYS B 1 326 ? 6.535 13.305 7.227 1 87.5 326 LYS B N 1
ATOM 5139 C CA . LYS B 1 326 ? 7.32 12.836 6.086 1 87.5 326 LYS B CA 1
ATOM 5140 C C . LYS B 1 326 ? 8.75 12.508 6.496 1 87.5 326 LYS B C 1
ATOM 5142 O O . LYS B 1 326 ? 9.398 11.656 5.891 1 87.5 326 LYS B O 1
ATOM 5147 N N . ASN B 1 327 ? 9.203 13.383 7.395 1 88.94 327 ASN B N 1
ATOM 5148 C CA . ASN B 1 327 ? 10.562 13.203 7.891 1 88.94 327 ASN B CA 1
ATOM 5149 C C . ASN B 1 327 ? 10.586 13.07 9.414 1 88.94 327 ASN B C 1
ATOM 5151 O O . ASN B 1 327 ? 11.055 13.969 10.109 1 88.94 327 ASN B O 1
ATOM 5155 N N . PRO B 1 328 ? 10.227 11.883 9.875 1 93.75 328 PRO B N 1
ATOM 5156 C CA . PRO B 1 328 ? 10.234 11.641 11.32 1 93.75 328 PRO B CA 1
ATOM 5157 C C . PRO B 1 328 ? 11.609 11.227 11.844 1 93.75 328 PRO B C 1
ATOM 5159 O O . PRO B 1 328 ? 12.5 10.898 11.055 1 93.75 328 PRO B O 1
ATOM 5162 N N . PRO B 1 329 ? 11.805 11.305 13.125 1 95.06 329 PRO B N 1
ATOM 5163 C CA . PRO B 1 329 ? 13.055 10.82 13.711 1 95.06 329 PRO B CA 1
ATOM 5164 C C . PRO B 1 329 ? 13.344 9.359 13.367 1 95.06 329 PRO B C 1
ATOM 5166 O O . PRO B 1 329 ? 14.5 8.984 13.172 1 95.06 329 PRO B O 1
ATOM 5169 N N . VAL B 1 330 ? 12.297 8.562 13.328 1 92.88 330 VAL B N 1
ATOM 5170 C CA . VAL B 1 330 ? 12.391 7.16 12.938 1 92.88 330 VAL B CA 1
ATOM 5171 C C . VAL B 1 330 ? 11.359 6.852 11.852 1 92.88 330 VAL B C 1
ATOM 5173 O O . VAL B 1 330 ? 10.164 7.047 12.047 1 92.88 330 VAL B O 1
ATOM 5176 N N . HIS B 1 331 ? 11.805 6.367 10.734 1 87.25 331 HIS B N 1
ATOM 5177 C CA . HIS B 1 331 ? 10.93 6.043 9.617 1 87.25 331 HIS B CA 1
ATOM 5178 C C . HIS B 1 331 ? 10.312 4.66 9.781 1 87.25 331 HIS B C 1
ATOM 5180 O O . HIS B 1 331 ? 10.969 3.734 10.266 1 87.25 331 HIS B O 1
ATOM 5186 N N . MET B 1 332 ? 9.039 4.535 9.445 1 87.19 332 MET B N 1
ATOM 5187 C CA . MET B 1 332 ? 8.289 3.283 9.438 1 87.19 332 MET B CA 1
ATOM 5188 C C . MET B 1 332 ? 7.418 3.18 8.188 1 87.19 332 MET B C 1
ATOM 5190 O O . MET B 1 332 ? 7.07 4.195 7.582 1 87.19 332 MET B O 1
ATOM 5194 N N . SER B 1 333 ? 7.125 1.962 7.77 1 83.69 333 SER B N 1
ATOM 5195 C CA . SER B 1 333 ? 6.09 1.794 6.754 1 83.69 333 SER B CA 1
ATOM 5196 C C . SER B 1 333 ? 4.73 2.268 7.262 1 83.69 333 SER B C 1
ATOM 5198 O O . SER B 1 333 ? 4.516 2.359 8.469 1 83.69 333 SER B O 1
ATOM 5200 N N . PRO B 1 334 ? 3.828 2.541 6.371 1 87.44 334 PRO B N 1
ATOM 5201 C CA . PRO B 1 334 ? 2.518 3.027 6.809 1 87.44 334 PRO B CA 1
ATOM 5202 C C . PRO B 1 334 ? 1.822 2.066 7.773 1 87.44 334 PRO B C 1
ATOM 5204 O O . PRO B 1 334 ? 1.272 2.496 8.789 1 87.44 334 PRO B O 1
ATOM 5207 N N . ASP B 1 335 ? 1.899 0.78 7.508 1 88 335 ASP B N 1
ATOM 5208 C CA . ASP B 1 335 ? 1.257 -0.205 8.367 1 88 335 ASP B CA 1
ATOM 5209 C C . ASP B 1 335 ? 1.944 -0.274 9.734 1 88 335 ASP B C 1
ATOM 5211 O O . ASP B 1 335 ? 1.279 -0.381 10.766 1 88 335 ASP B O 1
ATOM 5215 N N . GLU B 1 336 ? 3.258 -0.238 9.703 1 89.06 336 GLU B N 1
ATOM 5216 C CA . GLU B 1 336 ? 4.008 -0.26 10.953 1 89.06 336 GLU B CA 1
ATOM 5217 C C . GLU B 1 336 ? 3.732 0.99 11.781 1 89.06 336 GLU B C 1
ATOM 5219 O O . GLU B 1 336 ? 3.596 0.912 13.008 1 89.06 336 GLU B O 1
ATOM 5224 N N . ALA B 1 337 ? 3.74 2.117 11.164 1 93.62 337 ALA B N 1
ATOM 5225 C CA . ALA B 1 337 ? 3.463 3.377 11.852 1 93.62 337 ALA B CA 1
ATOM 5226 C C . ALA B 1 337 ? 2.066 3.373 12.461 1 93.62 337 ALA B C 1
ATOM 5228 O O . ALA B 1 337 ? 1.872 3.85 13.586 1 93.62 337 ALA B O 1
ATOM 5229 N N . TYR B 1 338 ? 1.126 2.857 11.703 1 94.56 338 TYR B N 1
ATOM 5230 C CA . TYR B 1 338 ? -0.24 2.748 12.203 1 94.56 338 TYR B CA 1
ATOM 5231 C C . TYR B 1 338 ? -0.29 1.907 13.477 1 94.56 338 TYR B C 1
ATOM 5233 O O . TYR B 1 338 ? -0.891 2.314 14.477 1 94.56 338 TYR B O 1
ATOM 5241 N N . ARG B 1 339 ? 0.331 0.763 13.438 1 93.5 339 ARG B N 1
ATOM 5242 C CA . ARG B 1 339 ? 0.356 -0.126 14.594 1 93.5 339 ARG B CA 1
ATOM 5243 C C . ARG B 1 339 ? 1.03 0.546 15.781 1 93.5 339 ARG B C 1
ATOM 5245 O O . ARG B 1 339 ? 0.57 0.413 16.922 1 93.5 339 ARG B O 1
ATOM 5252 N N . ALA B 1 340 ? 2.064 1.255 15.516 1 96.25 340 ALA B N 1
ATOM 5253 C CA . ALA B 1 340 ? 2.809 1.928 16.578 1 96.25 340 ALA B CA 1
ATOM 5254 C C . ALA B 1 340 ? 1.946 2.979 17.266 1 96.25 340 ALA B C 1
ATOM 5256 O O . ALA B 1 340 ? 1.958 3.09 18.5 1 96.25 340 ALA B O 1
ATOM 5257 N N . VAL B 1 341 ? 1.207 3.732 16.562 1 97.5 341 VAL B N 1
ATOM 5258 C CA . VAL B 1 341 ? 0.368 4.777 17.141 1 97.5 341 VAL B CA 1
ATOM 5259 C C . VAL B 1 341 ? -0.759 4.145 17.953 1 97.5 341 VAL B C 1
ATOM 5261 O O . VAL B 1 341 ? -1.101 4.625 19.031 1 97.5 341 VAL B O 1
ATOM 5264 N N . VAL B 1 342 ? -1.329 3.07 17.391 1 97.25 342 VAL B N 1
ATOM 5265 C CA . VAL B 1 342 ? -2.396 2.377 18.109 1 97.25 342 VAL B CA 1
ATOM 5266 C C . VAL B 1 342 ? -1.875 1.871 19.453 1 97.25 342 VAL B C 1
ATOM 5268 O O . VAL B 1 342 ? -2.535 2.031 20.484 1 97.25 342 VAL B O 1
ATOM 5271 N N . GLU B 1 343 ? -0.728 1.273 19.406 1 97.31 343 GLU B N 1
ATOM 5272 C CA . GLU B 1 343 ? -0.113 0.791 20.641 1 97.31 343 GLU B CA 1
ATOM 5273 C C . GLU B 1 343 ? 0.155 1.939 21.609 1 97.31 343 GLU B C 1
ATOM 5275 O O . GLU B 1 343 ? -0.001 1.784 22.828 1 97.31 343 GLU B O 1
ATOM 5280 N N . PHE B 1 344 ? 0.593 3.064 21.141 1 98 344 PHE B N 1
ATOM 5281 C CA . PHE B 1 344 ? 0.819 4.238 21.984 1 98 344 PHE B CA 1
ATOM 5282 C C . PHE B 1 344 ? -0.482 4.703 22.625 1 98 344 PHE B C 1
ATOM 5284 O O . PHE B 1 344 ? -0.529 4.957 23.828 1 98 344 PHE B O 1
ATOM 5291 N N . ILE B 1 345 ? -1.521 4.793 21.797 1 97.88 345 ILE B N 1
ATOM 5292 C CA . ILE B 1 345 ? -2.824 5.242 22.281 1 97.88 345 ILE B CA 1
ATOM 5293 C C . ILE B 1 345 ? -3.328 4.301 23.359 1 97.88 345 ILE B C 1
ATOM 5295 O O . ILE B 1 345 ? -3.873 4.746 24.375 1 97.88 345 ILE B O 1
ATOM 5299 N N . GLU B 1 346 ? -3.016 3.014 23.188 1 96.88 346 GLU B N 1
ATOM 5300 C CA . GLU B 1 346 ? -3.514 1.997 24.109 1 96.88 346 GLU B CA 1
ATOM 5301 C C . GLU B 1 346 ? -2.615 1.88 25.344 1 96.88 346 GLU B C 1
ATOM 5303 O O . GLU B 1 346 ? -2.945 1.168 26.297 1 96.88 346 GLU B O 1
ATOM 5308 N N . GLY B 1 347 ? -1.512 2.475 25.328 1 95.88 347 GLY B N 1
ATOM 5309 C CA . GLY B 1 347 ? -0.6 2.443 26.453 1 95.88 347 GLY B CA 1
ATOM 5310 C C . GLY B 1 347 ? 0.357 1.266 26.422 1 95.88 347 GLY B C 1
ATOM 5311 O O . GLY B 1 347 ? 0.983 0.936 27.438 1 95.88 347 GLY B O 1
ATOM 5312 N N . LYS B 1 348 ? 0.51 0.609 25.25 1 95.25 348 LYS B N 1
ATOM 5313 C CA . LYS B 1 348 ? 1.372 -0.558 25.094 1 95.25 348 LYS B CA 1
ATOM 5314 C C . LYS B 1 348 ? 2.738 -0.159 24.531 1 95.25 348 LYS B C 1
ATOM 5316 O O . LYS B 1 348 ? 3.65 -0.985 24.469 1 95.25 348 LYS B O 1
ATOM 5321 N N . ARG B 1 349 ? 2.873 1.104 24.203 1 93.19 349 ARG B N 1
ATOM 5322 C CA . ARG B 1 349 ? 4.098 1.693 23.672 1 93.19 349 ARG B CA 1
ATOM 5323 C C . ARG B 1 349 ? 4.371 3.053 24.312 1 93.19 349 ARG B C 1
ATOM 5325 O O . ARG B 1 349 ? 3.449 3.85 24.5 1 93.19 349 ARG B O 1
ATOM 5332 N N . SER B 1 350 ? 5.559 3.361 24.641 1 88.06 350 SER B N 1
ATOM 5333 C CA . SER B 1 350 ? 5.895 4.539 25.438 1 88.06 350 SER B CA 1
ATOM 5334 C C . SER B 1 350 ? 5.934 5.797 24.578 1 88.06 350 SER B C 1
ATOM 5336 O O . SER B 1 350 ? 5.672 6.898 25.062 1 88.06 350 SER B O 1
ATOM 5338 N N . ARG B 1 351 ? 6.551 5.516 23.453 1 89.31 351 ARG B N 1
ATOM 5339 C CA . ARG B 1 351 ? 6.676 6.684 22.578 1 89.31 351 ARG B CA 1
ATOM 5340 C C . ARG B 1 351 ? 6.527 6.293 21.109 1 89.31 351 ARG B C 1
ATOM 5342 O O . ARG B 1 351 ? 6.875 5.176 20.719 1 89.31 351 ARG B O 1
#

pLDDT: mean 93.45, std 7.8, range [53.88, 98.94]

Organism: Pyrobaculum neutrophilum (strain DSM 2338 / JCM 9278 / NBRC 100436 / V24Sta) (NCBI:txid444157)

Secondary structure (DSSP, 8-state):
--EEEEEES-SHHHHHHHHHHHHHHH-TTSPP-SS-S-BTTB-GGGEEEEEEEE-BTTTTTSBHHHHTTSTT--------PPP-S-BEEE---GGGPPSSS--SSB----HHHHHHHHHHTT--EEEE-PPTT-HHHHHHHHHHHHHHT-EEEE-SSSSSTT-HHHHHHHHHTT-EEE-SSBPPTT-HHHHHHHHHHHHHHTT-EEEEEEEEEEE-SHHHHHHHH---THHHHHHHHHHHTTTT---EEEEEEEEE-GGGTTEEEEEEEEEEE-GGG-EEEEEEEEEEEHHHHHHHHHHHHHHHHHHHHHHT--EE-HHHHHHHBSS-SS---HHHHHHHHHHHHHTS---/--EEEEEES-SHHHHHHHHHHHHHHH-TTSPP-SS-S-BTTB-GGGEEEEEEEE-BTTTTTSBHHHHTTSTT--------PPP-S-BEEE---GGGSPSTT--SSB----HHHHHHHHHHTT--EEEE-PPTT-HHHHHHHHHHHHHHT-EEEE-SSSSSTT-HHHHHHHHHTT-EEE-SSBPPTT-HHHHHHHHHHHHHHTT-EEEEEEEEEEE-SHHHHHHHH---THHHHHHHHHHHTTTT---EEEEEEEEE-GGGTTEEEEEEEEEEE-GGG-EEEEEEEEEEEHHHHHHHHHHHHHHHHHHHHHHT--EE-HHHHHHHBSS-SS---HHHHHHHHHHHHHTS---

Nearest PDB structures (foldseek):
  1gr0-assembly1_A  TM=9.157E-01  e=1.342E-40  Mycobacterium tuberculosis
  3qvx-assembly1_A  TM=8.784E-01  e=3.572E-22  Archaeoglobus fulgidus
  3qvw-assembly1_A  TM=8.511E-01  e=2.642E-22  Archaeoglobus fulgidus
  3qvs-assembly1_A  TM=8.539E-01  e=8.750E-21  Archaeoglobus fulgidus
  3qw2-assembly1_D  TM=8.588E-01  e=1.699E-20  Archaeoglobus fulgidus

Radius of gyration: 28.67 Å; Cα contacts (8 Å, |Δi|>4): 1813; chains: 2; bounding box: 49×88×61 Å

Sequence (702 aa):
MPVRVGIVGVGNCASALVQGIEMYKQNPDLEPIVAFKEIGKYTPRDIVFTSAFEIDARKVGLDLADAIFQPPNNATVVFKPRKLGVTVRPGPALDGVPEGGLVPKIVEGTVDDVVKELNSTNTEVLVNYLPTGAKKAAEAYAEAALRAGVAFVNAMPAPIATSELWQRKFAERNLPLLGDDTQNQIGATVFHKTLVRLLAIRGVRIKHTYQINVGGTPDFVNLMYRRGDKEKTKTAAVKMMAGGQEFGAYISPVAYIEFLGDRKIAHTLIEAEIFGGLSIRIEATLDVHDAWNSAAVVTDSVRLAKLALDRGVGGPLISASAWGFKNPPVHMSPDEAYRAVVEFIEGKRSRMPVRVGIVGVGNCASALVQGIEMYKQNPDLEPIVAFKEIGKYTPRDIVFTSAFEIDARKVGLDLADAIFQPPNNATVVFKPRKLGVTVRPGPALDGVPEGGLVPKIVEGTVDDVVKELNSTNTEVLVNYLPTGAKKAAEAYAEAALRAGVAFVNAMPAPIATSELWQRKFAERNLPLLGDDTQNQIGATVFHKTLVRLLAIRGVRIKHTYQINVGGTPDFVNLMYRRGDKEKTKTAAVKMMAGGQEFGAYISPVAYIEFLGDRKIAHTLIEAEIFGGLSIRIEATLDVHDAWNSAAVVTDSVRLAKLALDRGVGGPLISASAWGFKNPPVHMSPDEAYRAVVEFIEGKRSR

Solvent-accessible surface area (backbone atoms only — not comparable to full-atom values): 33881 Å² total; per-residue (Å²): 132,68,45,31,30,24,39,32,33,63,36,29,45,44,25,30,35,53,25,36,40,46,46,40,52,77,32,77,87,50,77,78,38,36,59,61,66,60,45,73,92,41,40,69,61,34,57,38,75,40,42,35,27,28,34,40,51,88,29,39,69,32,40,46,52,57,22,31,65,34,78,72,33,53,44,78,84,84,49,82,55,67,84,67,84,23,55,20,34,45,21,56,37,79,54,40,65,64,53,86,70,64,59,86,46,81,37,68,35,43,54,66,55,46,25,52,50,39,52,76,47,60,34,45,33,38,38,35,50,49,49,80,79,18,44,64,25,51,50,45,51,52,49,26,26,56,76,47,69,22,24,40,35,37,45,24,68,47,76,42,39,56,27,68,66,51,28,49,56,29,37,76,68,46,26,28,29,32,16,11,18,54,27,40,49,78,30,65,63,64,51,51,24,50,52,37,28,50,38,31,67,39,17,38,48,58,49,38,35,38,37,43,32,38,23,23,39,62,64,37,50,30,40,70,71,52,70,58,71,56,38,56,52,54,42,49,52,36,44,64,35,30,77,76,59,76,60,54,73,48,45,42,82,71,42,63,40,66,92,49,33,34,28,32,41,30,41,36,41,40,34,30,27,37,30,79,68,43,64,32,40,38,41,35,38,41,40,35,42,52,28,33,27,33,23,34,31,50,55,51,48,55,43,51,43,48,50,29,56,76,70,65,38,36,9,58,33,44,20,56,10,24,56,32,16,68,46,24,71,47,84,52,54,74,69,57,12,50,52,38,33,52,30,35,61,71,66,78,36,89,73,131,67,46,32,30,24,40,32,34,62,36,29,45,44,24,29,34,54,25,36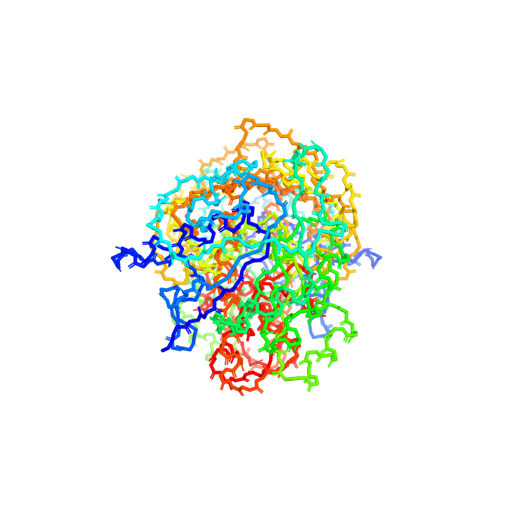,41,48,45,39,52,76,31,77,85,51,76,77,37,38,59,61,68,60,45,75,94,40,40,68,62,34,56,39,74,42,41,36,27,29,33,40,51,87,27,38,70,31,39,47,52,57,24,32,65,34,79,72,33,54,44,77,84,82,49,83,56,67,85,66,84,24,55,20,33,44,22,56,39,78,53,38,66,64,53,86,70,62,60,86,45,81,38,68,35,42,54,66,54,45,26,50,50,39,54,77,46,59,34,45,33,36,38,34,51,47,49,80,79,17,43,65,27,50,51,45,52,52,50,24,26,57,75,48,68,23,23,39,36,34,45,23,68,48,75,43,38,56,27,66,67,50,26,50,54,30,36,75,67,48,27,28,29,32,16,11,17,56,28,40,50,77,31,64,62,64,50,50,25,49,53,38,29,51,38,32,68,38,17,37,47,60,50,39,36,37,36,42,32,35,23,23,39,61,65,37,49,28,40,72,70,52,71,57,72,55,37,58,53,55,42,48,51,37,44,64,35,30,79,76,59,75,58,54,74,48,44,44,82,72,44,62,40,67,90,49,32,32,28,32,42,28,42,37,41,39,36,29,26,37,31,79,68,42,66,33,40,40,40,36,38,40,40,36,43,52,31,34,28,33,23,33,30,50,55,50,46,56,43,51,44,49,51,29,56,77,68,66,37,37,9,56,32,45,19,57,10,23,57,31,17,69,46,24,71,47,83,51,55,71,68,56,13,49,52,39,34,51,31,35,61,71,66,76,35,89,73

Foldseek 3Di:
DAQEEEEEDLAQLVLLQVQLLQVCLVPVVDQDDFPDCDQQPDGSVRYAYQEYEDFAPQQAFDFSLPSSPDPPHQFDRPGRHDGRPYGYHFAACQVLDFPDCRRVGTHHDYLVVLLVSCQVRVHAEYEYPGAEPRQVRLVSVLVSCLSNVHAYAAQYDHPQQQDPVNLVSFVVSLAEYADDHWDFLDDQLLVLLVVLLVCQVVPWAWAEKEKEKEAAHVSLVRCVVCVDCPQVLSQVLSVVSNVPHDYYYHYGHDYHDNVRRQKMKMWMKIWIADPPRDIDIDIDIDIDRPSNRLSNLVSVLSSLSVVSVVVSHIGYPQLSNCATYSDHNDHDRNVVSVVQSVCVSVVNHRD/DAQEEEEEDLAQLVLLQVQLLQVCLVPVVDQRDFPDQDQQPDGSVRYAYQEYEDFAPQQAFDFSLPSSPTPPHQFDRPGRHDRRPYGYHFAACQVLDFPDCRRVGTHHDYLVVLLVSCQVRVHAEYEYPGAEPPQVRLVSVLVSCLSNNHAYAAQYDHPQQQDPVNLVSFVVSLAEYADDHWDFLDDQLLVLLVVLLVCQVVPWAWAEKEKEKEAAHVSLVRCVVCVDCVQVLSQVLSVVSNVPHDYYYHYGHDYHDNVRRQKMKMWMKIWIADPPRDIDIDIDIDIDRPSNRLSNLVSVLSSLSVVSVVVSHIGYPQLSNCATYSDHNDHDRNVVSVVQSVCVSVVNHRD